Protein AF-0000000065992363 (afdb_homodimer)

Foldseek 3Di:
DDPPPPPPPPPPPPPPPPPPPPPPDPPPCPVVLPQLVFPDKDKDAAAPPDALVVVCVVQVAALVSQCNVQVPPDSGDDAHGDITITRGDRNHHHHPPRDPDDDQQDALAAFADDQKAFDAPPDALCVLCVQRSHDSVSQCVQAVVDPDRRDDDGGDMGGGHYDPQKHFPDKAKDFDAPPDALCVLCVVFVGGSNRQCRQCVVDDRNDDDGRDIGIGTGDIDHDDPPPD/DDCPPPPPPPPPPPPPPPPPPPPPPPPPCPVVLPQLVFPDKDKDAAAPPDALVVVCVVQVAALVSQCSVQVPPDSGDDAHGDITITRGDRNHHHHPPRDPPDDQQDALAAFADDQKAFDAPPDALCVLCVQRRHHSVSQCVQAVVDPDRRDDDGGDMGGGHYDPQKHFPDKAKDFDAPPDALCVLCVVFVGGSNRQCRQCVVDDRNDDDGRDIGIGTGDIDHDDPPPD

Organism: Passalora fulva (NCBI:txid5499)

Radius of gyration: 32.66 Å; Cα contacts (8 Å, |Δi|>4): 823; chains: 2; bounding box: 96×96×94 Å

pLDDT: mean 85.4, std 22.98, range [27.66, 98.88]

GO terms:
  GO:0005576 extracellular region (C, EXP)

Structure (mmCIF, N/CA/C/O backbone):
data_AF-0000000065992363-model_v1
#
loop_
_entity.id
_entity.type
_entity.pdbx_description
1 polymer 'Secreted LysM effector ECP6'
#
loop_
_atom_site.group_PDB
_atom_site.id
_atom_site.type_symbol
_atom_site.label_atom_id
_atom_site.label_alt_id
_atom_site.label_comp_id
_atom_site.label_asym_id
_atom_site.label_entity_id
_atom_site.label_seq_id
_atom_site.pdbx_PDB_ins_code
_atom_site.Cartn_x
_atom_site.Cartn_y
_atom_site.Cartn_z
_atom_site.occupancy
_atom_site.B_iso_or_equiv
_atom_site.auth_seq_id
_atom_site.auth_comp_id
_atom_site.auth_asym_id
_atom_site.auth_atom_id
_atom_site.pdbx_PDB_model_num
ATOM 1 N N . MET A 1 1 ? 55.719 -36.781 52.656 1 32.12 1 MET A N 1
ATOM 2 C CA . MET A 1 1 ? 54.719 -36.094 51.844 1 32.12 1 MET A CA 1
ATOM 3 C C . MET A 1 1 ? 54.281 -36.969 50.688 1 32.12 1 MET A C 1
ATOM 5 O O . MET A 1 1 ? 55.125 -37.5 49.938 1 32.12 1 MET A O 1
ATOM 9 N N . GLN A 1 2 ? 53.094 -37.594 50.844 1 35.78 2 GLN A N 1
ATOM 10 C CA . GLN A 1 2 ? 52.375 -38.688 50.188 1 35.78 2 GLN A CA 1
ATOM 11 C C . GLN A 1 2 ? 52 -38.312 48.75 1 35.78 2 GLN A C 1
ATOM 13 O O . GLN A 1 2 ? 51.5 -37.219 48.5 1 35.78 2 GLN A O 1
ATOM 18 N N . SER A 1 3 ? 52.688 -38.906 47.781 1 35.91 3 SER A N 1
ATOM 19 C CA . SER A 1 3 ? 52.656 -38.844 46.312 1 35.91 3 SER A CA 1
ATOM 20 C C . SER A 1 3 ? 51.281 -39.188 45.75 1 35.91 3 SER A C 1
ATOM 22 O O . SER A 1 3 ? 50.812 -40.312 45.938 1 35.91 3 SER A O 1
ATOM 24 N N . MET A 1 4 ? 50.312 -38.25 45.812 1 34.41 4 MET A N 1
ATOM 25 C CA . MET A 1 4 ? 48.938 -38.438 45.406 1 34.41 4 MET A CA 1
ATOM 26 C C . MET A 1 4 ? 48.844 -38.812 43.938 1 34.41 4 MET A C 1
ATOM 28 O O . MET A 1 4 ? 49.281 -38.062 43.062 1 34.41 4 MET A O 1
ATOM 32 N N . ILE A 1 5 ? 48.938 -40.094 43.656 1 33.12 5 ILE A N 1
ATOM 33 C CA . ILE A 1 5 ? 48.938 -40.719 42.344 1 33.12 5 ILE A CA 1
ATOM 34 C C . ILE A 1 5 ? 47.625 -40.406 41.594 1 33.12 5 ILE A C 1
ATOM 36 O O . ILE A 1 5 ? 46.562 -40.719 42.125 1 33.12 5 ILE A O 1
ATOM 40 N N . LEU A 1 6 ? 47.594 -39.344 40.875 1 32.66 6 LEU A N 1
ATOM 41 C CA . LEU A 1 6 ? 46.438 -38.844 40.125 1 32.66 6 LEU A CA 1
ATOM 42 C C . LEU A 1 6 ? 46.031 -39.844 39.031 1 32.66 6 LEU A C 1
ATOM 44 O O . LEU A 1 6 ? 46.844 -40.188 38.188 1 32.66 6 LEU A O 1
ATOM 48 N N . PHE A 1 7 ? 45.281 -40.875 39.438 1 30.78 7 PHE A N 1
ATOM 49 C CA . PHE A 1 7 ? 44.812 -41.938 38.531 1 30.78 7 PHE A CA 1
ATOM 50 C C . PHE A 1 7 ? 44 -41.344 37.375 1 30.78 7 PHE A C 1
ATOM 52 O O . PHE A 1 7 ? 43.031 -40.625 37.594 1 30.78 7 PHE A O 1
ATOM 59 N N . ALA A 1 8 ? 44.625 -41 36.281 1 31.67 8 ALA A N 1
ATOM 60 C CA . ALA A 1 8 ? 44.031 -40.5 35.031 1 31.67 8 ALA A CA 1
ATOM 61 C C . ALA A 1 8 ? 43.031 -41.531 34.438 1 31.67 8 ALA A C 1
ATOM 63 O O . ALA A 1 8 ? 43.438 -42.656 34.094 1 31.67 8 ALA A O 1
ATOM 64 N N . ALA A 1 9 ? 41.844 -41.625 35.031 1 30.16 9 ALA A N 1
ATOM 65 C CA . ALA A 1 9 ? 40.844 -42.562 34.5 1 30.16 9 ALA A CA 1
ATOM 66 C C . ALA A 1 9 ? 40.594 -42.344 33.031 1 30.16 9 ALA A C 1
ATOM 68 O O . ALA A 1 9 ? 40.312 -41.25 32.594 1 30.16 9 ALA A O 1
ATOM 69 N N . ALA A 1 10 ? 41.25 -43.125 32.188 1 31.39 10 ALA A N 1
ATOM 70 C CA . ALA A 1 10 ? 41.094 -43.219 30.75 1 31.39 10 ALA A CA 1
ATOM 71 C C . ALA A 1 10 ? 39.625 -43.5 30.375 1 31.39 10 ALA A C 1
ATOM 73 O O . ALA A 1 10 ? 39.062 -44.5 30.75 1 31.39 10 ALA A O 1
ATOM 74 N N . LEU A 1 11 ? 38.781 -42.438 30.375 1 29.11 11 LEU A N 1
ATOM 75 C CA . LEU A 1 11 ? 37.406 -42.594 29.953 1 29.11 11 LEU A CA 1
ATOM 76 C C . LEU A 1 11 ? 37.312 -43.219 28.562 1 29.11 11 LEU A C 1
ATOM 78 O O . LEU A 1 11 ? 37.844 -42.656 27.594 1 29.11 11 LEU A O 1
ATOM 82 N N . MET A 1 12 ? 37.438 -44.562 28.484 1 28.94 12 MET A N 1
ATOM 83 C CA . MET A 1 12 ? 37.219 -45.312 27.25 1 28.94 12 MET A CA 1
ATOM 84 C C . MET A 1 12 ? 35.906 -44.875 26.594 1 28.94 12 MET A C 1
ATOM 86 O O . MET A 1 12 ? 34.844 -44.938 27.203 1 28.94 12 MET A O 1
ATOM 90 N N . GLY A 1 13 ? 35.938 -43.844 25.766 1 28.27 13 GLY A N 1
ATOM 91 C CA . GLY A 1 13 ? 34.812 -43.375 24.938 1 28.27 13 GLY A CA 1
ATOM 92 C C . GLY A 1 13 ? 34.219 -44.469 24.062 1 28.27 13 GLY A C 1
ATOM 93 O O . GLY A 1 13 ? 34.906 -44.969 23.172 1 28.27 13 GLY A O 1
ATOM 94 N N . ALA A 1 14 ? 33.469 -45.406 24.625 1 29.38 14 ALA A N 1
ATOM 95 C CA . ALA A 1 14 ? 32.781 -46.406 23.781 1 29.38 14 ALA A CA 1
ATOM 96 C C . ALA A 1 14 ? 32.094 -45.719 22.609 1 29.38 14 ALA A C 1
ATOM 98 O O . ALA A 1 14 ? 31.312 -44.781 22.797 1 29.38 14 ALA A O 1
ATOM 99 N N . ALA A 1 15 ? 32.688 -45.781 21.484 1 31.52 15 ALA A N 1
ATOM 100 C CA . ALA A 1 15 ? 32.125 -45.469 20.172 1 31.52 15 ALA A CA 1
ATOM 101 C C . ALA A 1 15 ? 30.781 -46.156 19.953 1 31.52 15 ALA A C 1
ATOM 103 O O . ALA A 1 15 ? 30.703 -47.375 19.953 1 31.52 15 ALA A O 1
ATOM 104 N N . VAL A 1 16 ? 29.719 -45.594 20.625 1 32 16 VAL A N 1
ATOM 105 C CA . VAL A 1 16 ? 28.406 -46.125 20.297 1 32 16 VAL A CA 1
ATOM 106 C C . VAL A 1 16 ? 28.266 -46.25 18.766 1 32 16 VAL A C 1
ATOM 108 O O . VAL A 1 16 ? 28.453 -45.25 18.062 1 32 16 VAL A O 1
ATOM 111 N N . ASN A 1 17 ? 28.766 -47.344 18.219 1 33.5 17 ASN A N 1
ATOM 112 C CA . ASN A 1 17 ? 28.406 -47.656 16.828 1 33.5 17 ASN A CA 1
ATOM 113 C C . ASN A 1 17 ? 26.906 -47.469 16.594 1 33.5 17 ASN A C 1
ATOM 115 O O . ASN A 1 17 ? 26.094 -48.188 17.156 1 33.5 17 ASN A O 1
ATOM 119 N N . GLY A 1 18 ? 26.531 -46.188 16.547 1 31.98 18 GLY A N 1
ATOM 120 C CA . GLY A 1 18 ? 25.156 -45.938 16.141 1 31.98 18 GLY A CA 1
ATOM 121 C C . GLY A 1 18 ? 24.734 -46.781 14.953 1 31.98 18 GLY A C 1
ATOM 122 O O . GLY A 1 18 ? 25.344 -46.719 13.883 1 31.98 18 GLY A O 1
ATOM 123 N N . PHE A 1 19 ? 24.312 -48 15.211 1 33.97 19 PHE A N 1
ATOM 124 C CA . PHE A 1 19 ? 23.625 -48.75 14.156 1 33.97 19 PHE A CA 1
ATOM 125 C C . PHE A 1 19 ? 22.688 -47.812 13.383 1 33.97 19 PHE A C 1
ATOM 127 O O . PHE A 1 19 ? 21.75 -47.25 13.953 1 33.97 19 PHE A O 1
ATOM 134 N N . VAL A 1 20 ? 23.281 -47.125 12.398 1 34.84 20 VAL A N 1
ATOM 135 C CA . VAL A 1 20 ? 22.391 -46.5 11.422 1 34.84 20 VAL A CA 1
ATOM 136 C C . VAL A 1 20 ? 21.375 -47.5 10.906 1 34.84 20 VAL A C 1
ATOM 138 O O . VAL A 1 20 ? 21.75 -48.531 10.312 1 34.84 20 VAL A O 1
ATOM 141 N N . LEU A 1 21 ? 20.297 -47.719 11.578 1 34.56 21 LEU A N 1
ATOM 142 C CA . LEU A 1 21 ? 19.234 -48.5 10.938 1 34.56 21 LEU A CA 1
ATOM 143 C C . LEU A 1 21 ? 19.062 -48.062 9.484 1 34.56 21 LEU A C 1
ATOM 145 O O . LEU A 1 21 ? 19.078 -46.875 9.18 1 34.56 21 LEU A O 1
ATOM 149 N N . PRO A 1 22 ? 19.484 -48.906 8.547 1 31.23 22 PRO A N 1
ATOM 150 C CA . PRO A 1 22 ? 19.219 -48.5 7.164 1 31.23 22 PRO A CA 1
ATOM 151 C C . PRO A 1 22 ? 17.812 -47.906 6.988 1 31.23 22 PRO A C 1
ATOM 153 O O . PRO A 1 22 ? 16.875 -48.375 7.633 1 31.23 22 PRO A O 1
ATOM 156 N N . ARG A 1 23 ? 17.828 -46.656 6.723 1 31.5 23 ARG A N 1
ATOM 157 C CA . ARG A 1 23 ? 16.578 -46.094 6.219 1 31.5 23 ARG A CA 1
ATOM 158 C C . ARG A 1 23 ? 15.867 -47.062 5.293 1 31.5 23 ARG A C 1
ATOM 160 O O . ARG A 1 23 ? 16.422 -47.5 4.273 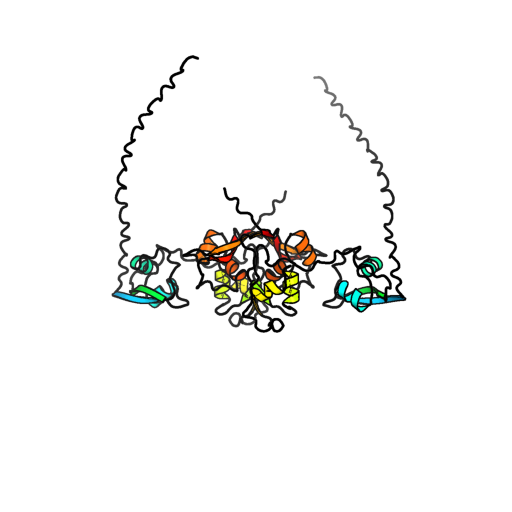1 31.5 23 ARG A O 1
ATOM 167 N N . THR A 1 24 ? 15.094 -48 5.859 1 32.47 24 THR A N 1
ATOM 168 C CA . THR A 1 24 ? 14.25 -48.781 4.98 1 32.47 24 THR A CA 1
ATOM 169 C C . THR A 1 24 ? 13.859 -48 3.734 1 32.47 24 THR A C 1
ATOM 171 O O . THR A 1 24 ? 13.812 -46.75 3.768 1 32.47 24 THR A O 1
ATOM 174 N N . ASP A 1 25 ? 14.055 -48.594 2.549 1 31.86 25 ASP A N 1
ATOM 175 C CA . ASP A 1 25 ? 13.617 -48.156 1.23 1 31.86 25 ASP A CA 1
ATOM 176 C C . ASP A 1 25 ? 12.258 -47.438 1.312 1 31.86 25 ASP A C 1
ATOM 178 O O . ASP A 1 25 ? 11.281 -48.031 1.782 1 31.86 25 ASP A O 1
ATOM 182 N N . ASP A 1 26 ? 12.25 -46.219 1.647 1 34.66 26 ASP A N 1
ATOM 183 C CA . ASP A 1 26 ? 10.984 -45.531 1.41 1 34.66 26 ASP A CA 1
ATOM 184 C C . ASP A 1 26 ? 10.281 -46.062 0.173 1 34.66 26 ASP A C 1
ATOM 186 O O . ASP A 1 26 ? 10.922 -46.344 -0.845 1 34.66 26 ASP A O 1
ATOM 190 N N . PRO A 1 27 ? 9.266 -46.844 0.268 1 35.22 27 PRO A N 1
ATOM 191 C CA . PRO A 1 27 ? 8.648 -47.156 -1.022 1 35.22 27 PRO A CA 1
ATOM 192 C C . PRO A 1 27 ? 8.781 -46.031 -2.041 1 35.22 27 PRO A C 1
ATOM 194 O O . PRO A 1 27 ? 8.664 -44.844 -1.687 1 35.22 27 PRO A O 1
ATOM 197 N N . ASP A 1 28 ? 9.727 -46.094 -2.953 1 34.59 28 ASP A N 1
ATOM 198 C CA . ASP A 1 28 ? 9.656 -45.312 -4.18 1 34.59 28 ASP A CA 1
ATOM 199 C C . ASP A 1 28 ? 8.211 -44.938 -4.512 1 34.59 28 ASP A C 1
ATOM 201 O O . ASP A 1 28 ? 7.391 -45.812 -4.781 1 34.59 28 ASP A O 1
ATOM 205 N N . CYS A 1 29 ? 7.57 -44.125 -3.785 1 34.59 29 CYS A N 1
ATOM 206 C CA . CYS A 1 29 ? 6.367 -43.562 -4.402 1 34.59 29 CYS A CA 1
ATOM 207 C C . CYS A 1 29 ? 6.535 -43.438 -5.914 1 34.59 29 CYS A C 1
ATOM 209 O O . CYS A 1 29 ? 7.105 -42.469 -6.406 1 34.59 29 CYS A O 1
ATOM 211 N N . GLU A 1 30 ? 7.148 -44.469 -6.59 1 36.59 30 GLU A N 1
ATOM 212 C CA . GLU A 1 30 ? 6.816 -44.469 -8.008 1 36.59 30 GLU A CA 1
ATOM 213 C C . GLU A 1 30 ? 5.387 -44 -8.25 1 36.59 30 GLU A C 1
ATOM 215 O O . GLU A 1 30 ? 4.43 -44.75 -8.008 1 36.59 30 GLU A O 1
ATOM 220 N N . THR A 1 31 ? 4.945 -42.844 -7.766 1 40.56 31 THR A N 1
ATOM 221 C CA . THR A 1 31 ? 3.703 -42.375 -8.359 1 40.56 31 THR A CA 1
ATOM 222 C C . THR A 1 31 ? 3.545 -42.875 -9.789 1 40.56 31 THR A C 1
ATOM 224 O O . THR A 1 31 ? 4.379 -42.594 -10.648 1 40.56 31 THR A O 1
ATOM 227 N N . LYS A 1 32 ? 3.303 -44.094 -9.969 1 44.19 32 LYS A N 1
ATOM 228 C CA . LYS A 1 32 ? 2.797 -44.562 -11.258 1 44.19 32 LYS A CA 1
ATOM 229 C C . LYS A 1 32 ? 2.115 -43.438 -12.023 1 44.19 32 LYS A C 1
ATOM 231 O O . LYS A 1 32 ? 1.146 -42.844 -11.539 1 44.19 32 LYS A O 1
ATOM 236 N N . ALA A 1 33 ? 2.838 -42.562 -12.742 1 50.78 33 ALA A N 1
ATOM 237 C CA . ALA A 1 33 ? 2.184 -41.719 -13.75 1 50.78 33 ALA A CA 1
ATOM 238 C C . ALA A 1 33 ? 0.886 -42.375 -14.234 1 50.78 33 ALA A C 1
ATOM 240 O O . ALA A 1 33 ? 0.899 -43.469 -14.789 1 50.78 33 ALA A O 1
ATOM 241 N N . THR A 1 34 ? -0.19 -42.25 -13.461 1 56.94 34 THR A N 1
ATOM 242 C CA . THR A 1 34 ? -1.427 -42.812 -13.984 1 56.94 34 THR A CA 1
ATOM 243 C C . THR A 1 34 ? -1.557 -42.531 -15.484 1 56.94 34 THR A C 1
ATOM 245 O O . THR A 1 34 ? -1.396 -41.406 -15.922 1 56.94 34 THR A O 1
ATOM 248 N N . ASP A 1 35 ? -1.403 -43.469 -16.266 1 72.94 35 ASP A N 1
ATOM 249 C CA . ASP A 1 35 ? -1.723 -43.438 -17.688 1 72.94 35 ASP A CA 1
ATOM 250 C C . ASP A 1 35 ? -3.012 -42.656 -17.953 1 72.94 35 ASP A C 1
ATOM 252 O O . ASP A 1 35 ? -4.086 -43.062 -17.5 1 72.94 35 ASP A O 1
ATOM 256 N N . CYS A 1 36 ? -2.848 -41.406 -18.297 1 86.44 36 CYS A N 1
ATOM 257 C CA . CYS A 1 36 ? -4.035 -40.594 -18.547 1 86.44 36 CYS A CA 1
ATOM 258 C C . CYS A 1 36 ? -4.645 -40.938 -19.906 1 86.44 36 CYS A C 1
ATOM 260 O O . CYS A 1 36 ? -5.578 -40.281 -20.344 1 86.44 36 CYS A O 1
ATOM 262 N N . GLY A 1 37 ? -4.086 -42.031 -20.469 1 88.94 37 GLY A N 1
ATOM 263 C CA . GLY A 1 37 ? -4.547 -42.406 -21.797 1 88.94 37 GLY A CA 1
ATOM 264 C C . GLY A 1 37 ? -4.055 -41.469 -22.891 1 88.94 37 GLY A C 1
ATOM 265 O O . GLY A 1 37 ? -4.73 -41.25 -23.891 1 88.94 37 GLY A O 1
ATOM 266 N N . SER A 1 38 ? -2.867 -40.875 -22.625 1 88.69 38 SER A N 1
ATOM 267 C CA . SER A 1 38 ? -2.332 -39.906 -23.594 1 88.69 38 SER A CA 1
ATOM 268 C C . SER A 1 38 ? -1.939 -40.625 -24.891 1 88.69 38 SER A C 1
ATOM 270 O O . SER A 1 38 ? -1.614 -41.812 -24.891 1 88.69 38 SER A O 1
ATOM 272 N N . THR A 1 39 ? -2.031 -39.844 -25.906 1 86.81 39 THR A N 1
ATOM 273 C CA . THR A 1 39 ? -1.683 -40.406 -27.219 1 86.81 39 THR A CA 1
ATOM 274 C C . THR A 1 39 ? -0.208 -40.156 -27.531 1 86.81 39 THR A C 1
ATOM 276 O O . THR A 1 39 ? 0.386 -40.875 -28.344 1 86.81 39 THR A O 1
ATOM 279 N N . SER A 1 40 ? 0.295 -39.125 -26.969 1 90.06 40 SER A N 1
ATOM 280 C CA . SER A 1 40 ? 1.692 -38.75 -27.203 1 90.06 40 SER A CA 1
ATOM 281 C C . SER A 1 40 ? 2.197 -37.781 -26.141 1 90.06 40 SER A C 1
ATOM 283 O O . SER A 1 40 ? 1.415 -37.281 -25.328 1 90.06 40 SER A O 1
ATOM 285 N N . ASN A 1 41 ? 3.518 -37.688 -26.125 1 94 41 ASN A N 1
ATOM 286 C CA . ASN A 1 41 ? 4.18 -36.625 -25.359 1 94 41 ASN A CA 1
ATOM 287 C C . ASN A 1 41 ? 4.809 -35.594 -26.266 1 94 41 ASN A C 1
ATOM 289 O O . ASN A 1 41 ? 5.41 -35.906 -27.281 1 94 41 ASN A O 1
ATOM 293 N N . ILE A 1 42 ? 4.562 -34.312 -25.906 1 96.12 42 ILE A N 1
ATOM 294 C CA . ILE A 1 42 ? 5.223 -33.25 -26.672 1 96.12 42 ILE A CA 1
ATOM 295 C C . ILE A 1 42 ? 6.074 -32.406 -25.734 1 96.12 42 ILE A C 1
ATOM 297 O O . ILE A 1 42 ? 5.828 -32.344 -24.531 1 96.12 42 ILE A O 1
ATOM 301 N N . LYS A 1 43 ? 7.082 -31.781 -26.297 1 97.75 43 LYS A N 1
ATOM 302 C CA . LYS A 1 43 ? 7.879 -30.781 -25.578 1 97.75 43 LYS A CA 1
ATOM 303 C C . LYS A 1 43 ? 7.301 -29.375 -25.766 1 97.75 43 LYS A C 1
ATOM 305 O O . LYS A 1 43 ? 6.922 -29 -26.875 1 97.75 43 LYS A O 1
ATOM 310 N N . TYR A 1 44 ? 7.09 -28.703 -24.688 1 98.06 44 TYR A N 1
ATOM 311 C CA . TYR A 1 44 ? 6.535 -27.359 -24.688 1 98.06 44 TYR A CA 1
ATOM 312 C C . TYR A 1 44 ? 7.434 -26.406 -23.906 1 98.06 44 TYR A C 1
ATOM 314 O O . TYR A 1 44 ? 7.871 -26.703 -22.797 1 98.06 44 TYR A O 1
ATOM 322 N N . THR A 1 45 ? 7.742 -25.234 -24.5 1 98.25 45 THR A N 1
ATOM 323 C CA . THR A 1 45 ? 8.531 -24.203 -23.844 1 98.25 45 THR A CA 1
ATOM 324 C C . THR A 1 45 ? 7.629 -23.188 -23.141 1 98.25 45 THR A C 1
ATOM 326 O O . THR A 1 45 ? 6.77 -22.578 -23.781 1 98.25 45 THR A O 1
ATOM 329 N N . VAL A 1 46 ? 7.844 -23.078 -21.906 1 97.12 46 VAL A N 1
ATOM 330 C CA . VAL A 1 46 ? 7.016 -22.203 -21.094 1 97.12 46 VAL A CA 1
ATOM 331 C C . VAL A 1 46 ? 7.215 -20.75 -21.531 1 97.12 46 VAL A C 1
ATOM 333 O O . VAL A 1 46 ? 8.344 -20.312 -21.734 1 97.12 46 VAL A O 1
ATOM 336 N N . VAL A 1 47 ? 6.105 -20.016 -21.719 1 94.56 47 VAL A N 1
ATOM 337 C CA . VAL A 1 47 ? 6.16 -18.609 -22.109 1 94.56 47 VAL A CA 1
ATOM 338 C C . VAL A 1 47 ? 5.43 -17.766 -21.078 1 94.56 47 VAL A C 1
ATOM 340 O O . VAL A 1 47 ? 4.773 -18.297 -20.172 1 94.56 47 VAL A O 1
ATOM 343 N N . LYS A 1 48 ? 5.605 -16.516 -21.172 1 89 48 LYS A N 1
ATOM 344 C CA . LYS A 1 48 ? 5 -15.586 -20.219 1 89 48 LYS A CA 1
ATOM 345 C C . LYS A 1 48 ? 3.484 -15.766 -20.172 1 89 48 LYS A C 1
ATOM 347 O O . LYS A 1 48 ? 2.826 -15.852 -21.203 1 89 48 LYS A O 1
ATOM 352 N N . GLY A 1 49 ? 2.965 -15.836 -18.938 1 87.75 49 GLY A N 1
ATOM 353 C CA . GLY A 1 49 ? 1.524 -15.945 -18.781 1 87.75 49 GLY A CA 1
ATOM 354 C C . GLY A 1 49 ? 1.054 -17.375 -18.609 1 87.75 49 GLY A C 1
ATOM 355 O O . GLY A 1 49 ? -0.083 -17.625 -18.188 1 87.75 49 GLY A O 1
ATOM 356 N N . ASP A 1 50 ? 1.92 -18.375 -18.859 1 93.75 50 ASP A N 1
ATOM 357 C CA . ASP A 1 50 ? 1.561 -19.781 -18.766 1 93.75 50 ASP A CA 1
ATOM 358 C C . ASP A 1 50 ? 1.338 -20.203 -17.312 1 93.75 50 ASP A C 1
ATOM 360 O O . ASP A 1 50 ? 2.068 -19.766 -16.422 1 93.75 50 ASP A O 1
ATOM 364 N N . THR A 1 51 ? 0.341 -20.984 -17.109 1 93.81 51 THR A N 1
ATOM 365 C CA . THR A 1 51 ? 0.144 -21.797 -15.922 1 93.81 51 THR A CA 1
ATOM 366 C C . THR A 1 51 ? -0.057 -23.266 -16.312 1 93.81 51 THR A C 1
ATOM 368 O O . THR A 1 51 ? -0.352 -23.578 -17.469 1 93.81 51 THR A O 1
ATOM 371 N N . LEU A 1 52 ? 0.144 -24.156 -15.336 1 95.62 52 LEU A N 1
ATOM 372 C CA . LEU A 1 52 ? -0.134 -25.547 -15.672 1 95.62 52 LEU A CA 1
ATOM 373 C C . LEU A 1 52 ? -1.604 -25.734 -16.031 1 95.62 52 LEU A C 1
ATOM 375 O O . LEU A 1 52 ? -1.938 -26.578 -16.891 1 95.62 52 LEU A O 1
ATOM 379 N N . THR A 1 53 ? -2.42 -24.891 -15.445 1 94.31 53 THR A N 1
ATOM 380 C CA . THR A 1 53 ? -3.84 -24.938 -15.781 1 94.31 53 THR A CA 1
ATOM 381 C C . THR A 1 53 ? -4.059 -24.594 -17.25 1 94.31 53 THR A C 1
ATOM 383 O O . THR A 1 53 ? -4.738 -25.328 -17.969 1 94.31 53 THR A O 1
ATOM 386 N N . SER A 1 54 ? -3.504 -23.531 -17.672 1 94.81 54 SER A N 1
ATOM 387 C CA . SER A 1 54 ? -3.693 -23.109 -19.062 1 94.81 54 SER A CA 1
ATOM 388 C C . SER A 1 54 ? -3.006 -24.078 -20.016 1 94.81 54 SER A C 1
ATOM 390 O O . SER A 1 54 ? -3.523 -24.344 -21.109 1 94.81 54 SER A O 1
ATOM 392 N N . ILE A 1 55 ? -1.893 -24.594 -19.688 1 97.06 55 ILE A N 1
ATOM 393 C CA . ILE A 1 55 ? -1.148 -25.531 -20.531 1 97.06 55 ILE A CA 1
ATOM 394 C C . ILE A 1 55 ? -1.916 -26.844 -20.656 1 97.06 55 ILE A C 1
ATOM 396 O O . ILE A 1 55 ? -2.072 -27.375 -21.75 1 97.06 55 ILE A O 1
ATOM 400 N N . ALA A 1 56 ? -2.365 -27.297 -19.5 1 97.06 56 ALA A N 1
ATOM 401 C CA . ALA A 1 56 ? -3.148 -28.531 -19.516 1 97.06 56 ALA A CA 1
ATOM 402 C C . ALA A 1 56 ? -4.383 -28.391 -20.406 1 97.06 56 ALA A C 1
ATOM 404 O O . ALA A 1 56 ? -4.719 -29.297 -21.156 1 97.06 56 ALA A O 1
ATOM 405 N N . LYS A 1 57 ? -5.016 -27.281 -20.266 1 96.19 57 LYS A N 1
ATOM 406 C CA . LYS A 1 57 ? -6.191 -27.016 -21.094 1 96.19 57 LYS A CA 1
ATOM 407 C C . LYS A 1 57 ? -5.82 -26.969 -22.578 1 96.19 57 LYS A C 1
ATOM 409 O O . LYS A 1 57 ? -6.496 -27.578 -23.406 1 96.19 57 LYS A O 1
ATOM 414 N N . LYS A 1 58 ? -4.785 -26.281 -22.891 1 97.06 58 LYS A N 1
ATOM 415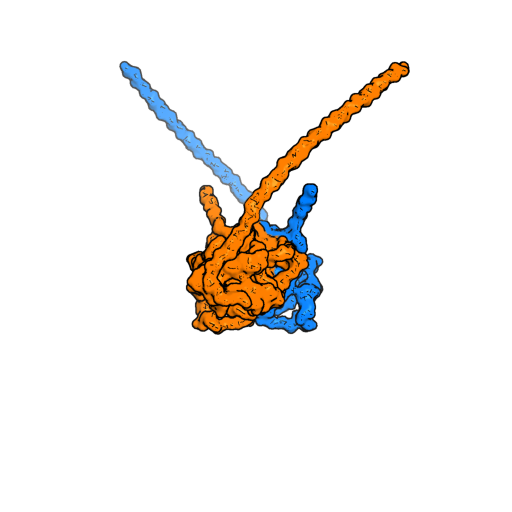 C CA . LYS A 1 58 ? -4.324 -26.094 -24.266 1 97.06 58 LYS A CA 1
ATOM 416 C C . LYS A 1 58 ? -4.055 -27.438 -24.938 1 97.06 58 LYS A C 1
ATOM 418 O O . LYS A 1 58 ? -4.355 -27.609 -26.125 1 97.06 58 LYS A O 1
ATOM 423 N N . PHE A 1 59 ? -3.541 -28.406 -24.219 1 97.44 59 PHE A N 1
ATOM 424 C CA . PHE A 1 59 ? -3.072 -29.641 -24.844 1 97.44 59 PHE A CA 1
ATOM 425 C C . PHE A 1 59 ? -3.945 -30.828 -24.422 1 97.44 59 PHE A C 1
ATOM 427 O O . PHE A 1 59 ? -3.58 -31.984 -24.641 1 97.44 59 PHE A O 1
ATOM 434 N N . LYS A 1 60 ? -5.066 -30.469 -23.734 1 97 60 LYS A N 1
ATOM 435 C CA . LYS A 1 60 ? -5.973 -31.516 -23.25 1 97 60 LYS A CA 1
ATOM 436 C C . LYS A 1 60 ? -5.234 -32.531 -22.391 1 97 60 LYS A C 1
ATOM 438 O O . LYS A 1 60 ? -5.348 -33.75 -22.625 1 97 60 LYS A O 1
ATOM 443 N N . SER A 1 61 ? -4.488 -32.031 -21.516 1 97.31 61 SER A N 1
ATOM 444 C CA . SER A 1 61 ? -3.705 -32.812 -20.547 1 97.31 61 SER A CA 1
ATOM 445 C C . SER A 1 61 ? -4.246 -32.656 -19.141 1 97.31 61 SER A C 1
ATOM 447 O O . SER A 1 61 ? -5.395 -32.25 -18.953 1 97.31 61 SER A O 1
ATOM 449 N N . GLY A 1 62 ? -3.604 -33.219 -18.156 1 96.38 62 GLY A N 1
ATOM 450 C CA . GLY A 1 62 ? -3.885 -33.031 -16.734 1 96.38 62 GLY A CA 1
ATOM 451 C C . GLY A 1 62 ? -2.768 -32.312 -15.992 1 96.38 62 GLY A C 1
ATOM 452 O O . GLY A 1 62 ? -1.588 -32.562 -16.25 1 96.38 62 GLY A O 1
ATOM 453 N N . ILE A 1 63 ? -3.234 -31.422 -15.164 1 96.31 63 ILE A N 1
ATOM 454 C CA . ILE A 1 63 ? -2.252 -30.656 -14.398 1 96.31 63 ILE A CA 1
ATOM 455 C C . ILE A 1 63 ? -1.309 -31.609 -13.672 1 96.31 63 ILE A C 1
ATOM 457 O O . ILE A 1 63 ? -0.086 -31.484 -13.781 1 96.31 63 ILE A O 1
ATOM 461 N N . CYS A 1 64 ? -1.882 -32.562 -13.039 1 96.56 64 CYS A N 1
ATOM 462 C CA . CYS A 1 64 ? -1.083 -33.469 -12.211 1 96.56 64 CYS A CA 1
ATOM 463 C C . CYS A 1 64 ? -0.354 -34.5 -13.062 1 96.56 64 CYS A C 1
ATOM 465 O O . CYS A 1 64 ? 0.671 -35.031 -12.648 1 96.56 64 CYS A O 1
ATOM 467 N N . ASN A 1 65 ? -0.864 -34.781 -14.227 1 96.62 65 ASN A N 1
ATOM 468 C CA . ASN A 1 65 ? -0.121 -35.594 -15.172 1 96.62 65 ASN A CA 1
ATOM 469 C C . ASN A 1 65 ? 1.164 -34.906 -15.625 1 96.62 65 ASN A C 1
ATOM 471 O O . ASN A 1 65 ? 2.221 -35.531 -15.688 1 96.62 65 ASN A O 1
ATOM 475 N N . ILE A 1 66 ? 0.977 -33.656 -15.906 1 97.38 66 ILE A N 1
ATOM 476 C CA . ILE A 1 66 ? 2.145 -32.875 -16.312 1 97.38 66 ILE A CA 1
ATOM 477 C C . ILE A 1 66 ? 3.148 -32.812 -15.164 1 97.38 66 ILE A C 1
ATOM 479 O O . ILE A 1 66 ? 4.352 -33 -15.367 1 97.38 66 ILE A O 1
ATOM 483 N N . VAL A 1 67 ? 2.674 -32.594 -14 1 97 67 VAL A N 1
ATOM 484 C CA . VAL A 1 67 ? 3.518 -32.531 -12.812 1 97 67 VAL A CA 1
ATOM 485 C C . VAL A 1 67 ? 4.297 -33.812 -12.656 1 97 67 VAL A C 1
ATOM 487 O O . VAL A 1 67 ? 5.512 -33.812 -12.453 1 97 67 VAL A O 1
ATOM 490 N N . SER A 1 68 ? 3.641 -34.875 -12.766 1 95.12 68 SER A N 1
ATOM 491 C CA . SER A 1 68 ? 4.227 -36.188 -12.555 1 95.12 68 SER A CA 1
ATOM 492 C C . SER A 1 68 ? 5.297 -36.5 -13.594 1 95.12 68 SER A C 1
ATOM 494 O O . SER A 1 68 ? 6.402 -36.906 -13.25 1 95.12 68 SER A O 1
ATOM 496 N N . VAL A 1 69 ? 4.953 -36.25 -14.797 1 95.44 69 VAL A N 1
ATOM 497 C CA . VAL A 1 69 ? 5.859 -36.594 -15.891 1 95.44 69 VAL A CA 1
ATOM 498 C C . VAL A 1 69 ? 7.141 -35.781 -15.773 1 95.44 69 VAL A C 1
ATOM 500 O O . VAL A 1 69 ? 8.227 -36.25 -16.094 1 95.44 69 VAL A O 1
ATOM 503 N N . ASN A 1 70 ? 7.023 -34.562 -15.328 1 96.88 70 ASN A N 1
ATOM 504 C CA . ASN A 1 70 ? 8.172 -33.656 -15.266 1 96.88 70 ASN A CA 1
ATOM 505 C C . ASN A 1 70 ? 8.797 -33.625 -13.875 1 96.88 70 ASN A C 1
ATOM 507 O O . ASN A 1 70 ? 9.766 -32.906 -13.633 1 96.88 70 ASN A O 1
ATOM 511 N N . LYS A 1 71 ? 8.133 -34.344 -12.922 1 95.62 71 LYS A N 1
ATOM 512 C CA . LYS A 1 71 ? 8.617 -34.469 -11.555 1 95.62 71 LYS A CA 1
ATOM 513 C C . LYS A 1 71 ? 8.773 -33.094 -10.922 1 95.62 71 LYS A C 1
ATOM 515 O O . LYS A 1 71 ? 9.805 -32.781 -10.312 1 95.62 71 LYS A O 1
ATOM 520 N N . LEU A 1 72 ? 7.773 -32.344 -11.156 1 95.5 72 LEU A N 1
ATOM 521 C CA . LEU A 1 72 ? 7.777 -31 -10.594 1 95.5 72 LEU A CA 1
ATOM 522 C C . LEU A 1 72 ? 7.512 -31.031 -9.094 1 95.5 72 LEU A C 1
ATOM 524 O O . LEU A 1 72 ? 6.535 -31.641 -8.641 1 95.5 72 LEU A O 1
ATOM 528 N N . ALA A 1 73 ? 8.375 -30.344 -8.32 1 93.44 73 ALA A N 1
ATOM 529 C CA . ALA A 1 73 ? 8.227 -30.297 -6.871 1 93.44 73 ALA A CA 1
ATOM 530 C C . ALA A 1 73 ? 7.055 -29.406 -6.469 1 93.44 73 ALA A C 1
ATOM 532 O O . ALA A 1 73 ? 6.375 -29.672 -5.48 1 93.44 73 ALA A O 1
ATOM 533 N N . ASN A 1 74 ? 6.844 -28.375 -7.121 1 93.94 74 ASN A N 1
ATOM 534 C CA . ASN A 1 74 ? 5.793 -27.391 -6.883 1 93.94 74 ASN A CA 1
ATOM 535 C C . ASN A 1 74 ? 4.992 -27.109 -8.148 1 93.94 74 ASN A C 1
ATOM 537 O O . ASN A 1 74 ? 5.5 -26.484 -9.086 1 93.94 74 ASN A O 1
ATOM 541 N N . PRO A 1 75 ? 3.74 -27.531 -8.172 1 94.25 75 PRO A N 1
ATOM 542 C CA . PRO A 1 75 ? 2.92 -27.359 -9.375 1 94.25 75 PRO A CA 1
ATOM 543 C C . PRO A 1 75 ? 2.732 -25.891 -9.75 1 94.25 75 PRO A C 1
ATOM 545 O O . PRO A 1 75 ? 2.352 -25.578 -10.875 1 94.25 75 PRO A O 1
ATOM 548 N N . ASN A 1 76 ? 2.984 -24.969 -8.781 1 93 76 ASN A N 1
ATOM 549 C CA . ASN A 1 76 ? 2.797 -23.547 -9.047 1 93 76 ASN A CA 1
ATOM 550 C C . ASN A 1 76 ? 4.02 -22.938 -9.727 1 93 76 ASN A C 1
ATOM 552 O O . ASN A 1 76 ? 3.963 -21.812 -10.227 1 93 76 ASN A O 1
ATOM 556 N N . LEU A 1 77 ? 5.051 -23.672 -9.742 1 93.19 77 LEU A N 1
ATOM 557 C CA . LEU A 1 77 ? 6.312 -23.109 -10.195 1 93.19 77 LEU A CA 1
ATOM 558 C C . LEU A 1 77 ? 6.715 -23.703 -11.547 1 93.19 77 LEU A C 1
ATOM 560 O O . LEU A 1 77 ? 7.27 -24.797 -11.617 1 93.19 77 LEU A O 1
ATOM 564 N N . ILE A 1 78 ? 6.449 -22.969 -12.57 1 93.25 78 ILE A N 1
ATOM 565 C CA . ILE A 1 78 ? 7.027 -23.266 -13.875 1 93.25 78 ILE A CA 1
ATOM 566 C C . ILE A 1 78 ? 7.824 -22.078 -14.383 1 93.25 78 ILE A C 1
ATOM 568 O O . ILE A 1 78 ? 7.344 -20.938 -14.336 1 93.25 78 ILE A O 1
ATOM 572 N N . GLU A 1 79 ? 9.039 -22.25 -14.797 1 90.69 79 GLU A N 1
ATOM 573 C CA . GLU A 1 79 ? 9.953 -21.172 -15.141 1 90.69 79 GLU A CA 1
ATOM 574 C C . GLU A 1 79 ? 9.82 -20.781 -16.609 1 90.69 79 GLU A C 1
ATOM 576 O O . GLU A 1 79 ? 9.68 -21.656 -17.484 1 90.69 79 GLU A O 1
ATOM 581 N N . LEU A 1 80 ? 9.828 -19.484 -16.812 1 89.38 80 LEU A N 1
ATOM 582 C CA . LEU A 1 80 ? 9.836 -18.969 -18.172 1 89.38 80 LEU A CA 1
ATOM 583 C C . LEU A 1 80 ? 11.016 -19.547 -18.969 1 89.38 80 LEU A C 1
ATOM 585 O O . LEU A 1 80 ? 12.141 -19.578 -18.469 1 89.38 80 LEU A O 1
ATOM 589 N N . GLY A 1 81 ? 10.75 -20.094 -20.109 1 94.19 81 GLY A N 1
ATOM 590 C CA . GLY A 1 81 ? 11.789 -20.609 -20.984 1 94.19 81 GLY A CA 1
ATOM 591 C C . GLY A 1 81 ? 12.094 -22.078 -20.734 1 94.19 81 GLY A C 1
ATOM 592 O O . GLY A 1 81 ? 12.773 -22.719 -21.531 1 94.19 81 GLY A O 1
ATOM 593 N N . ALA A 1 82 ? 11.609 -22.609 -19.703 1 95.19 82 ALA A N 1
ATOM 594 C CA . ALA A 1 82 ? 11.812 -24.016 -19.406 1 95.19 82 ALA A CA 1
ATOM 595 C C . ALA A 1 82 ? 11 -24.906 -20.359 1 95.19 82 ALA A C 1
ATOM 597 O O . ALA A 1 82 ? 9.938 -24.5 -20.828 1 95.19 82 ALA A O 1
ATOM 598 N N . THR A 1 83 ? 11.492 -26.062 -20.578 1 97.88 83 THR A N 1
ATOM 599 C CA . THR A 1 83 ? 10.789 -27.031 -21.406 1 97.88 83 THR A CA 1
ATOM 600 C C . THR A 1 83 ? 10.062 -28.062 -20.547 1 97.88 83 THR A C 1
ATOM 602 O O . THR A 1 83 ? 10.656 -28.641 -19.625 1 97.88 83 THR A O 1
ATOM 605 N N . LEU A 1 84 ? 8.852 -28.281 -20.875 1 97.94 84 LEU A N 1
ATOM 606 C CA . LEU A 1 84 ? 8.031 -29.281 -20.203 1 97.94 84 LEU A CA 1
ATOM 607 C C . LEU A 1 84 ? 7.641 -30.406 -21.172 1 97.94 84 LEU A C 1
ATOM 609 O O . LEU A 1 84 ? 7.434 -30.156 -22.359 1 97.94 84 LEU A O 1
ATOM 613 N N . ILE A 1 85 ? 7.574 -31.578 -20.625 1 97.81 85 ILE A N 1
ATOM 614 C CA . ILE A 1 85 ? 6.965 -32.719 -21.328 1 97.81 85 ILE A CA 1
ATOM 615 C C . ILE A 1 85 ? 5.465 -32.75 -21.047 1 97.81 85 ILE A C 1
ATOM 617 O O . ILE A 1 85 ? 5.051 -32.812 -19.891 1 97.81 85 ILE A O 1
ATOM 621 N N . ILE A 1 86 ? 4.637 -32.688 -22.078 1 97.94 86 ILE A N 1
ATOM 622 C CA . ILE A 1 86 ? 3.189 -32.625 -21.922 1 97.94 86 ILE A CA 1
ATOM 623 C C . ILE A 1 86 ? 2.543 -33.875 -22.484 1 97.94 86 ILE A C 1
ATOM 625 O O . ILE A 1 86 ? 2.627 -34.156 -23.688 1 97.94 86 ILE A O 1
ATOM 629 N N . PRO A 1 87 ? 1.975 -34.719 -21.672 1 97.12 87 PRO A N 1
ATOM 630 C CA . PRO A 1 87 ? 1.113 -35.75 -22.25 1 97.12 87 PRO A CA 1
ATOM 631 C C . PRO A 1 87 ? -0.116 -35.188 -22.953 1 97.12 87 PRO A C 1
ATOM 633 O O . PRO A 1 87 ? -0.917 -34.469 -22.328 1 97.12 87 PRO A O 1
ATOM 636 N N . GLU A 1 88 ? -0.28 -35.438 -24.156 1 95.5 88 GLU A N 1
ATOM 637 C CA . GLU A 1 88 ? -1.354 -34.812 -24.938 1 95.5 88 GLU A CA 1
ATOM 638 C C . GLU A 1 88 ? -2.566 -35.75 -25.016 1 95.5 88 GLU A C 1
ATOM 640 O O . GLU A 1 88 ? -2.42 -36.969 -25.031 1 95.5 88 GLU A O 1
ATOM 645 N N . ASN A 1 89 ? -3.715 -35.094 -25.078 1 95.25 89 ASN A N 1
ATOM 646 C CA . ASN A 1 89 ? -4.98 -35.781 -25.344 1 95.25 89 ASN A CA 1
ATOM 647 C C . ASN A 1 89 ? -5.246 -36.875 -24.312 1 95.25 89 ASN A C 1
ATOM 649 O O . ASN A 1 89 ? -5.539 -38.031 -24.672 1 95.25 89 ASN A O 1
ATOM 653 N N . CYS A 1 90 ? -5.129 -36.469 -23.141 1 94.75 90 CYS A N 1
ATOM 654 C CA . CYS A 1 90 ? -5.449 -37.375 -22.062 1 94.75 90 CYS A CA 1
ATOM 655 C C . CYS A 1 90 ? -6.945 -37.688 -22.031 1 94.75 90 CYS A C 1
ATOM 657 O O . CYS A 1 90 ? -7.766 -36.75 -22.031 1 94.75 90 CYS A O 1
ATOM 659 N N . SER A 1 91 ? -7.289 -38.906 -22.062 1 94.25 91 SER A N 1
ATOM 660 C CA . SER A 1 91 ? -8.688 -39.281 -21.969 1 94.25 91 SER A CA 1
ATOM 661 C C . SER A 1 91 ? -9.203 -39.156 -20.531 1 94.25 91 SER A C 1
ATOM 663 O O . SER A 1 91 ? -10.398 -38.969 -20.312 1 94.25 91 SER A O 1
ATOM 665 N N . ASN A 1 92 ? -8.398 -39.312 -19.516 1 94.12 92 ASN A N 1
ATOM 666 C CA . ASN A 1 92 ? -8.727 -39.156 -18.109 1 94.12 92 ASN A CA 1
ATOM 667 C C . ASN A 1 92 ? -7.742 -38.25 -17.391 1 94.12 92 ASN A C 1
ATOM 669 O O . ASN A 1 92 ? -6.953 -38.688 -16.562 1 94.12 92 ASN A O 1
ATOM 673 N N . PRO A 1 93 ? -7.824 -37 -17.656 1 95.25 93 PRO A N 1
ATOM 674 C CA . PRO A 1 93 ? -6.879 -36.062 -17.047 1 95.25 93 PRO A CA 1
ATOM 675 C C . PRO A 1 93 ? -7.023 -35.969 -15.531 1 95.25 93 PRO A C 1
ATOM 677 O O . PRO A 1 93 ? -8.141 -36 -15.008 1 95.25 93 PRO A O 1
ATOM 680 N N . ASP A 1 94 ? -5.898 -35.906 -14.797 1 94.69 94 ASP A N 1
ATOM 681 C CA . ASP A 1 94 ? -5.855 -35.688 -13.359 1 94.69 94 ASP A CA 1
ATOM 682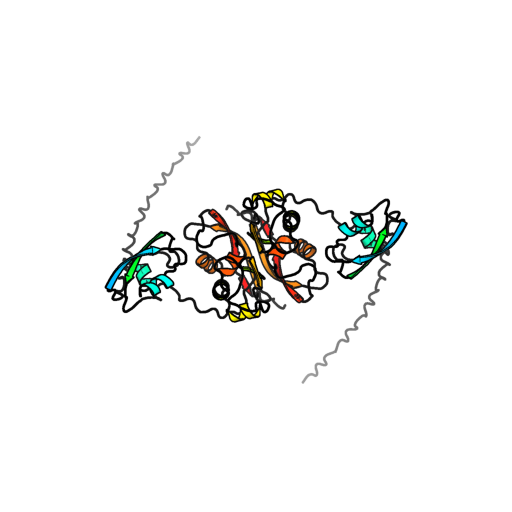 C C . ASP A 1 94 ? -5.559 -34.219 -13.039 1 94.69 94 ASP A C 1
ATOM 684 O O . ASP A 1 94 ? -4.414 -33.781 -13.156 1 94.69 94 ASP A O 1
ATOM 688 N N . ASN A 1 95 ? -6.586 -33.562 -12.594 1 93.38 95 ASN A N 1
ATOM 689 C CA . ASN A 1 95 ? -6.445 -32.156 -12.289 1 93.38 95 ASN A CA 1
ATOM 690 C C . ASN A 1 95 ? -6.629 -31.875 -10.797 1 93.38 95 ASN A C 1
ATOM 692 O O . ASN A 1 95 ? -6.754 -30.734 -10.375 1 93.38 95 ASN A O 1
ATOM 696 N N . LYS A 1 96 ? -6.594 -32.844 -9.969 1 91.06 96 LYS A N 1
ATOM 697 C CA . LYS A 1 96 ? -7.023 -32.594 -8.594 1 91.06 96 LYS A CA 1
ATOM 698 C C . LYS A 1 96 ? -6.074 -33.281 -7.602 1 91.06 96 LYS A C 1
ATOM 700 O O . LYS A 1 96 ? -5.949 -32.812 -6.461 1 91.06 96 LYS A O 1
ATOM 705 N N . SER A 1 97 ? -5.418 -34.281 -8.008 1 91.06 97 SER A N 1
ATOM 706 C CA . SER A 1 97 ? -4.707 -35.125 -7.039 1 91.06 97 SER A CA 1
ATOM 707 C C . SER A 1 97 ? -3.527 -34.375 -6.43 1 91.06 97 SER A C 1
ATOM 709 O O . SER A 1 97 ? -3.1 -34.688 -5.316 1 91.06 97 SER A O 1
ATOM 711 N N . CYS A 1 98 ? -2.996 -33.375 -7.211 1 90.69 98 CYS A N 1
ATOM 712 C CA . CYS A 1 98 ? -1.785 -32.719 -6.723 1 90.69 98 CYS A CA 1
ATOM 713 C C . CYS A 1 98 ? -2.016 -31.234 -6.504 1 90.69 98 CYS A C 1
ATOM 715 O O . CYS A 1 98 ? -1.111 -30.516 -6.066 1 90.69 98 CYS A O 1
ATOM 717 N N . VAL A 1 99 ? -3.145 -30.781 -6.902 1 88.44 99 VAL A N 1
ATOM 718 C CA . VAL A 1 99 ? -3.451 -29.375 -6.719 1 88.44 99 VAL A CA 1
ATOM 719 C C . VAL A 1 99 ? -4.844 -29.219 -6.113 1 88.44 99 VAL A C 1
ATOM 721 O O . VAL A 1 99 ? -5.715 -30.062 -6.324 1 88.44 99 VAL A O 1
ATOM 724 N N . SER A 1 100 ? -4.887 -28.219 -5.27 1 81.25 100 SER A N 1
ATOM 725 C CA . SER A 1 100 ? -6.219 -27.844 -4.797 1 81.25 100 SER A CA 1
ATOM 726 C C . SER A 1 100 ? -6.887 -26.859 -5.746 1 81.25 100 SER A C 1
ATOM 728 O O . SER A 1 100 ? -6.238 -25.938 -6.254 1 81.25 100 SER A O 1
ATOM 730 N N . THR A 1 101 ? -7.984 -27.297 -6.359 1 72.5 101 THR A N 1
ATOM 731 C CA . THR A 1 101 ? -8.719 -26.359 -7.188 1 72.5 101 THR A CA 1
ATOM 732 C C . THR A 1 101 ? -9.109 -25.125 -6.375 1 72.5 101 THR A C 1
ATOM 734 O O . THR A 1 101 ? -9.781 -25.234 -5.348 1 72.5 101 THR A O 1
ATOM 737 N N . PRO A 1 102 ? -8.539 -24.016 -6.859 1 69.88 102 PRO A N 1
ATOM 738 C CA . PRO A 1 102 ? -8.945 -22.844 -6.086 1 69.88 102 PRO A CA 1
ATOM 739 C C . PRO A 1 102 ? -10.445 -22.578 -6.172 1 69.88 102 PRO A C 1
ATOM 741 O O . PRO A 1 102 ? -11.031 -22.641 -7.254 1 69.88 102 PRO A O 1
ATOM 744 N N . ALA A 1 103 ? -11.031 -22.562 -5.105 1 78.88 103 ALA A N 1
ATOM 745 C CA . ALA A 1 103 ? -12.445 -22.188 -5.062 1 78.88 103 ALA A CA 1
ATOM 746 C C . ALA A 1 103 ? -12.625 -20.734 -5.48 1 78.88 103 ALA A C 1
ATOM 748 O O . ALA A 1 103 ? -11.727 -19.906 -5.305 1 78.88 103 ALA A O 1
ATOM 749 N N . GLU A 1 104 ? -13.711 -20.547 -6.219 1 90.5 104 GLU A N 1
ATOM 750 C CA . GLU A 1 104 ? -14.062 -19.141 -6.469 1 90.5 104 GLU A CA 1
ATOM 751 C C . GLU A 1 104 ? -14.195 -18.375 -5.164 1 90.5 104 GLU A C 1
ATOM 753 O O . GLU A 1 104 ? -14.789 -18.859 -4.203 1 90.5 104 GLU A O 1
ATOM 758 N N . PRO A 1 105 ? -13.578 -17.156 -5.219 1 95.62 105 PRO A N 1
ATOM 759 C CA . PRO A 1 105 ? -13.68 -16.391 -3.973 1 95.62 105 PRO A CA 1
ATOM 760 C C . PRO A 1 105 ? -15.125 -16.094 -3.59 1 95.62 105 PRO A C 1
ATOM 762 O O . PRO A 1 105 ? -15.953 -15.82 -4.465 1 95.62 105 PRO A O 1
ATOM 765 N N . THR A 1 106 ? -15.391 -16.141 -2.34 1 96.94 106 THR A N 1
ATOM 766 C CA . THR A 1 106 ? -16.734 -15.828 -1.85 1 96.94 106 THR A CA 1
ATOM 767 C C . THR A 1 106 ? -16.703 -14.586 -0.956 1 96.94 106 THR A C 1
ATOM 769 O O . THR A 1 106 ? -17.734 -13.969 -0.703 1 96.94 106 THR A O 1
ATOM 772 N N . GLU A 1 107 ? -15.555 -14.234 -0.451 1 97.5 107 GLU A N 1
ATOM 773 C CA . GLU A 1 107 ? -15.43 -13.055 0.41 1 97.5 107 GLU A CA 1
ATOM 774 C C . GLU A 1 107 ? -15.719 -11.773 -0.364 1 97.5 107 GLU A C 1
ATOM 776 O O . GLU A 1 107 ? -15.523 -11.719 -1.579 1 97.5 107 GLU A O 1
ATOM 781 N N . THR A 1 108 ? -16.203 -10.758 0.354 1 98.5 108 THR A N 1
ATOM 782 C CA . THR A 1 108 ? -16.562 -9.516 -0.32 1 98.5 108 THR A CA 1
ATOM 783 C C . THR A 1 108 ? -15.641 -8.375 0.111 1 98.5 108 THR A C 1
ATOM 785 O O . THR A 1 108 ? -15.758 -7.258 -0.392 1 98.5 108 THR A O 1
ATOM 788 N N . CYS A 1 109 ? -14.758 -8.594 1.033 1 98.62 109 CYS A N 1
ATOM 789 C CA . CYS A 1 109 ? -13.789 -7.602 1.496 1 98.62 109 CYS A CA 1
ATOM 790 C C . CYS A 1 109 ? -12.469 -8.266 1.878 1 98.62 109 CYS A C 1
ATOM 792 O O . CYS A 1 109 ? -12.43 -9.461 2.154 1 98.62 109 CYS A O 1
ATOM 794 N N . VAL A 1 110 ? -11.383 -7.488 1.817 1 98.62 110 VAL A N 1
ATOM 795 C CA . VAL A 1 110 ? -10.031 -7.953 2.129 1 98.62 110 VAL A CA 1
ATOM 796 C C . VAL A 1 110 ? -9.672 -7.57 3.562 1 98.62 110 VAL A C 1
ATOM 798 O O . VAL A 1 110 ? -9.867 -6.426 3.973 1 98.62 110 VAL A O 1
ATOM 801 N N . PRO A 1 111 ? -9.18 -8.469 4.371 1 98.56 111 PRO A N 1
ATOM 802 C CA . PRO A 1 111 ? -8.781 -8.078 5.723 1 98.56 111 PRO A CA 1
ATOM 803 C C . PRO A 1 111 ? -7.477 -7.281 5.742 1 98.56 111 PRO A C 1
ATOM 805 O O . PRO A 1 111 ? -6.484 -7.703 5.141 1 98.56 111 PRO A O 1
ATOM 808 N N . GLY A 1 112 ? -7.539 -6.164 6.477 1 98.19 112 GLY A N 1
ATOM 809 C CA . GLY A 1 112 ? -6.301 -5.477 6.801 1 98.19 112 GLY A CA 1
ATOM 810 C C . GLY A 1 112 ? -5.984 -4.336 5.848 1 98.19 112 GLY A C 1
ATOM 811 O O . GLY A 1 112 ? -6.281 -3.176 6.145 1 98.19 112 GLY A O 1
ATOM 812 N N . LEU A 1 113 ? -5.418 -4.637 4.582 1 98.19 113 LEU A N 1
ATOM 813 C CA . LEU A 1 113 ? -4.883 -3.615 3.691 1 98.19 113 LEU A CA 1
ATOM 814 C C . LEU A 1 113 ? -4.852 -4.109 2.25 1 98.19 113 LEU A C 1
ATOM 816 O O . LEU A 1 113 ? -5.055 -5.297 1.993 1 98.19 113 LEU A O 1
ATOM 820 N N . PRO A 1 114 ? -4.559 -3.307 1.357 1 97.19 114 PRO A N 1
ATOM 821 C CA . PRO A 1 114 ? -4.641 -1.847 1.458 1 97.19 114 PRO A CA 1
ATOM 822 C C . PRO A 1 114 ? -6.023 -1.307 1.096 1 97.19 114 PRO A C 1
ATOM 824 O O . PRO A 1 114 ? -6.906 -2.074 0.706 1 97.19 114 PRO A O 1
ATOM 827 N N . GLY A 1 115 ? -6.211 -0.044 1.229 1 97.19 115 GLY A N 1
ATOM 828 C CA . GLY A 1 115 ? -7.477 0.575 0.868 1 97.19 115 GLY A CA 1
ATOM 829 C C . GLY A 1 115 ? -7.578 0.908 -0.609 1 97.19 115 GLY A C 1
ATOM 830 O O . GLY A 1 115 ? -8.656 1.267 -1.097 1 97.19 115 GLY A O 1
ATOM 831 N N . SER A 1 116 ? -6.48 0.763 -1.3 1 97.69 116 SER A N 1
ATOM 832 C CA . SER A 1 116 ? -6.461 1.078 -2.725 1 97.69 116 SER A CA 1
ATOM 833 C C . SER A 1 116 ? -5.441 0.218 -3.467 1 97.69 116 SER A C 1
ATOM 835 O O . SER A 1 116 ? -4.586 -0.414 -2.846 1 97.69 116 SER A O 1
ATOM 837 N N . TYR A 1 117 ? -5.621 0.126 -4.742 1 98.19 117 TYR A N 1
ATOM 838 C CA . TYR A 1 117 ? -4.766 -0.605 -5.672 1 98.19 117 TYR A CA 1
ATOM 839 C C . TYR A 1 117 ? -4.562 0.182 -6.961 1 98.19 117 TYR A C 1
ATOM 841 O O . TYR A 1 117 ? -5.5 0.79 -7.48 1 98.19 117 TYR A O 1
ATOM 849 N N . THR A 1 118 ? -3.324 0.164 -7.523 1 97.69 118 THR A N 1
ATOM 850 C CA . THR A 1 118 ? -3.021 0.809 -8.797 1 97.69 118 THR A CA 1
ATOM 851 C C . THR A 1 118 ? -2.963 -0.219 -9.922 1 97.69 118 THR A C 1
ATOM 853 O O . THR A 1 118 ? -2.229 -1.205 -9.828 1 97.69 118 THR A O 1
ATOM 856 N N . ILE A 1 119 ? -3.688 0.072 -10.961 1 97.31 119 ILE A N 1
ATOM 857 C CA . ILE A 1 119 ? -3.736 -0.822 -12.109 1 97.31 119 ILE A CA 1
ATOM 858 C C . ILE A 1 119 ? -2.379 -0.84 -12.805 1 97.31 119 ILE A C 1
ATOM 860 O O . ILE A 1 119 ? -1.778 0.212 -13.039 1 97.31 119 ILE A O 1
ATOM 864 N N . VAL A 1 120 ? -1.871 -2.01 -13.047 1 94.94 120 VAL A N 1
ATOM 865 C CA . VAL A 1 120 ? -0.647 -2.184 -13.82 1 94.94 120 VAL A CA 1
ATOM 866 C C . VAL A 1 120 ? -0.952 -2.955 -15.102 1 94.94 120 VAL A C 1
ATOM 868 O O . VAL A 1 120 ? -2.062 -3.457 -15.281 1 94.94 120 VAL A O 1
ATOM 871 N N . SER A 1 121 ? 0.038 -3.004 -15.961 1 93 121 SER A N 1
ATOM 872 C CA . SER A 1 121 ? -0.149 -3.66 -17.25 1 93 121 SER A CA 1
ATOM 873 C C . SER A 1 121 ? -0.563 -5.117 -17.078 1 93 121 SER A C 1
ATOM 875 O O . SER A 1 121 ? 0.015 -5.836 -16.266 1 93 121 SER A O 1
ATOM 877 N N . GLY A 1 122 ? -1.665 -5.52 -17.797 1 91.56 122 GLY A N 1
ATOM 878 C CA . GLY A 1 122 ? -2.125 -6.898 -17.766 1 91.56 122 GLY A CA 1
ATOM 879 C C . GLY A 1 122 ? -3.256 -7.133 -16.781 1 91.56 122 GLY A C 1
ATOM 880 O O . GLY A 1 122 ? -3.889 -8.188 -16.781 1 91.56 122 GLY A O 1
ATOM 881 N N . ASP A 1 123 ? -3.551 -6.152 -15.969 1 95.25 123 ASP A N 1
ATOM 882 C CA . ASP A 1 123 ? -4.598 -6.277 -14.961 1 95.25 123 ASP A CA 1
ATOM 883 C C . ASP A 1 123 ? -5.98 -6.301 -15.609 1 95.25 123 ASP A C 1
ATOM 885 O O . ASP A 1 123 ? -6.215 -5.629 -16.609 1 95.25 123 ASP A O 1
ATOM 889 N N . THR A 1 124 ? -6.789 -7.105 -15.094 1 97.12 124 THR A N 1
ATOM 890 C CA . THR A 1 124 ? -8.242 -7.031 -15.242 1 97.12 124 THR A CA 1
ATOM 891 C C . THR A 1 124 ? -8.922 -7.023 -13.875 1 97.12 124 THR A C 1
ATOM 893 O O . THR A 1 124 ? -8.359 -7.504 -12.891 1 97.12 124 THR A O 1
ATOM 896 N N . LEU A 1 125 ? -10.172 -6.418 -13.875 1 98.12 125 LEU A N 1
ATOM 897 C CA . LEU A 1 125 ? -10.859 -6.441 -12.586 1 98.12 125 LEU A CA 1
ATOM 898 C C . LEU A 1 125 ? -11.094 -7.879 -12.125 1 98.12 125 LEU A C 1
ATOM 900 O O . LEU A 1 125 ? -11.062 -8.164 -10.922 1 98.12 125 LEU A O 1
ATOM 904 N N . THR A 1 126 ? -11.25 -8.789 -13.062 1 96.88 126 THR A N 1
ATOM 905 C CA . THR A 1 126 ? -11.438 -10.203 -12.742 1 96.88 126 THR A CA 1
ATOM 906 C C . THR A 1 126 ? -10.195 -10.766 -12.062 1 96.88 126 THR A C 1
ATOM 908 O O . THR A 1 126 ? -10.289 -11.367 -10.984 1 96.88 126 THR A O 1
ATOM 911 N N . ASN A 1 127 ? -9.039 -10.586 -12.602 1 95.25 127 ASN A N 1
ATOM 912 C CA . ASN A 1 127 ? -7.82 -11.141 -12.008 1 95.25 127 ASN A CA 1
ATOM 913 C C . ASN A 1 127 ? -7.477 -10.445 -10.695 1 95.25 127 ASN A C 1
ATOM 915 O O . ASN A 1 127 ? -6.949 -11.078 -9.773 1 95.25 127 ASN A O 1
ATOM 919 N N . ILE A 1 128 ? -7.762 -9.133 -10.641 1 97.81 128 ILE A N 1
ATOM 920 C CA . ILE A 1 128 ? -7.492 -8.391 -9.414 1 97.81 128 ILE A CA 1
ATOM 921 C C . ILE A 1 128 ? -8.352 -8.938 -8.281 1 97.81 128 ILE A C 1
ATOM 923 O O . ILE A 1 128 ? -7.859 -9.188 -7.176 1 97.81 128 ILE A O 1
ATOM 927 N N . SER A 1 129 ? -9.656 -9.148 -8.57 1 98.5 129 SER A N 1
ATOM 928 C CA . SER A 1 129 ? -10.523 -9.695 -7.539 1 98.5 129 SER A CA 1
ATOM 929 C C . SER A 1 129 ? -10.055 -11.078 -7.086 1 98.5 129 SER A C 1
ATOM 931 O O . SER A 1 129 ? -10.102 -11.398 -5.898 1 98.5 129 SER A O 1
ATOM 933 N N . GLN A 1 130 ? -9.57 -11.891 -7.965 1 96.44 130 GLN A N 1
ATOM 934 C CA . GLN A 1 130 ? -9.031 -13.211 -7.633 1 96.44 130 GLN A CA 1
ATOM 935 C C . GLN A 1 130 ? -7.766 -13.094 -6.789 1 96.44 130 GLN A C 1
ATOM 937 O O . GLN A 1 130 ? -7.598 -13.82 -5.809 1 96.44 130 GLN A O 1
ATOM 942 N N . ASP A 1 131 ? -6.918 -12.148 -7.152 1 97.06 131 ASP A N 1
ATOM 943 C CA . ASP A 1 131 ? -5.672 -11.938 -6.422 1 97.06 131 ASP A CA 1
ATOM 944 C C . ASP A 1 131 ? -5.941 -11.508 -4.984 1 97.06 131 ASP A C 1
ATOM 946 O O . ASP A 1 131 ? -5.191 -11.859 -4.07 1 97.06 131 ASP A O 1
ATOM 950 N N . PHE A 1 132 ? -6.992 -10.75 -4.82 1 98.62 132 PHE A N 1
ATOM 951 C CA . PHE A 1 132 ? -7.328 -10.281 -3.484 1 98.62 132 PHE A CA 1
ATOM 952 C C . PHE A 1 132 ? -8.234 -11.273 -2.771 1 98.62 132 PHE A C 1
ATOM 954 O O . PHE A 1 132 ? -8.586 -11.078 -1.604 1 98.62 132 PHE A O 1
ATOM 961 N N . ASN A 1 133 ? -8.688 -12.289 -3.475 1 97.88 133 ASN A N 1
ATOM 962 C CA . ASN A 1 133 ? -9.57 -13.328 -2.957 1 97.88 133 ASN A CA 1
ATOM 963 C C . ASN A 1 133 ? -10.914 -12.766 -2.516 1 97.88 133 ASN A C 1
ATOM 965 O O . ASN A 1 133 ? -11.398 -13.078 -1.428 1 97.88 133 ASN A O 1
ATOM 969 N N . ILE A 1 134 ? -11.469 -11.898 -3.367 1 98.56 134 ILE A N 1
ATOM 970 C CA . ILE A 1 134 ? -12.812 -11.367 -3.162 1 98.56 134 ILE A CA 1
ATOM 971 C C . ILE A 1 134 ? -13.633 -11.531 -4.441 1 98.56 134 ILE A C 1
ATOM 973 O O . ILE A 1 134 ? -13.086 -11.844 -5.5 1 98.56 134 ILE A O 1
ATOM 977 N N . THR A 1 135 ? -14.922 -11.398 -4.336 1 98.62 135 THR A N 1
ATOM 978 C CA . THR A 1 135 ? -15.773 -11.531 -5.508 1 98.62 135 THR A CA 1
ATOM 979 C C . THR A 1 135 ? -15.586 -10.359 -6.461 1 98.62 135 THR A C 1
ATOM 981 O O . THR A 1 135 ? -15.336 -9.234 -6.02 1 98.62 135 THR A O 1
ATOM 984 N N . LEU A 1 136 ? -15.711 -10.633 -7.75 1 98 136 LEU A N 1
ATOM 985 C CA . LEU A 1 136 ? -15.664 -9.57 -8.742 1 98 136 LEU A CA 1
ATOM 986 C C . LEU A 1 136 ? -16.734 -8.516 -8.461 1 98 136 LEU A C 1
ATOM 988 O O . LEU A 1 136 ? -16.469 -7.312 -8.562 1 98 136 LEU A O 1
ATOM 992 N N . ASP A 1 137 ? -17.891 -8.938 -8.078 1 98.12 137 ASP A N 1
ATOM 993 C CA . ASP A 1 137 ? -19 -8.031 -7.824 1 98.12 137 ASP A CA 1
ATOM 994 C C . ASP A 1 137 ? -18.672 -7.047 -6.711 1 98.12 137 ASP A C 1
ATOM 996 O O . ASP A 1 137 ? -19 -5.863 -6.805 1 98.12 137 ASP A O 1
ATOM 1000 N N . SER A 1 138 ? -18.047 -7.496 -5.684 1 98.56 138 SER A N 1
ATOM 1001 C CA . SER A 1 138 ? -17.703 -6.613 -4.574 1 98.56 138 SER A CA 1
ATOM 1002 C C . SER A 1 138 ? -16.688 -5.559 -5.004 1 98.56 138 SER A C 1
ATOM 1004 O O . SER A 1 138 ? -16.75 -4.406 -4.57 1 98.56 138 SER A O 1
ATOM 1006 N N . LEU A 1 139 ? -15.719 -5.973 -5.801 1 98.69 139 LEU A N 1
ATOM 1007 C CA . LEU A 1 139 ? -14.727 -5.023 -6.293 1 98.69 139 LEU A CA 1
ATOM 1008 C C . LEU A 1 139 ? -15.375 -3.967 -7.18 1 98.69 139 LEU A C 1
ATOM 1010 O O . LEU A 1 139 ? -15.078 -2.775 -7.051 1 98.69 139 LEU A O 1
ATOM 1014 N N . ILE A 1 140 ? -16.281 -4.395 -8.062 1 98.31 140 ILE A N 1
ATOM 1015 C CA . ILE A 1 140 ? -16.984 -3.475 -8.953 1 98.31 140 ILE A CA 1
ATOM 1016 C C . ILE A 1 140 ? -17.844 -2.51 -8.133 1 98.31 140 ILE A C 1
ATOM 1018 O O . ILE A 1 140 ? -17.844 -1.304 -8.391 1 98.31 140 ILE A O 1
ATOM 1022 N N . ALA A 1 141 ? -18.5 -2.998 -7.129 1 98.12 141 ALA A N 1
ATOM 1023 C CA . ALA A 1 141 ? -19.375 -2.188 -6.281 1 98.12 141 ALA A CA 1
ATOM 1024 C C . ALA A 1 141 ? -18.578 -1.117 -5.539 1 98.12 141 ALA A C 1
ATOM 1026 O O . ALA A 1 141 ? -19.109 -0.039 -5.246 1 98.12 141 ALA A O 1
ATOM 1027 N N . ALA A 1 142 ? -17.344 -1.408 -5.207 1 98 142 ALA A N 1
ATOM 1028 C CA . ALA A 1 142 ? -16.484 -0.459 -4.504 1 98 142 ALA A CA 1
ATOM 1029 C C . ALA A 1 142 ? -15.961 0.612 -5.453 1 98 142 ALA A C 1
ATOM 1031 O O . ALA A 1 142 ? -15.312 1.57 -5.02 1 98 142 ALA A O 1
ATOM 1032 N N . ASN A 1 143 ? -16.141 0.421 -6.738 1 98.25 143 ASN A N 1
ATOM 1033 C CA . ASN A 1 143 ? -15.586 1.314 -7.75 1 98.25 143 ASN A CA 1
ATOM 1034 C C . ASN A 1 143 ? -16.656 1.761 -8.75 1 98.25 143 ASN A C 1
ATOM 1036 O O . ASN A 1 143 ? -16.484 1.603 -9.953 1 98.25 143 ASN A O 1
ATOM 1040 N N . THR A 1 144 ? -17.625 2.445 -8.32 1 96.19 144 THR A N 1
ATOM 1041 C CA . THR A 1 144 ? -18.781 2.822 -9.117 1 96.19 144 THR A CA 1
ATOM 1042 C C . THR A 1 144 ? -18.406 3.871 -10.156 1 96.19 144 THR A C 1
ATOM 1044 O O . THR A 1 144 ? -19.141 4.086 -11.125 1 96.19 144 THR A O 1
ATOM 1047 N N . GLN A 1 145 ? -17.297 4.504 -9.953 1 93.56 145 GLN A N 1
ATOM 1048 C CA . GLN A 1 145 ? -16.828 5.512 -10.906 1 93.56 145 GLN A CA 1
ATOM 1049 C C . GLN A 1 145 ? -16.359 4.871 -12.203 1 93.56 145 GLN A C 1
ATOM 1051 O O . GLN A 1 145 ? -16.172 5.559 -13.211 1 93.56 145 GLN A O 1
ATOM 1056 N N . ILE A 1 146 ? -16.141 3.598 -12.188 1 95.5 146 ILE A N 1
ATOM 1057 C CA . ILE A 1 146 ? -15.75 2.877 -13.391 1 95.5 146 ILE A CA 1
ATOM 1058 C C . ILE A 1 146 ? -17 2.48 -14.18 1 95.5 146 ILE A C 1
ATOM 1060 O O . ILE A 1 146 ? -17.703 1.554 -13.797 1 95.5 146 ILE A O 1
ATOM 1064 N N . GLU A 1 147 ? -17.156 3.105 -15.242 1 94.19 147 GLU A N 1
ATOM 1065 C CA . GLU A 1 147 ? -18.375 2.9 -16.031 1 94.19 147 GLU A CA 1
ATOM 1066 C C . GLU A 1 147 ? -18.344 1.551 -16.75 1 94.19 147 GLU A C 1
ATOM 1068 O O . GLU A 1 147 ? -19.359 0.835 -16.766 1 94.19 147 GLU A O 1
ATOM 1073 N N . ASN A 1 148 ? -17.219 1.245 -17.344 1 95.25 148 ASN A N 1
ATOM 1074 C CA . ASN A 1 148 ? -17.031 -0.024 -18.031 1 95.25 148 ASN A CA 1
ATOM 1075 C C . ASN A 1 148 ? -15.945 -0.868 -17.359 1 95.25 148 ASN A C 1
ATOM 1077 O O . ASN A 1 148 ? -14.758 -0.586 -17.5 1 95.25 148 ASN A O 1
ATOM 1081 N N . PRO A 1 149 ? -16.328 -1.924 -16.688 1 92.62 149 PRO A N 1
ATOM 1082 C CA . PRO A 1 149 ? -15.383 -2.748 -15.938 1 92.62 149 PRO A CA 1
ATOM 1083 C C . PRO A 1 149 ? -14.305 -3.359 -16.828 1 92.62 149 PRO A C 1
ATOM 1085 O O . PRO A 1 149 ? -13.258 -3.789 -16.328 1 92.62 149 PRO A O 1
ATOM 1088 N N . ASP A 1 150 ? -14.523 -3.4 -18.078 1 93.88 150 ASP A N 1
ATOM 1089 C CA . ASP A 1 150 ? -13.547 -3.984 -18.984 1 93.88 150 ASP A CA 1
ATOM 1090 C C . ASP A 1 150 ? -12.609 -2.916 -19.547 1 93.88 15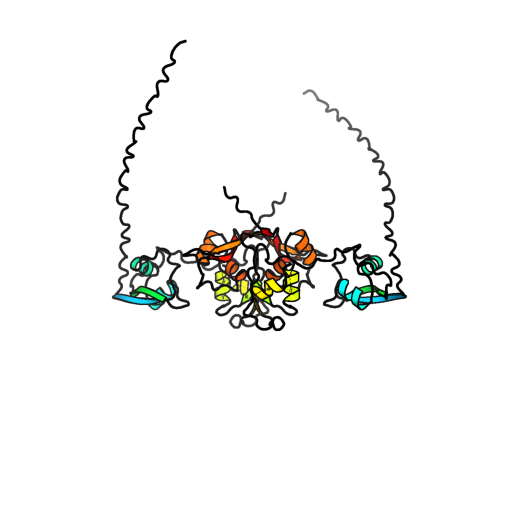0 ASP A C 1
ATOM 1092 O O . ASP A 1 150 ? -11.727 -3.217 -20.344 1 93.88 150 ASP A O 1
ATOM 1096 N N . ALA A 1 151 ? -12.82 -1.703 -19.156 1 94.44 151 ALA A N 1
ATOM 1097 C CA . ALA A 1 151 ? -12.031 -0.579 -19.656 1 94.44 151 ALA A CA 1
ATOM 1098 C C . ALA A 1 151 ? -11.328 0.153 -18.516 1 94.44 151 ALA A C 1
ATOM 1100 O O . ALA A 1 151 ? -11.758 1.235 -18.109 1 94.44 151 ALA A O 1
ATOM 1101 N N . ILE A 1 152 ? -10.258 -0.416 -18.016 1 95.94 152 ILE A N 1
ATOM 1102 C CA . ILE A 1 152 ? -9.43 0.211 -16.984 1 95.94 152 ILE A CA 1
ATOM 1103 C C . ILE A 1 152 ? -8.062 0.558 -17.562 1 95.94 152 ILE A C 1
ATOM 1105 O O . ILE A 1 152 ? -7.621 -0.059 -18.547 1 95.94 152 ILE A O 1
ATOM 1109 N N . ASP A 1 153 ? -7.379 1.566 -17 1 95.56 153 ASP A N 1
ATOM 1110 C CA . ASP A 1 153 ? -6.113 2.062 -17.531 1 95.56 153 ASP A CA 1
ATOM 1111 C C . ASP A 1 153 ? -4.977 1.856 -16.547 1 95.56 153 ASP A C 1
ATOM 1113 O O . ASP A 1 153 ? -5.172 1.994 -15.328 1 95.56 153 ASP A O 1
ATOM 1117 N N . VAL A 1 154 ? -3.846 1.534 -17.094 1 94.75 154 VAL A N 1
ATOM 1118 C CA . VAL A 1 154 ? -2.645 1.476 -16.281 1 94.75 154 VAL A CA 1
ATOM 1119 C C . VAL A 1 154 ? -2.463 2.797 -15.531 1 94.75 154 VAL A C 1
ATOM 1121 O O . VAL A 1 154 ? -2.629 3.871 -16.109 1 94.75 154 VAL A O 1
ATOM 1124 N N . GLY A 1 155 ? -2.189 2.729 -14.203 1 95.25 155 GLY A N 1
ATOM 1125 C CA . GLY A 1 155 ? -2.014 3.914 -13.383 1 95.25 155 GLY A CA 1
ATOM 1126 C C . GLY A 1 155 ? -3.285 4.344 -12.68 1 95.25 155 GLY A C 1
ATOM 1127 O O . GLY A 1 155 ? -3.242 5.148 -11.742 1 95.25 155 GLY A O 1
ATOM 1128 N N . GLN A 1 156 ? -4.398 3.855 -13.156 1 96.19 156 GLN A N 1
ATOM 1129 C CA . GLN A 1 156 ? -5.672 4.145 -12.508 1 96.19 156 GLN A CA 1
ATOM 1130 C C . GLN A 1 156 ? -5.711 3.572 -11.094 1 96.19 156 GLN A C 1
ATOM 1132 O O . GLN A 1 156 ? -5.246 2.455 -10.852 1 96.19 156 GLN A O 1
ATOM 1137 N N . ILE A 1 157 ? -6.219 4.383 -10.172 1 96.81 157 ILE A N 1
ATOM 1138 C CA . ILE A 1 157 ? -6.344 3.949 -8.789 1 96.81 157 ILE A CA 1
ATOM 1139 C C . ILE A 1 157 ? -7.762 3.439 -8.531 1 96.81 157 ILE A C 1
ATOM 1141 O O . ILE A 1 157 ? -8.742 4.113 -8.859 1 96.81 157 ILE A O 1
ATOM 1145 N N . ILE A 1 158 ? -7.824 2.26 -7.969 1 97.81 158 ILE A N 1
ATOM 1146 C CA . ILE A 1 158 ? -9.141 1.735 -7.625 1 97.81 158 ILE A CA 1
ATOM 1147 C C . ILE A 1 158 ? -9.219 1.479 -6.121 1 97.81 158 ILE A C 1
ATOM 1149 O O . ILE A 1 158 ? -8.188 1.355 -5.453 1 97.81 158 ILE A O 1
ATOM 1153 N N . THR A 1 159 ? -10.453 1.444 -5.656 1 98.25 159 THR A N 1
ATOM 1154 C CA . THR A 1 159 ? -10.711 1.185 -4.242 1 98.25 159 THR A CA 1
ATOM 1155 C C . THR A 1 159 ? -10.75 -0.316 -3.971 1 98.25 159 THR A C 1
ATOM 1157 O O . THR A 1 159 ? -11.406 -1.066 -4.699 1 98.25 159 THR A O 1
ATOM 1160 N N . VAL A 1 160 ? -10.023 -0.781 -3.016 1 98.75 160 VAL A N 1
ATOM 1161 C CA . VAL A 1 160 ? -10.117 -2.143 -2.5 1 98.75 160 VAL A CA 1
ATOM 1162 C C . VAL A 1 160 ? -11.039 -2.172 -1.283 1 98.75 160 VAL A C 1
ATOM 1164 O O . VAL A 1 160 ? -10.805 -1.463 -0.302 1 98.75 160 VAL A O 1
ATOM 1167 N N . PRO A 1 161 ? -12.133 -2.893 -1.353 1 98.62 161 PRO A N 1
ATOM 1168 C CA . PRO A 1 161 ? -12.977 -2.986 -0.161 1 98.62 161 PRO A CA 1
ATOM 1169 C C . PRO A 1 161 ? -12.305 -3.736 0.985 1 98.62 161 PRO A C 1
ATOM 1171 O O . PRO A 1 161 ? -11.977 -4.918 0.846 1 98.62 161 PRO A O 1
ATOM 1174 N N . VAL A 1 162 ? -12.109 -3.092 2.111 1 98.75 162 VAL A N 1
ATOM 1175 C CA . VAL A 1 162 ? -11.414 -3.674 3.254 1 98.75 162 VAL A CA 1
ATOM 1176 C C . VAL A 1 162 ? -12.406 -3.967 4.375 1 98.75 162 VAL A C 1
ATOM 1178 O O . VAL A 1 162 ? -13.273 -3.141 4.68 1 98.75 162 VAL A O 1
ATOM 1181 N N . CYS A 1 163 ? -12.266 -5.145 4.965 1 98.56 163 CYS A N 1
ATOM 1182 C CA . CYS A 1 163 ? -13.156 -5.547 6.047 1 98.56 163 CYS A CA 1
ATOM 1183 C C . CYS A 1 163 ? -13.008 -4.617 7.246 1 98.56 163 CYS A C 1
ATOM 1185 O O . CYS A 1 163 ? -11.891 -4.332 7.684 1 98.56 163 CYS A O 1
ATOM 1187 N N . PRO A 1 164 ? -14.172 -4.137 7.719 1 97.31 164 PRO A N 1
ATOM 1188 C CA . PRO A 1 164 ? -14.055 -3.355 8.953 1 97.31 164 PRO A CA 1
ATOM 1189 C C . PRO A 1 164 ? -13.414 -4.145 10.094 1 97.31 164 PRO A C 1
ATOM 1191 O O . PRO A 1 164 ? -13.555 -5.371 10.156 1 97.31 164 PRO A O 1
ATOM 1194 N N . SER A 1 165 ? -12.703 -3.434 11.008 1 97.06 165 SER A N 1
ATOM 1195 C CA . SER A 1 165 ? -12.086 -4.023 12.195 1 97.06 165 SER A CA 1
ATOM 1196 C C . SER A 1 165 ? -11.195 -5.203 11.82 1 97.06 165 SER A C 1
ATOM 1198 O O . SER A 1 165 ? -11.328 -6.289 12.391 1 97.06 165 SER A O 1
ATOM 1200 N N . SER A 1 166 ? -10.375 -5.035 10.914 1 98.38 166 SER A N 1
ATOM 1201 C CA . SER A 1 166 ? -9.406 -6.035 10.477 1 98.38 166 SER A CA 1
ATOM 1202 C C . SER A 1 166 ? -8 -5.457 10.43 1 98.38 166 SER A C 1
ATOM 1204 O O . SER A 1 166 ? -7.824 -4.238 10.383 1 98.38 166 SER A O 1
ATOM 1206 N N . GLN A 1 167 ? -7.004 -6.332 10.477 1 98.5 167 GLN A N 1
ATOM 1207 C CA . GLN A 1 167 ? -5.605 -5.914 10.461 1 98.5 167 GLN A CA 1
ATOM 1208 C C . GLN A 1 167 ? -4.695 -7.055 10.016 1 98.5 167 GLN A C 1
ATOM 1210 O O . GLN A 1 167 ? -5.09 -8.219 10.039 1 98.5 167 GLN A O 1
ATOM 1215 N N . CYS A 1 168 ? -3.592 -6.672 9.484 1 98.69 168 CYS A N 1
ATOM 1216 C CA . CYS A 1 168 ? -2.455 -7.582 9.414 1 98.69 168 CYS A CA 1
ATOM 1217 C C . CYS A 1 168 ? -1.574 -7.453 10.648 1 98.69 168 CYS A C 1
ATOM 1219 O O . CYS A 1 168 ? -1.265 -6.34 11.078 1 98.69 168 CYS A O 1
ATOM 1221 N N . GLU A 1 169 ? -1.149 -8.539 11.156 1 98.06 169 GLU A N 1
ATOM 1222 C CA . GLU A 1 169 ? -0.402 -8.555 12.406 1 98.06 169 GLU A CA 1
ATOM 1223 C C . GLU A 1 169 ? 0.98 -7.934 12.234 1 98.06 169 GLU A C 1
ATOM 1225 O O . GLU A 1 169 ? 1.538 -7.375 13.18 1 98.06 169 GLU A O 1
ATOM 1230 N N . ALA A 1 170 ? 1.492 -8.102 11.102 1 97.94 170 ALA A N 1
ATOM 1231 C CA . ALA A 1 170 ? 2.766 -7.473 10.766 1 97.94 170 ALA A CA 1
ATOM 1232 C C . ALA A 1 170 ? 2.873 -7.238 9.258 1 97.94 170 ALA A C 1
ATOM 1234 O O . ALA A 1 170 ? 2.365 -8.031 8.461 1 97.94 170 ALA A O 1
ATOM 1235 N N . VAL A 1 171 ? 3.494 -6.172 8.883 1 98.75 171 VAL A N 1
ATOM 1236 C CA . VAL A 1 171 ? 3.891 -5.906 7.504 1 98.75 171 VAL A CA 1
ATOM 1237 C C . VAL A 1 171 ? 5.344 -5.438 7.465 1 98.75 171 VAL A C 1
ATOM 1239 O O . VAL A 1 171 ? 5.688 -4.41 8.055 1 98.75 171 VAL A O 1
ATOM 1242 N N . GLY A 1 172 ? 6.188 -6.191 6.785 1 98.38 172 GLY A N 1
ATOM 1243 C CA . GLY A 1 172 ? 7.602 -5.859 6.801 1 98.38 172 GLY A CA 1
ATOM 1244 C C . GLY A 1 172 ? 8.359 -6.406 5.602 1 98.38 172 GLY A C 1
ATOM 1245 O O . GLY A 1 172 ? 7.746 -6.844 4.625 1 98.38 172 GLY A O 1
ATOM 1246 N N . THR A 1 173 ? 9.703 -6.32 5.68 1 98.56 173 THR A N 1
ATOM 1247 C CA . THR A 1 173 ? 10.547 -6.699 4.547 1 98.56 173 THR A CA 1
ATOM 1248 C C . THR A 1 173 ? 10.781 -8.203 4.527 1 98.56 173 THR A C 1
ATOM 1250 O O . THR A 1 173 ? 10.805 -8.852 5.578 1 98.56 173 THR A O 1
ATOM 1253 N N . TYR A 1 174 ? 10.836 -8.758 3.402 1 98.56 174 TYR A N 1
ATOM 1254 C CA . TYR A 1 174 ? 11.141 -10.148 3.104 1 98.56 174 TYR A CA 1
ATOM 1255 C C . TYR A 1 174 ? 12.117 -10.25 1.939 1 98.56 174 TYR A C 1
ATOM 1257 O O . TYR A 1 174 ? 11.953 -9.586 0.915 1 98.56 174 TYR A O 1
ATOM 1265 N N . ASN A 1 175 ? 13.125 -11.062 2.121 1 98.38 175 ASN A N 1
ATOM 1266 C CA . ASN A 1 175 ? 14.055 -11.328 1.025 1 98.38 175 ASN A CA 1
ATOM 1267 C C . ASN A 1 175 ? 13.68 -12.602 0.273 1 98.38 175 ASN A C 1
ATOM 1269 O O . ASN A 1 175 ? 13.617 -13.68 0.867 1 98.38 175 ASN A O 1
ATOM 1273 N N . ILE A 1 176 ? 13.477 -12.492 -0.98 1 98.5 176 ILE A N 1
ATOM 1274 C CA . ILE A 1 176 ? 13.086 -13.602 -1.835 1 98.5 176 ILE A CA 1
ATOM 1275 C C . ILE A 1 176 ? 14.172 -14.68 -1.809 1 98.5 176 ILE A C 1
ATOM 1277 O O . ILE A 1 176 ? 15.367 -14.367 -1.876 1 98.5 176 ILE A O 1
ATOM 1281 N N . VAL A 1 177 ? 13.734 -15.891 -1.715 1 97.69 177 VAL A N 1
ATOM 1282 C CA . VAL A 1 177 ? 14.633 -17.031 -1.858 1 97.69 177 VAL A CA 1
ATOM 1283 C C . VAL A 1 177 ? 14.219 -17.875 -3.062 1 97.69 177 VAL A C 1
ATOM 1285 O O . VAL A 1 177 ? 13.148 -17.656 -3.635 1 97.69 177 VAL A O 1
ATOM 1288 N N . ALA A 1 178 ? 15.086 -18.766 -3.438 1 95.38 178 ALA A N 1
ATOM 1289 C CA . ALA A 1 178 ? 14.836 -19.594 -4.617 1 95.38 178 ALA A CA 1
ATOM 1290 C C . ALA A 1 178 ? 13.516 -20.344 -4.492 1 95.38 178 ALA A C 1
ATOM 1292 O O . ALA A 1 178 ? 13.242 -20.953 -3.455 1 95.38 178 ALA A O 1
ATOM 1293 N N . GLY A 1 179 ? 12.688 -20.25 -5.508 1 94.69 179 GLY A N 1
ATOM 1294 C CA . GLY A 1 179 ? 11.438 -21 -5.531 1 94.69 179 GLY A CA 1
ATOM 1295 C C . GLY A 1 179 ? 10.258 -20.219 -5.012 1 94.69 179 GLY A C 1
ATOM 1296 O O . GLY A 1 179 ? 9.109 -20.656 -5.125 1 94.69 179 GLY A O 1
ATOM 1297 N N . ASP A 1 180 ? 10.5 -19.047 -4.43 1 96.81 180 ASP A N 1
ATOM 1298 C CA . ASP A 1 180 ? 9.414 -18.234 -3.885 1 96.81 180 ASP A CA 1
ATOM 1299 C C . ASP A 1 180 ? 8.445 -17.797 -4.984 1 96.81 180 ASP A C 1
ATOM 1301 O O . ASP A 1 180 ? 8.867 -17.438 -6.082 1 96.81 180 ASP A O 1
ATOM 1305 N N . LEU A 1 181 ? 7.195 -17.938 -4.715 1 96.62 181 LEU A N 1
ATOM 1306 C CA . LEU A 1 181 ? 6.09 -17.422 -5.516 1 96.62 181 LEU A CA 1
ATOM 1307 C C . LEU A 1 181 ? 5.129 -16.609 -4.652 1 96.62 181 LEU A C 1
ATOM 1309 O O . LEU A 1 181 ? 4.879 -16.953 -3.498 1 96.62 181 LEU A O 1
ATOM 1313 N N . PHE A 1 182 ? 4.551 -15.578 -5.215 1 97.25 182 PHE A N 1
ATOM 1314 C CA . PHE A 1 182 ? 3.611 -14.781 -4.43 1 97.25 182 PHE A CA 1
ATOM 1315 C C . PHE A 1 182 ? 2.443 -15.641 -3.953 1 97.25 182 PHE A C 1
ATOM 1317 O O . PHE A 1 182 ? 1.941 -15.445 -2.844 1 97.25 182 PHE A O 1
ATOM 1324 N N . VAL A 1 183 ? 2.039 -16.578 -4.82 1 95.38 183 VAL A N 1
ATOM 1325 C CA . VAL A 1 183 ? 0.913 -17.438 -4.445 1 95.38 183 VAL A CA 1
ATOM 1326 C C . VAL A 1 183 ? 1.274 -18.25 -3.207 1 95.38 183 VAL A C 1
ATOM 1328 O O . VAL A 1 183 ? 0.462 -18.391 -2.291 1 95.38 183 VAL A O 1
ATOM 1331 N N . ASP A 1 184 ? 2.453 -18.812 -3.117 1 96.38 184 ASP A N 1
ATOM 1332 C CA . ASP A 1 184 ? 2.879 -19.625 -1.982 1 96.38 184 ASP A CA 1
ATOM 1333 C C . ASP A 1 184 ? 3.139 -18.766 -0.753 1 96.38 184 ASP A C 1
ATOM 1335 O O . ASP A 1 184 ? 2.781 -19.141 0.365 1 96.38 184 ASP A O 1
ATOM 1339 N N . LEU A 1 185 ? 3.734 -17.594 -0.98 1 98.31 185 LEU A N 1
ATOM 1340 C CA . LEU A 1 185 ? 3.984 -16.672 0.126 1 98.31 185 LEU A CA 1
ATOM 1341 C C . LEU A 1 185 ? 2.674 -16.203 0.752 1 98.31 185 LEU A C 1
ATOM 1343 O O . LEU A 1 185 ? 2.561 -16.125 1.977 1 98.31 185 LEU A O 1
ATOM 1347 N N . ALA A 1 186 ? 1.735 -15.922 -0.102 1 98.25 186 ALA A N 1
ATOM 1348 C CA . ALA A 1 186 ? 0.428 -15.5 0.395 1 98.25 186 ALA A CA 1
ATOM 1349 C C . ALA A 1 186 ? -0.191 -16.562 1.291 1 98.25 186 ALA A C 1
ATOM 1351 O O . ALA A 1 186 ? -0.708 -16.266 2.367 1 98.25 186 ALA A O 1
ATOM 1352 N N . ALA A 1 187 ? -0.134 -17.781 0.803 1 95.88 187 ALA A N 1
ATOM 1353 C CA . ALA A 1 187 ? -0.689 -18.891 1.575 1 95.88 187 ALA A CA 1
ATOM 1354 C C . ALA A 1 187 ? 0.067 -19.078 2.889 1 95.88 187 ALA A C 1
ATOM 1356 O O . ALA A 1 187 ? -0.544 -19.219 3.949 1 95.88 187 ALA A O 1
ATOM 1357 N N . THR A 1 188 ? 1.341 -19.031 2.83 1 97.88 188 THR A N 1
ATOM 1358 C CA . THR A 1 188 ? 2.201 -19.281 3.98 1 97.88 188 THR A CA 1
ATOM 1359 C C . THR A 1 188 ? 2 -18.203 5.047 1 97.88 188 THR A C 1
ATOM 1361 O O . THR A 1 188 ? 1.932 -18.516 6.238 1 97.88 188 THR A O 1
ATOM 1364 N N . TYR A 1 189 ? 1.829 -16.984 4.625 1 98.62 189 TYR A N 1
ATOM 1365 C CA . TYR A 1 189 ? 1.838 -15.867 5.57 1 98.62 189 TYR A CA 1
ATOM 1366 C C . TYR A 1 189 ? 0.431 -15.32 5.781 1 98.62 189 TYR A C 1
ATOM 1368 O O . TYR A 1 189 ? 0.257 -14.25 6.371 1 98.62 189 TYR A O 1
ATOM 1376 N N . HIS A 1 190 ? -0.538 -16 5.301 1 98.25 190 HIS A N 1
ATOM 1377 C CA . HIS A 1 190 ? -1.947 -15.719 5.555 1 98.25 190 HIS A CA 1
ATOM 1378 C C . HIS A 1 190 ? -2.326 -14.32 5.098 1 98.25 190 HIS A C 1
ATOM 1380 O O . HIS A 1 190 ? -2.881 -13.539 5.871 1 98.25 190 HIS A O 1
ATOM 1386 N N . THR A 1 191 ? -2.01 -14.086 3.936 1 98.56 191 THR A N 1
ATOM 1387 C CA . THR A 1 191 ? -2.393 -12.883 3.195 1 98.56 191 THR A CA 1
ATOM 1388 C C . THR A 1 191 ? -2.883 -13.25 1.797 1 98.56 191 THR A C 1
ATOM 1390 O O . THR A 1 191 ? -3.346 -14.367 1.565 1 98.56 191 THR A O 1
ATOM 1393 N N . THR A 1 192 ? -2.967 -12.32 0.859 1 98.31 192 THR A N 1
ATOM 1394 C CA . THR A 1 192 ? -3.375 -12.633 -0.506 1 98.31 192 THR A CA 1
ATOM 1395 C C . THR A 1 192 ? -2.314 -12.18 -1.505 1 98.31 192 THR A C 1
ATOM 1397 O O . THR A 1 192 ? -1.452 -11.359 -1.175 1 98.31 192 THR A O 1
ATOM 1400 N N . ILE A 1 193 ? -2.344 -12.742 -2.662 1 97.81 193 ILE A N 1
ATOM 1401 C CA . ILE A 1 193 ? -1.465 -12.32 -3.746 1 97.81 193 ILE A CA 1
ATOM 1402 C C . ILE A 1 193 ? -1.637 -10.82 -3.992 1 97.81 193 ILE A C 1
ATOM 1404 O O . ILE A 1 193 ? -0.653 -10.102 -4.164 1 97.81 193 ILE A O 1
ATOM 1408 N N . GLY A 1 194 ? -2.928 -10.375 -4 1 98.62 194 GLY A N 1
ATOM 1409 C CA . GLY A 1 194 ? -3.24 -8.977 -4.246 1 98.62 194 GLY A CA 1
ATOM 1410 C C . GLY A 1 194 ? -2.621 -8.039 -3.225 1 98.62 194 GLY A C 1
ATOM 1411 O O . GLY A 1 194 ? -2.125 -6.965 -3.58 1 98.62 194 GLY A O 1
ATOM 1412 N N . GLN A 1 195 ? -2.662 -8.406 -1.998 1 98.75 195 GLN A N 1
ATOM 1413 C CA . GLN A 1 195 ? -2.062 -7.594 -0.946 1 98.75 195 GLN A CA 1
ATOM 1414 C C . GLN A 1 195 ? -0.553 -7.473 -1.138 1 98.75 195 GLN A C 1
ATOM 1416 O O . GLN A 1 195 ? 0.014 -6.391 -0.974 1 98.75 195 GLN A O 1
ATOM 1421 N N . ILE A 1 196 ? 0.1 -8.539 -1.479 1 98.81 196 ILE A N 1
ATOM 1422 C CA . ILE A 1 196 ? 1.535 -8.508 -1.739 1 98.81 196 ILE A CA 1
ATOM 1423 C C . ILE A 1 196 ? 1.824 -7.617 -2.945 1 98.81 196 ILE A C 1
ATOM 1425 O O . ILE A 1 196 ? 2.691 -6.742 -2.887 1 98.81 196 ILE A O 1
ATOM 1429 N N . LYS A 1 197 ? 1.083 -7.809 -4.016 1 98.38 197 LYS A N 1
ATOM 1430 C CA . LYS A 1 197 ? 1.276 -7.02 -5.23 1 98.38 197 LYS A CA 1
ATOM 1431 C C . LYS A 1 197 ? 1.086 -5.531 -4.953 1 98.38 197 LYS A C 1
ATOM 1433 O O . LYS A 1 197 ? 1.854 -4.699 -5.441 1 98.38 197 LYS A O 1
ATOM 1438 N N . ALA A 1 198 ? 0.093 -5.211 -4.184 1 98.25 198 ALA A N 1
ATOM 1439 C CA . ALA A 1 198 ? -0.258 -3.816 -3.928 1 98.25 198 ALA A CA 1
ATOM 1440 C C . ALA A 1 198 ? 0.862 -3.096 -3.182 1 98.25 198 ALA A C 1
ATOM 1442 O O . ALA A 1 198 ? 1.061 -1.893 -3.359 1 98.25 198 ALA A O 1
ATOM 1443 N N . LEU A 1 199 ? 1.599 -3.781 -2.369 1 98.44 199 LEU A N 1
ATOM 1444 C CA . LEU A 1 199 ? 2.68 -3.186 -1.589 1 98.44 199 LEU A CA 1
ATOM 1445 C C . LEU A 1 199 ? 3.98 -3.178 -2.383 1 98.44 199 LEU A C 1
ATOM 1447 O O . LEU A 1 199 ? 4.969 -2.578 -1.955 1 98.44 199 LEU A O 1
ATOM 1451 N N . ASN A 1 200 ? 3.996 -3.883 -3.512 1 98.19 200 ASN A N 1
ATOM 1452 C CA . ASN A 1 200 ? 5.191 -4.07 -4.328 1 98.19 200 ASN A CA 1
ATOM 1453 C C . ASN A 1 200 ? 4.891 -3.869 -5.812 1 98.19 200 ASN A C 1
ATOM 1455 O O . ASN A 1 200 ? 5.25 -4.707 -6.641 1 98.19 200 ASN A O 1
ATOM 1459 N N . ASN A 1 201 ? 4.273 -2.82 -6.141 1 94.94 201 ASN A N 1
ATOM 1460 C CA . ASN A 1 201 ? 3.826 -2.588 -7.508 1 94.94 201 ASN A CA 1
ATOM 1461 C C . ASN A 1 201 ? 5.008 -2.408 -8.461 1 94.94 201 ASN A C 1
ATOM 1463 O O . ASN A 1 201 ? 4.84 -2.473 -9.68 1 94.94 201 ASN A O 1
ATOM 1467 N N . ASN A 1 202 ? 6.148 -2.213 -7.91 1 91.44 202 ASN A N 1
ATOM 1468 C CA . ASN A 1 202 ? 7.367 -2.031 -8.688 1 91.44 202 ASN A CA 1
ATOM 1469 C C . ASN A 1 202 ? 8.07 -3.361 -8.953 1 91.44 202 ASN A C 1
ATOM 1471 O O . ASN A 1 202 ? 9.164 -3.391 -9.508 1 91.44 202 ASN A O 1
ATOM 1475 N N . VAL A 1 203 ? 7.453 -4.453 -8.523 1 94.88 203 VAL A N 1
ATOM 1476 C CA . VAL A 1 203 ? 8.047 -5.781 -8.633 1 94.88 203 VAL A CA 1
ATOM 1477 C C . VAL A 1 203 ? 7.254 -6.625 -9.625 1 94.88 203 VAL A C 1
ATOM 1479 O O . VAL A 1 203 ? 6.02 -6.633 -9.594 1 94.88 203 VAL A O 1
ATOM 1482 N N . ASN A 1 204 ? 7.926 -7.305 -10.5 1 92.31 204 ASN A N 1
ATOM 1483 C CA . ASN A 1 204 ? 7.305 -8.281 -11.391 1 92.31 204 ASN A CA 1
ATOM 1484 C C . ASN A 1 204 ? 7.188 -9.648 -10.719 1 92.31 204 ASN A C 1
ATOM 1486 O O . ASN A 1 204 ? 8.195 -10.32 -10.492 1 92.31 204 ASN A O 1
ATOM 1490 N N . PRO A 1 205 ? 5.992 -10.047 -10.477 1 92.88 205 PRO A N 1
ATOM 1491 C CA . PRO A 1 205 ? 5.828 -11.289 -9.711 1 92.88 205 PRO A CA 1
ATOM 1492 C C . PRO A 1 205 ? 6.363 -12.508 -10.453 1 92.88 205 PRO A C 1
ATOM 1494 O O . PRO A 1 205 ? 6.629 -13.539 -9.836 1 92.88 205 PRO A O 1
ATOM 1497 N N . SER A 1 206 ? 6.492 -12.508 -11.727 1 89.25 206 SER A N 1
ATOM 1498 C CA . SER A 1 206 ? 6.926 -13.648 -12.523 1 89.25 206 SER A CA 1
ATOM 1499 C C . SER A 1 206 ? 8.438 -13.664 -12.695 1 89.25 206 SER A C 1
ATOM 1501 O O . SER A 1 206 ? 8.992 -14.586 -13.297 1 89.25 206 SER A O 1
ATOM 1503 N N . LYS A 1 207 ? 9.133 -12.664 -12.25 1 91.31 207 LYS A N 1
ATOM 1504 C CA . LYS A 1 207 ? 10.586 -12.555 -12.422 1 91.31 207 LYS A CA 1
ATOM 1505 C C . LYS A 1 207 ? 11.266 -12.18 -11.109 1 91.31 207 LYS A C 1
ATOM 1507 O O . LYS A 1 207 ? 12.102 -11.273 -11.078 1 91.31 207 LYS A O 1
ATOM 1512 N N . LEU A 1 208 ? 10.852 -12.836 -10.117 1 94.62 208 LEU A N 1
ATOM 1513 C CA . LEU A 1 208 ? 11.453 -12.578 -8.812 1 94.62 208 LEU A CA 1
ATOM 1514 C C . LEU A 1 208 ? 12.914 -13.016 -8.789 1 94.62 208 LEU A C 1
ATOM 1516 O O . LEU A 1 208 ? 13.266 -14.055 -9.359 1 94.62 208 LEU A O 1
ATOM 1520 N N . LYS A 1 209 ? 13.734 -12.25 -8.18 1 95.69 209 LYS A N 1
ATOM 1521 C CA . LYS A 1 209 ? 15.156 -12.562 -8.055 1 95.69 209 LYS A CA 1
ATOM 1522 C C . LYS A 1 209 ? 15.516 -12.906 -6.613 1 95.69 209 LYS A C 1
ATOM 1524 O O . LYS A 1 209 ? 15.062 -12.242 -5.68 1 95.69 209 LYS A O 1
ATOM 1529 N N . VAL A 1 210 ? 16.312 -13.992 -6.477 1 96.88 210 VAL A N 1
ATOM 1530 C CA . VAL A 1 210 ? 16.812 -14.344 -5.148 1 96.88 210 VAL A CA 1
ATOM 1531 C C . VAL A 1 210 ? 17.516 -13.141 -4.527 1 96.88 210 VAL A C 1
ATOM 1533 O O . VAL A 1 210 ? 18.312 -12.469 -5.188 1 96.88 210 VAL A O 1
ATOM 1536 N N . GLY A 1 211 ? 17.141 -12.805 -3.283 1 98.06 211 GLY A N 1
ATOM 1537 C CA . GLY A 1 211 ? 17.734 -11.68 -2.578 1 98.06 211 GLY A CA 1
ATOM 1538 C C . GLY A 1 211 ? 16.938 -10.398 -2.725 1 98.06 211 GLY A C 1
ATOM 1539 O O . GLY A 1 211 ? 17.156 -9.438 -1.976 1 98.06 211 GLY A O 1
ATOM 1540 N N . GLN A 1 212 ? 16.078 -10.406 -3.664 1 97.81 212 GLN A N 1
ATOM 1541 C CA . GLN A 1 212 ? 15.234 -9.227 -3.871 1 97.81 212 GLN A CA 1
ATOM 1542 C C . GLN A 1 212 ? 14.367 -8.945 -2.648 1 97.81 212 GLN A C 1
ATOM 1544 O O . GLN A 1 212 ? 13.719 -9.852 -2.123 1 97.81 212 GLN A O 1
ATOM 1549 N N . GLN A 1 213 ? 14.398 -7.711 -2.229 1 98 213 GLN A N 1
ATOM 1550 C CA . GLN A 1 213 ? 13.578 -7.332 -1.081 1 98 213 GLN A CA 1
ATOM 1551 C C . GLN A 1 213 ? 12.164 -6.961 -1.512 1 98 213 GLN A C 1
ATOM 1553 O O . GLN A 1 213 ? 11.977 -6.168 -2.439 1 98 213 GLN A O 1
ATOM 1558 N N . ILE A 1 214 ? 11.148 -7.543 -0.833 1 98.69 214 ILE A N 1
ATOM 1559 C CA . ILE A 1 214 ? 9.758 -7.156 -1.021 1 98.69 214 ILE A CA 1
ATOM 1560 C C . ILE A 1 214 ? 9.117 -6.852 0.333 1 98.69 214 ILE A C 1
ATOM 1562 O O . ILE A 1 214 ? 9.75 -7.035 1.377 1 98.69 214 ILE A O 1
ATOM 1566 N N . ILE A 1 215 ? 7.961 -6.266 0.254 1 98.88 215 ILE A N 1
ATOM 1567 C CA . ILE A 1 215 ? 7.164 -6 1.448 1 98.88 215 ILE A CA 1
ATOM 1568 C C . ILE A 1 215 ? 6.098 -7.086 1.606 1 98.88 215 ILE A C 1
ATOM 1570 O O . ILE A 1 215 ? 5.34 -7.355 0.675 1 98.88 215 ILE A O 1
ATOM 1574 N N . LEU A 1 216 ? 6.066 -7.746 2.756 1 98.81 216 LEU A N 1
ATOM 1575 C CA . LEU A 1 216 ? 5.219 -8.914 2.961 1 98.81 216 LEU A CA 1
ATOM 1576 C C . LEU A 1 216 ? 4.293 -8.711 4.152 1 98.81 216 LEU A C 1
ATOM 1578 O O . LEU A 1 216 ? 4.75 -8.609 5.293 1 98.81 216 LEU A O 1
ATOM 1582 N N . PRO A 1 217 ? 2.988 -8.578 3.93 1 98.81 217 PRO A N 1
ATOM 1583 C CA . PRO A 1 217 ? 2.029 -8.586 5.039 1 98.81 217 PRO A CA 1
ATOM 1584 C C . PRO A 1 217 ? 1.809 -9.984 5.613 1 98.81 217 PRO A C 1
ATOM 1586 O O . PRO A 1 217 ? 1.812 -10.969 4.871 1 98.81 217 PRO A O 1
ATOM 1589 N N . GLN A 1 218 ? 1.586 -10.055 6.91 1 98.62 218 GLN A N 1
ATOM 1590 C CA . GLN A 1 218 ? 1.437 -11.352 7.574 1 98.62 218 GLN A CA 1
ATOM 1591 C C . GLN A 1 218 ? 0.195 -11.367 8.461 1 98.62 218 GLN A C 1
ATOM 1593 O O . GLN A 1 218 ? -0.104 -10.391 9.141 1 98.62 218 GLN A O 1
ATOM 1598 N N . ASP A 1 219 ? -0.534 -12.492 8.344 1 98.62 219 ASP A N 1
ATOM 1599 C CA . ASP A 1 219 ? -1.642 -12.82 9.234 1 98.62 219 ASP A CA 1
ATOM 1600 C C . ASP A 1 219 ? -2.697 -11.719 9.227 1 98.62 219 ASP A C 1
ATOM 1602 O O . ASP A 1 219 ? -3.055 -11.188 10.281 1 98.62 219 ASP A O 1
ATOM 1606 N N . CYS A 1 220 ? -3.25 -11.438 8.094 1 98.69 220 CYS A N 1
ATOM 1607 C CA . CYS A 1 220 ? -4.34 -10.484 7.922 1 98.69 220 CYS A CA 1
ATOM 1608 C C . CYS A 1 220 ? -5.684 -11.125 8.242 1 98.69 220 CYS A C 1
ATOM 1610 O O . CYS A 1 220 ? -6.07 -12.109 7.609 1 98.69 220 CYS A O 1
ATOM 1612 N N . LYS A 1 221 ? -6.336 -10.555 9.172 1 98.12 221 LYS A N 1
ATOM 1613 C CA . LYS A 1 221 ? -7.566 -11.172 9.656 1 98.12 221 LYS A CA 1
ATOM 1614 C C . LYS A 1 221 ? -8.461 -10.148 10.352 1 98.12 221 LYS A C 1
ATOM 1616 O O . LYS A 1 221 ? -8.023 -9.039 10.656 1 98.12 221 LYS A O 1
ATOM 1621 N N . ASN A 1 222 ? -9.664 -10.555 10.531 1 96.44 222 ASN A N 1
ATOM 1622 C CA . ASN A 1 222 ? -10.57 -9.758 11.352 1 96.44 222 ASN A CA 1
ATOM 1623 C C . ASN A 1 222 ? -10.156 -9.773 12.82 1 96.44 222 ASN A C 1
ATOM 1625 O O . ASN A 1 222 ? -9.672 -10.789 13.32 1 96.44 222 ASN A O 1
ATOM 1629 N N . VAL A 1 223 ? -10.234 -8.586 13.391 1 91.56 223 VAL A N 1
ATOM 1630 C CA . VAL A 1 223 ? -9.867 -8.547 14.797 1 91.56 223 VAL A CA 1
ATOM 1631 C C . VAL A 1 223 ? -11.102 -8.297 15.656 1 91.56 223 VAL A C 1
ATOM 1633 O O . VAL A 1 223 ? -12 -7.555 15.258 1 91.56 223 VAL A O 1
ATOM 1636 N N . THR A 1 224 ? -11.539 -9.242 16.469 1 75.38 224 THR A N 1
ATOM 1637 C CA . THR A 1 224 ? -12.688 -9.156 17.375 1 75.38 224 THR A CA 1
ATOM 1638 C C . THR A 1 224 ? -12.414 -8.148 18.5 1 75.38 224 THR A C 1
ATOM 1640 O O . THR A 1 224 ? -11.289 -8.039 18.984 1 75.38 224 THR A O 1
ATOM 1643 N N . THR A 1 225 ? -12.883 -7.008 18.5 1 60.28 225 THR A N 1
ATOM 1644 C CA . THR A 1 225 ? -12.805 -6.145 19.672 1 60.28 225 THR A CA 1
ATOM 1645 C C . THR A 1 225 ? -13.367 -6.852 20.906 1 60.28 225 THR A C 1
ATOM 1647 O O . THR A 1 225 ? -14.461 -7.422 20.844 1 60.28 225 THR A O 1
ATOM 1650 N N . ALA A 1 226 ? -12.539 -7.227 21.891 1 44.19 226 ALA A N 1
ATOM 1651 C CA . ALA A 1 226 ? -13.086 -7.684 23.172 1 44.19 226 ALA A CA 1
ATOM 1652 C C . ALA A 1 226 ? -13.977 -6.617 23.797 1 44.19 226 ALA A C 1
ATOM 1654 O O . ALA A 1 226 ? -13.555 -5.473 23.969 1 44.19 226 ALA A O 1
ATOM 1655 N N . VAL A 1 227 ? -15.195 -6.582 23.516 1 36.75 227 VAL A N 1
ATOM 1656 C CA . VAL A 1 227 ? -15.992 -5.816 24.469 1 36.75 227 VAL A CA 1
ATOM 1657 C C . VAL A 1 227 ? -15.719 -6.312 25.891 1 36.75 227 VAL A C 1
ATOM 1659 O O . VAL A 1 227 ? -15.922 -7.492 26.188 1 36.75 227 VAL A O 1
ATOM 1662 N N . ALA A 1 228 ? -14.891 -5.664 26.547 1 28.97 228 ALA A N 1
ATOM 1663 C CA . ALA A 1 228 ? -15.055 -5.785 28 1 28.97 228 ALA A CA 1
ATOM 1664 C C . ALA A 1 228 ? -16.312 -5.051 28.469 1 28.97 228 ALA A C 1
ATOM 1666 O O . ALA A 1 228 ? -16.641 -3.986 27.938 1 28.97 228 ALA A O 1
ATOM 1667 N N . MET B 1 1 ? -40.594 -21.969 65.938 1 30.83 1 MET B N 1
ATOM 1668 C CA . MET B 1 1 ? -40.844 -21.078 64.812 1 30.83 1 MET B CA 1
ATOM 1669 C C . MET B 1 1 ? -40.375 -19.656 65.125 1 30.83 1 MET B C 1
ATOM 1671 O O . MET B 1 1 ? -41.219 -18.812 65.5 1 30.83 1 MET B O 1
ATOM 1675 N N . GLN B 1 2 ? -39.125 -19.578 65.812 1 35.16 2 GLN B N 1
ATOM 1676 C CA . GLN B 1 2 ? -38.5 -18.422 66.438 1 35.16 2 GLN B CA 1
ATOM 1677 C C . GLN B 1 2 ? -38.219 -17.312 65.438 1 35.16 2 GLN B C 1
ATOM 1679 O O . GLN B 1 2 ? -37.719 -17.578 64.312 1 35.16 2 GLN B O 1
ATOM 1684 N N . SER B 1 3 ? -39.031 -16.219 65.5 1 35.16 3 SER B N 1
ATOM 1685 C CA . SER B 1 3 ? -39.188 -14.984 64.75 1 35.16 3 SER B CA 1
ATOM 1686 C C . SER B 1 3 ? -37.906 -14.172 64.75 1 35.16 3 SER B C 1
ATOM 1688 O O . SER B 1 3 ? -37.469 -13.664 65.75 1 35.16 3 SER B O 1
ATOM 1690 N N . MET B 1 4 ? -36.844 -14.641 64.062 1 34.28 4 MET B N 1
ATOM 1691 C CA . MET B 1 4 ? -35.531 -14 64.062 1 34.28 4 MET B CA 1
ATOM 1692 C C . MET B 1 4 ? -35.625 -12.594 63.438 1 34.28 4 MET B C 1
ATOM 1694 O O . MET B 1 4 ? -35.938 -12.43 62.281 1 34.28 4 MET B O 1
ATOM 1698 N N . ILE B 1 5 ? -36.156 -11.688 64.25 1 34.31 5 ILE B N 1
ATOM 1699 C CA . ILE B 1 5 ? -36.375 -10.305 63.812 1 34.31 5 ILE B CA 1
ATOM 1700 C C . ILE B 1 5 ? -35.031 -9.711 63.344 1 34.31 5 ILE B C 1
ATOM 1702 O O . ILE B 1 5 ? -34.062 -9.75 64.062 1 34.31 5 ILE B O 1
ATOM 1706 N N . LEU B 1 6 ? -34.844 -9.633 62.031 1 32.59 6 LEU B N 1
ATOM 1707 C CA . LEU B 1 6 ? -33.719 -9.141 61.25 1 32.59 6 LEU B CA 1
ATOM 1708 C C . LEU B 1 6 ? -33.531 -7.645 61.469 1 32.59 6 LEU B C 1
ATOM 1710 O O . LEU B 1 6 ? -34.469 -6.859 61.25 1 32.59 6 LEU B O 1
ATOM 1714 N N . PHE B 1 7 ? -32.844 -7.273 62.531 1 30.08 7 PHE B N 1
ATOM 1715 C CA . PHE B 1 7 ? -32.562 -5.875 62.844 1 30.08 7 PHE B CA 1
ATOM 1716 C C . PHE B 1 7 ? -31.891 -5.184 61.688 1 30.08 7 PHE B C 1
ATOM 1718 O O . PHE B 1 7 ? -30.875 -5.664 61.156 1 30.08 7 PHE B O 1
ATOM 1725 N N . ALA B 1 8 ? -32.625 -4.484 60.844 1 29.94 8 ALA B N 1
ATOM 1726 C CA . ALA B 1 8 ? 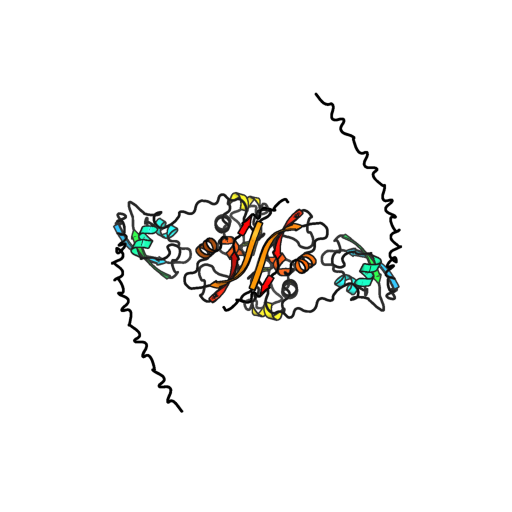-32.25 -3.662 59.688 1 29.94 8 ALA B CA 1
ATOM 1727 C C . ALA B 1 8 ? -31.359 -2.498 60.094 1 29.94 8 ALA B C 1
ATOM 1729 O O . ALA B 1 8 ? -31.781 -1.636 60.875 1 29.94 8 ALA B O 1
ATOM 1730 N N . ALA B 1 9 ? -30.078 -2.795 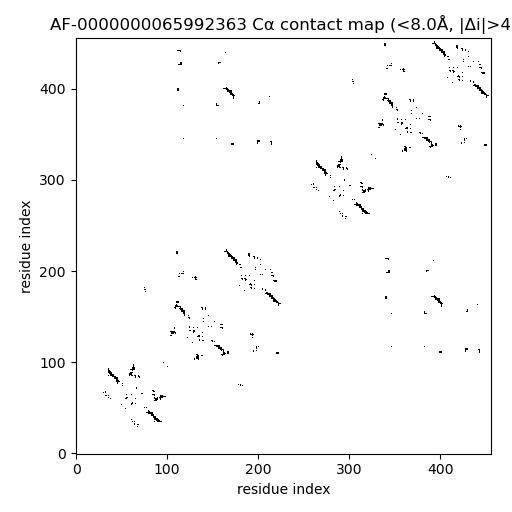60.406 1 29.52 9 ALA B N 1
ATOM 1731 C CA . ALA B 1 9 ? -29.156 -1.73 60.781 1 29.52 9 ALA B CA 1
ATOM 1732 C C . ALA B 1 9 ? -29.156 -0.595 59.781 1 29.52 9 ALA B C 1
ATOM 1734 O O . ALA B 1 9 ? -29 -0.831 58.562 1 29.52 9 ALA B O 1
ATOM 1735 N N . ALA B 1 10 ? -29.844 0.475 60.031 1 31.44 10 ALA B N 1
ATOM 1736 C CA . ALA B 1 10 ? -29.922 1.747 59.312 1 31.44 10 ALA B CA 1
ATOM 1737 C C . ALA B 1 10 ? -28.547 2.344 59.125 1 31.44 10 ALA B C 1
ATOM 1739 O O . ALA B 1 10 ? -27.844 2.668 60.062 1 31.44 10 ALA B O 1
ATOM 1740 N N . LEU B 1 11 ? -27.766 1.795 58.125 1 29.08 11 LEU B N 1
ATOM 1741 C CA . LEU B 1 11 ? -26.469 2.375 57.844 1 29.08 11 LEU B CA 1
ATOM 1742 C C . LEU B 1 11 ? -26.578 3.869 57.562 1 29.08 11 LEU B C 1
ATOM 1744 O O . LEU B 1 11 ? -27.328 4.277 56.656 1 29.08 11 LEU B O 1
ATOM 1748 N N . MET B 1 12 ? -26.562 4.699 58.594 1 27.94 12 MET B N 1
ATOM 1749 C CA . MET B 1 12 ? -26.5 6.152 58.469 1 27.94 12 MET B CA 1
ATOM 1750 C C . MET B 1 12 ? -25.406 6.57 57.5 1 27.94 12 MET B C 1
ATOM 1752 O O . MET B 1 12 ? -24.25 6.168 57.625 1 27.94 12 MET B O 1
ATOM 1756 N N . GLY B 1 13 ? -25.734 6.727 56.25 1 27.66 13 GLY B N 1
ATOM 1757 C CA . GLY B 1 13 ? -24.922 7.254 55.156 1 27.66 13 GLY B CA 1
ATOM 1758 C C . GLY B 1 13 ? -24.328 8.617 55.438 1 27.66 13 GLY B C 1
ATOM 1759 O O . GLY B 1 13 ? -25.078 9.594 55.656 1 27.66 13 GLY B O 1
ATOM 1760 N N . ALA B 1 14 ? -23.297 8.688 56.312 1 31.17 14 ALA B N 1
ATOM 1761 C CA . ALA B 1 14 ? -22.625 9.961 56.531 1 31.17 14 ALA B CA 1
ATOM 1762 C C . ALA B 1 14 ? -22.328 10.633 55.188 1 31.17 14 ALA B C 1
ATOM 1764 O O . ALA B 1 14 ? -21.75 10.016 54.281 1 31.17 14 ALA B O 1
ATOM 1765 N N . ALA B 1 15 ? -23.125 11.609 54.875 1 33.06 15 ALA B N 1
ATOM 1766 C CA . ALA B 1 15 ? -22.922 12.562 53.781 1 33.06 15 ALA B CA 1
ATOM 1767 C C . ALA B 1 15 ? -21.531 13.188 53.844 1 33.06 15 ALA B C 1
ATOM 1769 O O . ALA B 1 15 ? -21.203 13.883 54.812 1 33.06 15 ALA B O 1
ATOM 1770 N N . VAL B 1 16 ? -20.453 12.383 53.5 1 33.16 16 VAL B N 1
ATOM 1771 C CA . VAL B 1 16 ? -19.172 13.078 53.344 1 33.16 16 VAL B CA 1
ATOM 1772 C C . VAL B 1 16 ? -19.359 14.336 52.5 1 33.16 16 VAL B C 1
ATOM 1774 O O . VAL B 1 16 ? -19.859 14.258 51.375 1 33.16 16 VAL B O 1
ATOM 1777 N N . ASN B 1 17 ? -19.812 15.406 53.188 1 32.34 17 ASN B N 1
ATOM 1778 C CA . ASN B 1 17 ? -19.734 16.688 52.5 1 32.34 17 ASN B CA 1
ATOM 1779 C C . ASN B 1 17 ? -18.391 16.875 51.781 1 32.34 17 ASN B C 1
ATOM 1781 O O . ASN B 1 17 ? -17.344 16.953 52.438 1 32.34 17 ASN B O 1
ATOM 1785 N N . GLY B 1 18 ? -18.234 16.156 50.656 1 32.66 18 GLY B N 1
ATOM 1786 C CA . GLY B 1 18 ? -17.078 16.453 49.844 1 32.66 18 GLY B CA 1
ATOM 1787 C C . GLY B 1 18 ? -16.844 17.938 49.656 1 32.66 18 GLY B C 1
ATOM 1788 O O . GLY B 1 18 ? -17.688 18.641 49.094 1 32.66 18 GLY B O 1
ATOM 1789 N N . PHE B 1 19 ? -16.25 18.578 50.656 1 34.59 19 PHE B N 1
ATOM 1790 C CA . PHE B 1 19 ? -15.734 19.906 50.344 1 34.59 19 PHE B CA 1
ATOM 1791 C C . PHE B 1 19 ? -15.102 19.953 48.969 1 34.59 19 PHE B C 1
ATOM 1793 O O . PHE B 1 19 ? -14.141 19.219 48.688 1 34.59 19 PHE B O 1
ATOM 1800 N N . VAL B 1 20 ? -15.953 20.156 47.969 1 34.84 20 VAL B N 1
ATOM 1801 C CA . VAL B 1 20 ? -15.391 20.547 46.688 1 34.84 20 VAL B CA 1
ATOM 1802 C C . VAL B 1 20 ? -14.398 21.688 46.875 1 34.84 20 VAL B C 1
ATOM 1804 O O . VAL B 1 20 ? -14.773 22.781 47.344 1 34.84 20 VAL B O 1
ATOM 1807 N N . LEU B 1 21 ? -13.164 21.438 47.219 1 34.81 21 LEU B N 1
ATOM 1808 C CA . LEU B 1 21 ? -12.195 22.516 47.125 1 34.81 21 LEU B CA 1
ATOM 1809 C C . LEU B 1 21 ? -12.383 23.312 45.844 1 34.81 21 LEU B C 1
ATOM 1811 O O . LEU B 1 21 ? -12.633 22.719 44.781 1 34.81 21 LEU B O 1
ATOM 1815 N N . PRO B 1 22 ? -12.914 24.531 45.938 1 31.22 22 PRO B N 1
ATOM 1816 C CA . PRO B 1 22 ? -12.984 25.297 44.688 1 31.22 22 PRO B CA 1
ATOM 1817 C C . PRO B 1 22 ? -11.734 25.125 43.844 1 31.22 22 PRO B C 1
ATOM 1819 O O . PRO B 1 22 ? -10.625 25.047 44.344 1 31.22 22 PRO B O 1
ATOM 1822 N N . ARG B 1 23 ? -11.953 24.469 42.75 1 32.06 23 ARG B N 1
ATOM 1823 C CA . ARG B 1 23 ? -10.914 24.547 41.719 1 32.06 23 ARG B CA 1
ATOM 1824 C C . ARG B 1 23 ? -10.289 25.938 41.656 1 32.06 23 ARG B C 1
ATOM 1826 O O . ARG B 1 23 ? -10.984 26.922 41.438 1 32.06 23 ARG B O 1
ATOM 1833 N N . THR B 1 24 ? -9.328 26.188 42.531 1 32.56 24 THR B N 1
ATOM 1834 C CA . THR B 1 24 ? -8.586 27.422 42.344 1 32.56 24 THR B CA 1
ATOM 1835 C C . THR B 1 24 ? -8.531 27.797 40.875 1 32.56 24 THR B C 1
ATOM 1837 O O . THR B 1 24 ? -8.578 26.938 40 1 32.56 24 THR B O 1
ATOM 1840 N N . ASP B 1 25 ? -8.961 29.031 40.531 1 31.95 25 ASP B N 1
ATOM 1841 C CA . ASP B 1 25 ? -8.828 29.688 39.25 1 31.95 25 ASP B CA 1
ATOM 1842 C C . ASP B 1 25 ? -7.516 29.312 38.562 1 31.95 25 ASP B C 1
ATOM 1844 O O . ASP B 1 25 ? -6.438 29.484 39.125 1 31.95 25 ASP B O 1
ATOM 1848 N N . ASP B 1 26 ? -7.52 28.188 37.906 1 35.03 26 ASP B N 1
ATOM 1849 C CA . ASP B 1 26 ? -6.367 28.016 37.031 1 35.03 26 ASP B CA 1
ATOM 1850 C C . ASP B 1 26 ? -5.898 29.359 36.469 1 35.03 26 ASP B C 1
ATOM 1852 O O . ASP B 1 26 ? -6.715 30.203 36.094 1 35.03 26 ASP B O 1
ATOM 1856 N N . PRO B 1 27 ? -4.844 29.906 36.906 1 35.09 27 PRO B N 1
ATOM 1857 C CA . PRO B 1 27 ? -4.469 31.125 36.188 1 35.09 27 PRO B CA 1
ATOM 1858 C C . PRO B 1 27 ? -4.852 31.078 34.688 1 35.09 27 PRO B C 1
ATOM 1860 O O . PRO B 1 27 ? -4.719 30.031 34.062 1 35.09 27 PRO B O 1
ATOM 1863 N N . ASP B 1 28 ? -5.941 31.688 34.312 1 34.66 28 ASP B N 1
ATOM 1864 C CA . ASP B 1 28 ? -6.152 32.031 32.906 1 34.66 28 ASP B CA 1
ATOM 1865 C C . ASP B 1 28 ? -4.824 32.156 32.156 1 34.66 28 ASP B C 1
ATOM 1867 O O . ASP B 1 28 ? -3.998 33 32.5 1 34.66 28 ASP B O 1
ATOM 1871 N N . CYS B 1 29 ? -4.117 31.109 31.906 1 34.75 29 CYS B N 1
ATOM 1872 C CA . CYS B 1 29 ? -3.09 31.281 30.891 1 34.75 29 CYS B CA 1
ATOM 1873 C C . CYS B 1 29 ? -3.523 32.312 29.844 1 34.75 29 CYS B C 1
ATOM 1875 O O . CYS B 1 29 ? -4.254 32 28.906 1 34.75 29 CYS B O 1
ATOM 1877 N N . GLU B 1 30 ? -4.152 33.438 30.25 1 36.41 30 GLU B N 1
ATOM 1878 C CA . GLU B 1 30 ? -4.082 34.531 29.281 1 36.41 30 GLU B CA 1
ATOM 1879 C C . GLU B 1 30 ? -2.77 34.5 28.516 1 36.41 30 GLU B C 1
ATOM 1881 O O . GLU B 1 30 ? -1.717 34.875 29.031 1 36.41 30 GLU B O 1
ATOM 1886 N N . THR B 1 31 ? -2.359 33.406 27.875 1 40.56 31 THR B N 1
ATOM 1887 C CA . THR B 1 31 ? -1.295 33.594 26.906 1 40.56 31 THR B CA 1
ATOM 1888 C C . THR B 1 31 ? -1.314 35 26.328 1 40.56 31 THR B C 1
ATOM 1890 O O . THR B 1 31 ? -2.305 35.406 25.719 1 40.56 31 THR B O 1
ATOM 1893 N N . LYS B 1 32 ? -0.936 35.938 27.047 1 43.66 32 LYS B N 1
ATOM 1894 C CA . LYS B 1 32 ? -0.589 37.25 26.484 1 43.66 32 LYS B CA 1
ATOM 1895 C C . LYS B 1 32 ? -0.207 37.125 25.016 1 43.66 32 LYS B C 1
ATOM 1897 O O . LYS B 1 32 ? 0.752 36.438 24.672 1 43.66 32 LYS B O 1
ATOM 1902 N N . ALA B 1 33 ? -1.12 37.062 24.016 1 50.56 33 ALA B N 1
ATOM 1903 C CA . ALA B 1 33 ? -0.741 37.344 22.641 1 50.56 33 ALA B CA 1
ATOM 1904 C C . ALA B 1 33 ? 0.501 38.25 22.578 1 50.56 33 ALA B C 1
ATOM 1906 O O . ALA B 1 33 ? 0.48 39.375 23.047 1 50.56 33 ALA B O 1
ATOM 1907 N N . THR B 1 34 ? 1.661 37.625 22.812 1 56.56 34 THR B N 1
ATOM 1908 C CA . THR B 1 34 ? 2.838 38.5 22.688 1 56.56 34 THR B CA 1
ATOM 1909 C C . THR B 1 34 ? 2.678 39.438 21.516 1 56.56 34 THR B C 1
ATOM 1911 O O . THR B 1 34 ? 2.359 39.031 20.391 1 56.56 34 THR B O 1
ATOM 1914 N N . ASP B 1 35 ? 2.414 40.625 21.703 1 73.12 35 ASP B N 1
ATOM 1915 C CA . ASP B 1 35 ? 2.465 41.688 20.719 1 73.12 35 ASP B CA 1
ATOM 1916 C C . ASP B 1 35 ? 3.613 41.5 19.734 1 73.12 35 ASP B C 1
ATOM 1918 O O . ASP B 1 35 ? 4.781 41.5 20.125 1 73.12 35 ASP B O 1
ATOM 1922 N N . CYS B 1 36 ? 3.264 40.906 18.594 1 86.19 36 CYS B N 1
ATOM 1923 C CA . CYS B 1 36 ? 4.309 40.656 17.609 1 86.19 36 CYS B CA 1
ATOM 1924 C C . CYS B 1 36 ? 4.68 41.938 16.875 1 86.19 36 CYS B C 1
ATOM 1926 O O . CYS B 1 36 ? 5.453 41.906 15.914 1 86.19 36 CYS B O 1
ATOM 1928 N N . GLY B 1 37 ? 4.133 43.031 17.438 1 88.5 37 GLY B N 1
ATOM 1929 C CA . GLY B 1 37 ? 4.375 44.312 16.781 1 88.5 37 GLY B CA 1
ATOM 1930 C C . GLY B 1 37 ? 3.609 44.469 15.477 1 88.5 37 GLY B C 1
ATOM 1931 O O . GLY B 1 37 ? 4.059 45.156 14.562 1 88.5 37 GLY B O 1
ATOM 1932 N N . SER B 1 38 ? 2.445 43.781 15.422 1 88.25 38 SER B N 1
ATOM 1933 C CA . SER B 1 38 ? 1.664 43.844 14.188 1 88.25 38 SER B CA 1
ATOM 1934 C C . SER B 1 38 ? 1.095 45.219 13.961 1 88.25 38 SER B C 1
ATOM 1936 O O . SER B 1 38 ? 0.872 45.969 14.914 1 88.25 38 SER B O 1
ATOM 1938 N N . THR B 1 39 ? 0.94 45.5 12.719 1 86.25 39 THR B N 1
ATOM 1939 C CA . THR B 1 39 ? 0.404 46.812 12.359 1 86.25 39 THR B CA 1
ATOM 1940 C C . THR B 1 39 ? -1.117 46.75 12.25 1 86.25 39 THR B C 1
ATOM 1942 O O . THR B 1 39 ? -1.788 47.781 12.367 1 86.25 39 THR B O 1
ATOM 1945 N N . SER B 1 40 ? -1.59 45.625 11.906 1 89.88 40 SER B N 1
ATOM 1946 C CA . SER B 1 40 ? -3.029 45.438 11.75 1 89.88 40 SER B CA 1
ATOM 1947 C C . SER B 1 40 ? -3.408 43.938 11.797 1 89.88 40 SER B C 1
ATOM 1949 O O . SER B 1 40 ? -2.535 43.094 11.789 1 89.88 40 SER B O 1
ATOM 1951 N N . ASN B 1 41 ? -4.719 43.75 11.953 1 93.94 41 ASN B N 1
ATOM 1952 C CA . ASN B 1 41 ? -5.309 42.438 11.781 1 93.94 41 ASN B CA 1
ATOM 1953 C C . ASN B 1 41 ? -6.184 42.375 10.531 1 93.94 41 ASN B C 1
ATOM 1955 O O . ASN B 1 41 ? -6.934 43.281 10.25 1 93.94 41 ASN B O 1
ATOM 1959 N N . ILE B 1 42 ? -5.969 41.281 9.781 1 96.12 42 ILE B N 1
ATOM 1960 C CA . ILE B 1 42 ? -6.84 41.094 8.625 1 96.12 42 ILE B CA 1
ATOM 1961 C C . ILE B 1 42 ? -7.578 39.75 8.742 1 96.12 42 ILE B C 1
ATOM 1963 O O . ILE B 1 42 ? -7.117 38.844 9.43 1 96.12 42 ILE B O 1
ATOM 1967 N N . LYS B 1 43 ? -8.719 39.688 8.086 1 97.75 43 LYS B N 1
ATOM 1968 C CA . LYS B 1 43 ? -9.453 38.438 7.949 1 97.75 43 LYS B CA 1
ATOM 1969 C C . LYS B 1 43 ? -9.031 37.688 6.68 1 97.75 43 LYS B C 1
ATOM 1971 O O . LYS B 1 43 ? -8.883 38.312 5.617 1 97.75 43 LYS B O 1
ATOM 1976 N N . TYR B 1 44 ? -8.695 36.469 6.836 1 98.12 44 TYR B N 1
ATOM 1977 C CA . TYR B 1 44 ? -8.258 35.625 5.73 1 98.12 44 TYR B CA 1
ATOM 1978 C C . TYR B 1 44 ? -9.078 34.344 5.672 1 98.12 44 TYR B C 1
ATOM 1980 O O . TYR B 1 44 ? -9.281 33.688 6.695 1 98.12 44 TYR B O 1
ATOM 1988 N N . THR B 1 45 ? -9.594 33.969 4.473 1 98.31 45 THR B N 1
ATOM 1989 C CA . THR B 1 45 ? -10.336 32.75 4.27 1 98.31 45 THR B CA 1
ATOM 1990 C C . THR B 1 45 ? -9.406 31.625 3.789 1 98.31 45 THR B C 1
ATOM 1992 O O . THR B 1 45 ? -8.734 31.766 2.766 1 98.31 45 THR B O 1
ATOM 1995 N N . VAL B 1 46 ? -9.391 30.625 4.543 1 97.19 46 VAL B N 1
ATOM 1996 C CA . VAL B 1 46 ? -8.508 29.5 4.254 1 97.19 46 VAL B CA 1
ATOM 1997 C C . VAL B 1 46 ? -8.898 28.859 2.926 1 97.19 46 VAL B C 1
ATOM 1999 O O . VAL B 1 46 ? -10.086 28.609 2.678 1 97.19 46 VAL B O 1
ATOM 2002 N N . VAL B 1 47 ? -7.91 28.609 2.041 1 94.69 47 VAL B N 1
ATOM 2003 C CA . VAL B 1 47 ? -8.148 27.969 0.755 1 94.69 47 VAL B CA 1
ATOM 2004 C C . VAL B 1 47 ? -7.316 26.688 0.65 1 94.69 47 VAL B C 1
ATOM 2006 O O . VAL B 1 47 ? -6.465 26.438 1.502 1 94.69 47 VAL B O 1
ATOM 2009 N N . LYS B 1 48 ? -7.621 25.922 -0.328 1 89.25 48 LYS B N 1
ATOM 2010 C CA . LYS B 1 48 ? -6.93 24.656 -0.524 1 89.25 48 LYS B CA 1
ATOM 2011 C C . LYS B 1 48 ? -5.422 24.859 -0.633 1 89.25 48 LYS B C 1
ATOM 2013 O O . LYS B 1 48 ? -4.961 25.75 -1.349 1 89.25 48 LYS B O 1
ATOM 2018 N N . GLY B 1 49 ? -4.676 24.031 0.093 1 87.94 49 GLY B N 1
ATOM 2019 C CA . GLY B 1 49 ? -3.227 24.109 0.016 1 87.94 49 GLY B CA 1
ATOM 2020 C C . GLY B 1 49 ? -2.615 24.953 1.114 1 87.94 49 GLY B C 1
ATOM 2021 O O . GLY B 1 49 ? -1.405 24.891 1.348 1 87.94 49 GLY B O 1
ATOM 2022 N N . ASP B 1 50 ? -3.426 25.734 1.866 1 93.94 50 ASP B N 1
ATOM 2023 C CA . ASP B 1 50 ? -2.939 26.625 2.918 1 93.94 50 ASP B CA 1
ATOM 2024 C C . ASP B 1 50 ? -2.422 25.828 4.113 1 93.94 50 ASP B C 1
ATOM 2026 O O . ASP B 1 50 ? -3.01 24.812 4.492 1 93.94 50 ASP B O 1
ATOM 2030 N N . THR B 1 51 ? -1.343 26.25 4.652 1 93.88 51 THR B N 1
ATOM 2031 C CA . THR B 1 51 ? -0.863 25.922 5.992 1 93.88 51 THR B CA 1
ATOM 2032 C C . THR B 1 51 ? -0.61 27.188 6.801 1 93.88 51 THR B C 1
ATOM 2034 O O . THR B 1 51 ? -0.509 28.281 6.238 1 93.88 51 THR B O 1
ATOM 2037 N N . LEU B 1 52 ? -0.556 27.047 8.133 1 95.69 52 LEU B N 1
ATOM 2038 C CA . LEU B 1 52 ? -0.228 28.25 8.906 1 95.69 52 LEU B CA 1
ATOM 2039 C C . LEU B 1 52 ? 1.159 28.766 8.539 1 95.69 52 LEU B C 1
ATOM 2041 O O . LEU B 1 52 ? 1.401 29.969 8.562 1 95.69 52 LEU B O 1
ATOM 2045 N N . THR B 1 53 ? 1.998 27.828 8.141 1 94.5 53 THR B N 1
ATOM 2046 C CA . THR B 1 53 ? 3.33 28.234 7.699 1 94.5 53 THR B CA 1
ATOM 2047 C C . THR B 1 53 ? 3.25 29.125 6.461 1 94.5 53 THR B C 1
ATOM 2049 O O . THR B 1 53 ? 3.846 30.203 6.426 1 94.5 53 THR B O 1
ATOM 2052 N N . SER B 1 54 ? 2.547 28.688 5.492 1 94.94 54 SER B N 1
ATOM 2053 C CA . SER B 1 54 ? 2.439 29.453 4.262 1 94.94 54 SER B CA 1
ATOM 2054 C C . SER B 1 54 ? 1.673 30.766 4.492 1 94.94 54 SER B C 1
ATOM 2056 O O . SER B 1 54 ? 2.004 31.797 3.906 1 94.94 54 SER B O 1
ATOM 2058 N N . ILE B 1 55 ? 0.688 30.766 5.297 1 97.12 55 ILE B N 1
ATOM 2059 C CA . ILE B 1 55 ? -0.118 31.953 5.59 1 97.12 55 ILE B CA 1
ATOM 2060 C C . ILE B 1 55 ? 0.721 32.969 6.355 1 97.12 55 ILE B C 1
ATOM 2062 O O . ILE B 1 55 ? 0.717 34.156 6.023 1 97.12 55 ILE B O 1
ATOM 2066 N N . ALA B 1 56 ? 1.405 32.438 7.352 1 97.06 56 ALA B N 1
ATOM 2067 C CA . ALA B 1 56 ? 2.277 33.344 8.117 1 97.06 56 ALA B CA 1
ATOM 2068 C C . ALA B 1 56 ? 3.311 34 7.219 1 97.06 56 ALA B C 1
ATOM 2070 O O . ALA B 1 56 ? 3.58 35.188 7.359 1 97.06 56 ALA B O 1
ATOM 2071 N N . LYS B 1 57 ? 3.855 33.219 6.363 1 96.25 57 LYS B N 1
ATOM 2072 C CA . LYS B 1 57 ? 4.832 33.781 5.426 1 96.25 57 LYS B CA 1
ATOM 2073 C C . LYS B 1 57 ? 4.195 34.812 4.512 1 96.25 57 LYS B C 1
ATOM 2075 O O . LYS B 1 57 ? 4.758 35.906 4.309 1 96.25 57 LYS B O 1
ATOM 2080 N N . LYS B 1 58 ? 3.072 34.5 3.99 1 97.12 58 LYS B N 1
ATOM 2081 C CA . LYS B 1 58 ? 2.355 35.375 3.057 1 97.12 58 LYS B CA 1
ATOM 2082 C C . LYS B 1 58 ? 2.078 36.75 3.672 1 97.12 58 LYS B C 1
ATOM 2084 O O . LYS B 1 58 ? 2.17 37.75 2.99 1 97.12 58 LYS B O 1
ATOM 2089 N N . PHE B 1 59 ? 1.794 36.812 4.941 1 97.44 59 PHE B N 1
ATOM 2090 C CA . PHE B 1 59 ? 1.325 38.031 5.559 1 97.44 59 PHE B CA 1
ATOM 2091 C C . PHE B 1 59 ? 2.355 38.594 6.543 1 97.44 59 PHE B C 1
ATOM 2093 O O . PHE B 1 59 ? 2.053 39.469 7.34 1 97.44 59 PHE B O 1
ATOM 2100 N N . LYS B 1 60 ? 3.539 37.938 6.523 1 97.06 60 LYS B N 1
ATOM 2101 C CA . LYS B 1 60 ? 4.602 38.344 7.441 1 97.06 60 LYS B CA 1
ATOM 2102 C C . LYS B 1 60 ? 4.117 38.312 8.891 1 97.06 60 LYS B C 1
ATOM 2104 O O . LYS B 1 60 ? 4.281 39.281 9.625 1 97.06 60 LYS B O 1
ATOM 2109 N N . SER B 1 61 ? 3.508 37.25 9.219 1 97.31 61 SER B N 1
ATOM 2110 C CA . SER B 1 61 ? 2.973 36.969 10.547 1 97.31 61 SER B CA 1
ATOM 2111 C C . SER B 1 61 ? 3.752 35.875 11.242 1 97.31 61 SER B C 1
ATOM 2113 O O . SER B 1 61 ? 4.883 35.562 10.859 1 97.31 61 SER B O 1
ATOM 2115 N N . GLY B 1 62 ? 3.348 35.438 12.406 1 96.38 62 GLY B N 1
ATOM 2116 C CA . GLY B 1 62 ? 3.865 34.281 13.125 1 96.38 62 GLY B CA 1
ATOM 2117 C C . GLY B 1 62 ? 2.85 33.188 13.273 1 96.38 62 GLY B C 1
ATOM 2118 O O . GLY B 1 62 ? 1.667 33.438 13.5 1 96.38 62 GLY B O 1
ATOM 2119 N N . ILE B 1 63 ? 3.387 32 13.055 1 96.38 63 ILE B N 1
ATOM 2120 C CA . ILE B 1 63 ? 2.504 30.844 13.148 1 96.38 63 ILE B CA 1
ATOM 2121 C C . ILE B 1 63 ? 1.791 30.859 14.5 1 96.38 63 ILE B C 1
ATOM 2123 O O . ILE B 1 63 ? 0.564 30.75 14.562 1 96.38 63 ILE B O 1
ATOM 2127 N N . CYS B 1 64 ? 2.555 31.062 15.516 1 96.69 64 CYS B N 1
ATOM 2128 C CA . CYS B 1 64 ? 1.997 30.953 16.859 1 96.69 64 CYS B CA 1
ATOM 2129 C C . CYS B 1 64 ? 1.213 32.219 17.219 1 96.69 64 CYS B C 1
ATOM 2131 O O . CYS B 1 64 ? 0.335 32.188 18.078 1 96.69 64 CYS B O 1
ATOM 2133 N N . ASN B 1 65 ? 1.519 33.312 16.594 1 96.62 65 ASN B N 1
ATOM 2134 C CA . ASN B 1 65 ? 0.685 34.5 16.75 1 96.62 65 ASN B CA 1
ATOM 2135 C C . ASN B 1 65 ? -0.714 34.281 16.172 1 96.62 65 ASN B C 1
ATOM 2137 O O . ASN B 1 65 ? -1.708 34.656 16.812 1 96.62 65 ASN B O 1
ATOM 2141 N N . ILE B 1 66 ? -0.694 33.656 15.016 1 97.44 66 ILE B N 1
ATOM 2142 C CA . ILE B 1 66 ? -1.977 33.375 14.391 1 97.44 66 ILE B CA 1
ATOM 2143 C C . ILE B 1 66 ? -2.756 32.375 15.266 1 97.44 66 ILE B C 1
ATOM 2145 O O . ILE B 1 66 ? -3.955 32.562 15.492 1 97.44 66 ILE B O 1
ATOM 2149 N N . VAL B 1 67 ? -2.094 31.406 15.75 1 97.06 67 VAL B N 1
ATOM 2150 C CA . VAL B 1 67 ? -2.707 30.406 16.609 1 97.06 67 VAL B CA 1
ATOM 2151 C C . VAL B 1 67 ? -3.332 31.078 17.828 1 97.06 67 VAL B C 1
ATOM 2153 O O . VAL B 1 67 ? -4.484 30.812 18.172 1 97.06 67 VAL B O 1
ATOM 2156 N N . SER B 1 68 ? -2.621 31.906 18.438 1 95.19 68 SER B N 1
ATOM 2157 C CA . SER B 1 68 ? -3.047 32.562 19.656 1 95.19 68 SER B CA 1
ATOM 2158 C C . SER B 1 68 ? -4.262 33.469 19.422 1 95.19 68 SER B C 1
ATOM 2160 O O . SER B 1 68 ? -5.25 33.375 20.156 1 95.19 68 SER B O 1
ATOM 2162 N N . VAL B 1 69 ? -4.176 34.219 18.406 1 95.56 69 VAL B N 1
ATOM 2163 C CA . VAL B 1 69 ? -5.234 35.188 18.125 1 95.56 69 VAL B CA 1
ATOM 2164 C C . VAL B 1 69 ? -6.535 34.469 17.812 1 95.56 69 VAL B C 1
ATOM 2166 O O . VAL B 1 69 ? -7.621 34.906 18.188 1 95.56 69 VAL B O 1
ATOM 2169 N N . ASN B 1 70 ? -6.441 33.344 17.172 1 97 70 ASN B N 1
ATOM 2170 C CA . ASN B 1 70 ? -7.625 32.594 16.75 1 97 70 ASN B CA 1
ATOM 2171 C C . ASN B 1 70 ? -7.984 31.484 17.734 1 97 70 ASN B C 1
ATOM 2173 O O . ASN B 1 70 ? -8.945 30.75 17.516 1 97 70 ASN B O 1
ATOM 2177 N N . LYS B 1 71 ? -7.113 31.297 18.75 1 95.81 71 LYS B N 1
ATOM 2178 C CA . LYS B 1 71 ? -7.336 30.312 19.797 1 95.81 71 LYS B CA 1
ATOM 2179 C C . LYS B 1 71 ? -7.48 28.906 19.203 1 95.81 71 LYS B C 1
ATOM 2181 O O . LYS B 1 71 ? -8.406 28.172 19.547 1 95.81 71 LYS B O 1
ATOM 2186 N N . LEU B 1 72 ? -6.594 28.688 18.312 1 95.62 72 LEU B N 1
ATOM 2187 C CA . LEU B 1 72 ? -6.605 27.375 17.672 1 95.62 72 LEU B CA 1
ATOM 2188 C C . LEU B 1 72 ? -6.07 26.312 18.625 1 95.62 72 LEU B C 1
ATOM 2190 O O . LEU B 1 72 ? -4.98 26.453 19.172 1 95.62 72 LEU B O 1
ATOM 2194 N N . ALA B 1 73 ? -6.84 25.219 18.734 1 93.62 73 ALA B N 1
ATOM 2195 C CA . ALA B 1 73 ? -6.434 24.109 19.609 1 93.62 73 ALA B CA 1
ATOM 2196 C C . ALA B 1 73 ? -5.293 23.312 18.984 1 93.62 73 ALA B C 1
ATOM 2198 O O . ALA B 1 73 ? -4.43 22.797 19.688 1 93.62 73 ALA B O 1
ATOM 2199 N N . ASN B 1 74 ? -5.277 23.141 17.75 1 94.12 74 ASN B N 1
ATOM 2200 C CA . ASN B 1 74 ?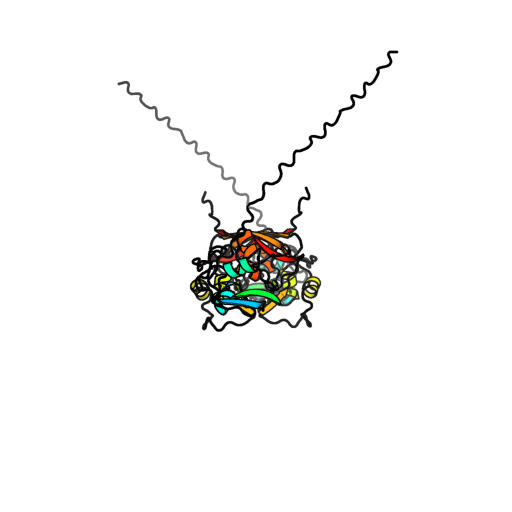 -4.289 22.406 16.984 1 94.12 74 ASN B CA 1
ATOM 2201 C C . ASN B 1 74 ? -3.758 23.219 15.812 1 94.12 74 ASN B C 1
ATOM 2203 O O . ASN B 1 74 ? -4.477 23.469 14.844 1 94.12 74 ASN B O 1
ATOM 2207 N N . PRO B 1 75 ? -2.486 23.625 15.898 1 94.44 75 PRO B N 1
ATOM 2208 C CA . PRO B 1 75 ? -1.918 24.469 14.844 1 94.44 75 PRO B CA 1
ATOM 2209 C C . PRO B 1 75 ? -1.929 23.797 13.477 1 94.44 75 PRO B C 1
ATOM 2211 O O . PRO B 1 75 ? -1.798 24.469 12.445 1 94.44 75 PRO B O 1
ATOM 2214 N N . ASN B 1 76 ? -2.072 22.438 13.445 1 93.19 76 ASN B N 1
ATOM 2215 C CA . ASN B 1 76 ? -2.059 21.719 12.18 1 93.19 76 ASN B CA 1
ATOM 2216 C C . ASN B 1 76 ? -3.432 21.734 11.516 1 93.19 76 ASN B C 1
ATOM 2218 O O . ASN B 1 76 ? -3.561 21.359 10.344 1 93.19 76 ASN B O 1
ATOM 2222 N N . LEU B 1 77 ? -4.395 22.141 12.25 1 93.38 77 LEU B N 1
ATOM 2223 C CA . LEU B 1 77 ? -5.762 22.016 11.766 1 93.38 77 LEU B CA 1
ATOM 2224 C C . LEU B 1 77 ? -6.348 23.375 11.414 1 93.38 77 LEU B C 1
ATOM 2226 O O . LEU B 1 77 ? -6.797 24.109 12.297 1 93.38 77 LEU B O 1
ATOM 2230 N N . ILE B 1 78 ? -6.336 23.672 10.172 1 93.38 78 ILE B N 1
ATOM 2231 C CA . ILE B 1 78 ? -7.113 24.812 9.672 1 93.38 78 ILE B CA 1
ATOM 2232 C C . ILE B 1 78 ? -8.086 24.328 8.594 1 93.38 78 ILE B C 1
ATOM 2234 O O . ILE B 1 78 ? -7.691 23.609 7.668 1 93.38 78 ILE B O 1
ATOM 2238 N N . GLU B 1 79 ? -9.336 24.641 8.688 1 90.88 79 GLU B N 1
ATOM 2239 C CA . GLU B 1 79 ? -10.383 24.125 7.824 1 90.88 79 GLU B CA 1
ATOM 2240 C C . GLU B 1 79 ? -10.547 24.969 6.57 1 90.88 79 GLU B C 1
ATOM 2242 O O . GLU B 1 79 ? -10.5 26.203 6.637 1 90.88 79 GLU B O 1
ATOM 2247 N N . LEU B 1 80 ? -10.703 24.266 5.469 1 89.62 80 LEU B N 1
ATOM 2248 C CA . LEU B 1 80 ? -11.008 24.953 4.215 1 89.62 80 LEU B CA 1
ATOM 2249 C C . LEU B 1 80 ? -12.25 25.812 4.355 1 89.62 80 LEU B C 1
ATOM 2251 O O . LEU B 1 80 ? -13.266 25.375 4.902 1 89.62 80 LEU B O 1
ATOM 2255 N N . GLY B 1 81 ? -12.156 27.047 3.973 1 94.31 81 GLY B N 1
ATOM 2256 C CA . GLY B 1 81 ? -13.289 27.953 3.998 1 94.31 81 GLY B CA 1
ATOM 2257 C C . GLY B 1 81 ? -13.414 28.703 5.309 1 94.31 81 GLY B C 1
ATOM 2258 O O . GLY B 1 81 ? -14.172 29.672 5.402 1 94.31 81 GLY B O 1
ATOM 2259 N N . ALA B 1 82 ? -12.711 28.328 6.273 1 95.25 82 ALA B N 1
ATOM 2260 C CA . ALA B 1 82 ? -12.742 29.016 7.555 1 95.25 82 ALA B CA 1
ATOM 2261 C C . ALA B 1 82 ? -12.055 30.375 7.457 1 95.25 82 ALA B C 1
ATOM 2263 O O . ALA B 1 82 ? -11.125 30.562 6.66 1 95.25 82 ALA B O 1
ATOM 2264 N N . THR B 1 83 ? -12.477 31.281 8.273 1 97.94 83 THR B N 1
ATOM 2265 C CA . THR B 1 83 ? -11.859 32.594 8.336 1 97.94 83 THR B CA 1
ATOM 2266 C C . THR B 1 83 ? -10.906 32.688 9.523 1 97.94 83 THR B C 1
ATOM 2268 O O . THR B 1 83 ? -11.273 32.344 10.648 1 97.94 83 THR B O 1
ATOM 2271 N N . LEU B 1 84 ? -9.758 33.188 9.25 1 98 84 LEU B N 1
ATOM 2272 C CA . LEU B 1 84 ? -8.75 33.406 10.281 1 98 84 LEU B CA 1
ATOM 2273 C C . LEU B 1 84 ? -8.453 34.906 10.438 1 98 84 LEU B C 1
ATOM 2275 O O . LEU B 1 84 ? -8.5 35.656 9.461 1 98 84 LEU B O 1
ATOM 2279 N N . ILE B 1 85 ? -8.188 35.281 11.656 1 97.81 85 ILE B N 1
ATOM 2280 C CA . ILE B 1 85 ? -7.629 36.594 11.93 1 97.81 85 ILE B CA 1
ATOM 2281 C C . ILE B 1 85 ? -6.105 36.531 11.867 1 97.81 85 ILE B C 1
ATOM 2283 O O . ILE B 1 85 ? -5.48 35.75 12.594 1 97.81 85 ILE B O 1
ATOM 2287 N N . ILE B 1 86 ? -5.488 37.344 11.031 1 98 86 ILE B N 1
ATOM 2288 C CA . ILE B 1 86 ? -4.047 37.312 10.805 1 98 86 ILE B CA 1
ATOM 2289 C C . ILE B 1 86 ? -3.412 38.625 11.266 1 98 86 ILE B C 1
ATOM 2291 O O . ILE B 1 86 ? -3.689 39.688 10.695 1 98 86 ILE B O 1
ATOM 2295 N N . PRO B 1 87 ? -2.643 38.594 12.297 1 97.12 87 PRO B N 1
ATOM 2296 C CA . PRO B 1 87 ? -1.819 39.781 12.555 1 97.12 87 PRO B CA 1
ATOM 2297 C C . PRO B 1 87 ? -0.788 40.031 11.453 1 97.12 87 PRO B C 1
ATOM 2299 O O . PRO B 1 87 ? 0.056 39.188 11.188 1 97.12 87 PRO B O 1
ATOM 2302 N N . GLU B 1 88 ? -0.819 41.125 10.844 1 95.38 88 GLU B N 1
ATOM 2303 C CA . GLU B 1 88 ? 0.039 41.406 9.695 1 95.38 88 GLU B CA 1
ATOM 2304 C C . GLU B 1 88 ? 1.287 42.156 10.102 1 95.38 88 GLU B C 1
ATOM 2306 O O . GLU B 1 88 ? 1.244 42.969 11.039 1 95.38 88 GLU B O 1
ATOM 2311 N N . ASN B 1 89 ? 2.352 41.906 9.375 1 95.19 89 ASN B N 1
ATOM 2312 C CA . ASN B 1 89 ? 3.602 42.625 9.492 1 95.19 89 ASN B CA 1
ATOM 2313 C C . ASN B 1 89 ? 4.141 42.625 10.914 1 95.19 89 ASN B C 1
ATOM 2315 O O . ASN B 1 89 ? 4.457 43.656 11.484 1 95.19 89 ASN B O 1
ATOM 2319 N N . CYS B 1 90 ? 4.203 41.469 11.367 1 94.69 90 CYS B N 1
ATOM 2320 C CA . CYS B 1 90 ? 4.793 41.281 12.688 1 94.69 90 CYS B CA 1
ATOM 2321 C C . CYS B 1 90 ? 6.289 41.594 12.656 1 94.69 90 CYS B C 1
ATOM 2323 O O . CYS B 1 90 ? 7.016 41.031 11.82 1 94.69 90 CYS B O 1
ATOM 2325 N N . SER B 1 91 ? 6.711 42.438 13.492 1 94.12 91 SER B N 1
ATOM 2326 C CA . SER B 1 91 ? 8.133 42.75 13.602 1 94.12 91 SER B CA 1
ATOM 2327 C C . SER B 1 91 ? 8.891 41.656 14.328 1 94.12 91 SER B C 1
ATOM 2329 O O . SER B 1 91 ? 10.086 41.469 14.109 1 94.12 91 SER B O 1
ATOM 2331 N N . ASN B 1 92 ? 8.289 40.906 15.227 1 94.06 92 ASN B N 1
ATOM 2332 C CA . ASN B 1 92 ? 8.859 39.781 15.969 1 94.06 92 ASN B CA 1
ATOM 2333 C C . ASN B 1 92 ? 7.953 38.562 15.914 1 94.06 92 ASN B C 1
ATOM 2335 O O . ASN B 1 92 ? 7.371 38.156 16.922 1 94.06 92 ASN B O 1
ATOM 2339 N N . PRO B 1 93 ? 7.883 37.906 14.805 1 95.25 93 PRO B N 1
ATOM 2340 C CA . PRO B 1 93 ? 6.992 36.75 14.656 1 95.25 93 PRO B CA 1
ATOM 2341 C C . PRO B 1 93 ? 7.402 35.594 15.539 1 95.25 93 PRO B C 1
ATOM 2343 O O . PRO B 1 93 ? 8.594 35.312 15.703 1 95.25 93 PRO B O 1
ATOM 2346 N N . ASP B 1 94 ? 6.43 34.906 16.172 1 94.75 94 ASP B N 1
ATOM 2347 C CA . ASP B 1 94 ? 6.637 33.688 16.922 1 94.75 94 ASP B CA 1
ATOM 2348 C C . ASP B 1 94 ? 6.285 32.469 16.094 1 94.75 94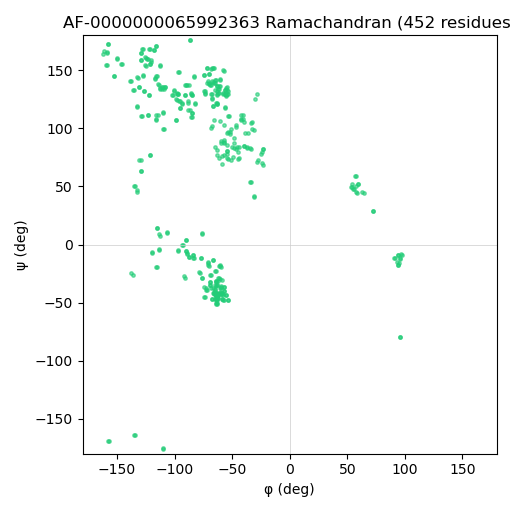 ASP B C 1
ATOM 2350 O O . ASP B 1 94 ? 5.105 32.156 15.891 1 94.75 94 ASP B O 1
ATOM 2354 N N . ASN B 1 95 ? 7.316 31.781 15.703 1 93.5 95 ASN B N 1
ATOM 2355 C CA . ASN B 1 95 ? 7.121 30.609 14.859 1 93.5 95 ASN B CA 1
ATOM 2356 C C . ASN B 1 95 ? 7.551 29.328 15.578 1 93.5 95 ASN B C 1
ATOM 2358 O O . ASN B 1 95 ? 7.656 28.281 14.953 1 93.5 95 ASN B O 1
ATOM 2362 N N . LYS B 1 96 ? 7.746 29.359 16.828 1 91.06 96 LYS B N 1
ATOM 2363 C CA . LYS B 1 96 ? 8.398 28.203 17.453 1 91.06 96 LYS B CA 1
ATOM 2364 C C . LYS B 1 96 ? 7.703 27.812 18.75 1 91.06 96 LYS B C 1
ATOM 2366 O O . LYS B 1 96 ? 7.746 26.656 19.156 1 91.06 96 LYS B O 1
ATOM 2371 N N . SER B 1 97 ? 7.066 28.734 19.375 1 91.31 97 SER B N 1
ATOM 2372 C CA . SER B 1 97 ? 6.613 28.5 20.75 1 91.31 97 SER B CA 1
ATOM 2373 C C . SER B 1 97 ? 5.512 27.453 20.797 1 91.31 97 SER B C 1
ATOM 2375 O O . SER B 1 97 ? 5.328 26.781 21.812 1 91.31 97 SER B O 1
ATOM 2377 N N . CYS B 1 98 ? 4.758 27.328 19.641 1 91.06 98 CYS B N 1
ATOM 2378 C CA . CYS B 1 98 ? 3.607 26.438 19.688 1 91.06 98 CYS B CA 1
ATOM 2379 C C . CYS B 1 98 ? 3.756 25.312 18.672 1 91.06 98 CYS B C 1
ATOM 2381 O O . CYS B 1 98 ? 2.891 24.438 18.578 1 91.06 98 CYS B O 1
ATOM 2383 N N . VAL B 1 99 ? 4.766 25.406 17.875 1 88.81 99 VAL B N 1
ATOM 2384 C CA . VAL B 1 99 ? 4.988 24.359 16.875 1 88.81 99 VAL B CA 1
ATOM 2385 C C . VAL B 1 99 ? 6.453 23.938 16.906 1 88.81 99 VAL B C 1
ATOM 2387 O O . VAL B 1 99 ? 7.332 24.719 17.25 1 88.81 99 VAL B O 1
ATOM 2390 N N . SER B 1 100 ? 6.566 22.656 16.672 1 81.69 100 SER B N 1
ATOM 2391 C CA . SER B 1 100 ? 7.93 22.172 16.469 1 81.69 100 SER B CA 1
ATOM 2392 C C . SER B 1 100 ? 8.336 22.281 14.992 1 81.69 100 SER B C 1
ATOM 2394 O O . SER B 1 100 ? 7.531 22 14.102 1 81.69 100 SER B O 1
ATOM 2396 N N . THR B 1 101 ? 9.336 23.125 14.742 1 72.81 101 THR B N 1
ATOM 2397 C CA . THR B 1 101 ? 9.82 23.172 13.367 1 72.81 101 THR B CA 1
ATOM 2398 C C . THR B 1 101 ? 10.25 21.797 12.891 1 72.81 101 THR B C 1
ATOM 2400 O O . THR B 1 101 ? 11.094 21.156 13.516 1 72.81 101 THR B O 1
ATOM 2403 N N . PRO B 1 102 ? 9.516 21.391 11.859 1 70.31 102 PRO B N 1
ATOM 2404 C CA . PRO B 1 102 ? 9.945 20.062 11.391 1 70.31 102 PRO B CA 1
ATOM 2405 C C . PRO B 1 102 ? 11.375 20.062 10.867 1 70.31 102 PRO B C 1
ATOM 2407 O O . PRO B 1 102 ? 11.773 20.969 10.133 1 70.31 102 PRO B O 1
ATOM 2410 N N . ALA B 1 103 ? 12.141 19.297 11.438 1 79.12 103 ALA B N 1
ATOM 2411 C CA . ALA B 1 103 ? 13.492 19.125 10.93 1 79.12 103 ALA B CA 1
ATOM 2412 C C . ALA B 1 103 ? 13.484 18.5 9.539 1 79.12 103 ALA B C 1
ATOM 2414 O O . ALA B 1 103 ? 12.562 17.75 9.195 1 79.12 103 ALA B O 1
ATOM 2415 N N . GLU B 1 104 ? 14.398 19 8.742 1 90.62 104 GLU B N 1
ATOM 2416 C CA . GLU B 1 104 ? 14.586 18.312 7.477 1 90.62 104 GLU B CA 1
ATOM 2417 C C . GLU B 1 104 ? 14.891 16.828 7.699 1 90.62 104 GLU B C 1
ATOM 2419 O O . GLU B 1 104 ? 15.688 16.469 8.57 1 90.62 104 GLU B O 1
ATOM 2424 N N . PRO B 1 105 ? 14.172 16.016 6.871 1 95.69 105 PRO B N 1
ATOM 2425 C CA . PRO B 1 105 ? 14.438 14.594 7.07 1 95.69 105 PRO B CA 1
ATOM 2426 C C . PRO B 1 105 ? 15.898 14.227 6.816 1 95.69 105 PRO B C 1
ATOM 2428 O O . PRO B 1 105 ? 16.531 14.781 5.914 1 95.69 105 PRO B O 1
ATOM 2431 N N . THR B 1 106 ? 16.406 13.344 7.609 1 96.94 106 THR B N 1
ATOM 2432 C CA . THR B 1 106 ? 17.766 12.883 7.441 1 96.94 106 THR B CA 1
ATOM 2433 C C . THR B 1 106 ? 17.797 11.398 7.086 1 96.94 106 THR B C 1
ATOM 2435 O O . THR B 1 106 ? 18.812 10.891 6.594 1 96.94 106 THR B O 1
ATOM 2438 N N . GLU B 1 107 ? 16.734 10.688 7.348 1 97.5 107 GLU B N 1
ATOM 2439 C CA . GLU B 1 107 ? 16.672 9.258 7.039 1 97.5 107 GLU B CA 1
ATOM 2440 C C . GLU B 1 107 ? 16.703 9.016 5.531 1 97.5 107 GLU B C 1
ATOM 2442 O O . GLU B 1 107 ? 16.281 9.875 4.754 1 97.5 107 GLU B O 1
ATOM 2447 N N . THR B 1 108 ? 17.219 7.859 5.141 1 98.5 108 THR B N 1
ATOM 2448 C CA . THR B 1 108 ? 17.344 7.574 3.715 1 98.5 108 THR B CA 1
ATOM 2449 C C . THR B 1 108 ? 16.438 6.43 3.307 1 98.5 108 THR B C 1
ATOM 2451 O O . THR B 1 108 ? 16.359 6.078 2.127 1 98.5 108 THR B O 1
ATOM 2454 N N . CYS B 1 109 ? 15.75 5.801 4.219 1 98.62 109 CYS B N 1
ATOM 2455 C CA . CYS B 1 109 ? 14.805 4.723 3.949 1 98.62 109 CYS B CA 1
ATOM 2456 C C . CYS B 1 109 ? 13.641 4.758 4.926 1 98.62 109 CYS B C 1
ATOM 2458 O O . CYS B 1 109 ? 13.75 5.34 6.008 1 98.62 109 CYS B O 1
ATOM 2460 N N . VAL B 1 110 ? 12.492 4.199 4.504 1 98.62 110 VAL B N 1
ATOM 2461 C CA . VAL B 1 110 ? 11.266 4.16 5.293 1 98.62 110 VAL B CA 1
ATOM 2462 C C . VAL B 1 110 ? 11.141 2.805 5.988 1 98.62 110 VAL B C 1
ATOM 2464 O O . VAL B 1 110 ? 11.305 1.758 5.355 1 98.62 110 VAL B O 1
ATOM 2467 N N . PRO B 1 111 ? 10.891 2.76 7.27 1 98.56 111 PRO B N 1
ATOM 2468 C CA . PRO B 1 111 ? 10.703 1.454 7.906 1 98.56 111 PRO B CA 1
ATOM 2469 C C . PRO B 1 111 ? 9.359 0.819 7.566 1 98.56 111 PRO B C 1
ATOM 2471 O O . PRO B 1 111 ? 8.32 1.471 7.68 1 98.56 111 PRO B O 1
ATOM 2474 N N . GLY B 1 112 ? 9.461 -0.47 7.191 1 98.19 112 GLY B N 1
ATOM 2475 C CA . GLY B 1 112 ? 8.242 -1.262 7.113 1 98.19 112 GLY B CA 1
ATOM 2476 C C . GLY B 1 112 ? 7.664 -1.329 5.711 1 98.19 112 GLY B C 1
ATOM 2477 O O . GLY B 1 112 ? 7.902 -2.295 4.98 1 98.19 112 GLY B O 1
ATOM 2478 N N . LEU B 1 113 ? 6.898 -0.216 5.234 1 98.12 113 LEU B N 1
ATOM 2479 C CA . LEU B 1 113 ? 6.125 -0.27 3.996 1 98.12 113 LEU B CA 1
ATOM 2480 C C . LEU B 1 113 ? 5.879 1.131 3.449 1 98.12 113 LEU B C 1
ATOM 2482 O O . LEU B 1 113 ? 6.125 2.123 4.137 1 98.12 113 LEU B O 1
ATOM 2486 N N . PRO B 1 114 ? 5.359 1.253 2.33 1 97.19 114 PRO B N 1
ATOM 2487 C CA . PRO B 1 114 ? 5.34 0.223 1.289 1 97.19 114 PRO B CA 1
ATOM 2488 C C . PRO B 1 114 ? 6.586 0.252 0.406 1 97.19 114 PRO B C 1
ATOM 2490 O O . PRO B 1 114 ? 7.445 1.122 0.572 1 97.19 114 PRO B O 1
ATOM 2493 N N . GLY B 1 115 ? 6.695 -0.67 -0.49 1 97.19 115 GLY B N 1
ATOM 2494 C CA . GLY B 1 115 ? 7.82 -0.703 -1.415 1 97.19 115 GLY B CA 1
ATOM 2495 C C . GLY B 1 115 ? 7.621 0.19 -2.625 1 97.19 115 GLY B C 1
ATOM 2496 O O . GLY B 1 115 ? 8.555 0.412 -3.398 1 97.19 115 GLY B O 1
ATOM 2497 N N . SER B 1 116 ? 6.422 0.712 -2.758 1 97.69 116 SER B N 1
ATOM 2498 C CA . SER B 1 116 ? 6.117 1.568 -3.9 1 97.69 116 SER B CA 1
ATOM 2499 C C . SER B 1 116 ? 5.059 2.607 -3.545 1 97.69 116 SER B C 1
ATOM 2501 O O . SER B 1 116 ? 4.383 2.486 -2.52 1 97.69 116 SER B O 1
ATOM 2503 N N . TYR B 1 117 ? 5.016 3.631 -4.312 1 98.19 117 TYR B N 1
ATOM 2504 C CA . TYR B 1 117 ? 4.07 4.738 -4.203 1 98.19 117 TYR B CA 1
ATOM 2505 C C . TYR B 1 117 ? 3.566 5.164 -5.574 1 98.19 117 TYR B C 1
ATOM 2507 O O . TYR B 1 117 ? 4.34 5.223 -6.535 1 98.19 117 TYR B O 1
ATOM 2515 N N . THR B 1 118 ? 2.26 5.504 -5.688 1 97.69 118 THR B N 1
ATOM 2516 C CA . THR B 1 118 ? 1.675 6.008 -6.93 1 97.69 118 THR B CA 1
ATOM 2517 C C . THR B 1 118 ? 1.494 7.52 -6.867 1 97.69 118 THR B C 1
ATOM 2519 O O . THR B 1 118 ? 0.872 8.039 -5.938 1 97.69 118 THR B O 1
ATOM 2522 N N . ILE B 1 119 ? 1.996 8.156 -7.887 1 97.31 119 ILE B N 1
ATOM 2523 C CA . ILE B 1 119 ? 1.909 9.609 -7.957 1 97.31 119 ILE B CA 1
ATOM 2524 C C . ILE B 1 119 ? 0.454 10.031 -8.148 1 97.31 119 ILE B C 1
ATOM 2526 O O . ILE B 1 119 ? -0.263 9.461 -8.969 1 97.31 119 ILE B O 1
ATOM 2530 N N . VAL B 1 120 ? 0.008 10.945 -7.328 1 95 120 VAL B N 1
ATOM 2531 C CA . VAL B 1 120 ? -1.318 11.539 -7.469 1 95 120 VAL B CA 1
ATOM 2532 C C . VAL B 1 120 ? -1.188 13.031 -7.758 1 95 120 VAL B C 1
ATOM 2534 O O . VAL B 1 120 ? -0.09 13.594 -7.695 1 95 120 VAL B O 1
ATOM 2537 N N . SER B 1 121 ? -2.312 13.625 -8.086 1 93.06 121 SER B N 1
ATOM 2538 C CA . SER B 1 121 ? -2.307 15.039 -8.445 1 93.06 121 SER B CA 1
ATOM 2539 C C . SER B 1 121 ? -1.748 15.898 -7.316 1 93.06 121 SER B C 1
ATOM 2541 O O . SER B 1 121 ? -2.102 15.703 -6.148 1 93.06 121 SER B O 1
ATOM 2543 N N . GLY B 1 122 ? -0.764 16.797 -7.672 1 91.62 122 GLY B N 1
ATOM 2544 C CA . GLY B 1 122 ? -0.193 17.719 -6.699 1 91.62 122 GLY B CA 1
ATOM 2545 C C . GLY B 1 122 ? 1.112 17.219 -6.105 1 91.62 122 GLY B C 1
ATOM 2546 O O . GLY B 1 122 ? 1.819 17.969 -5.434 1 91.62 122 GLY B O 1
ATOM 2547 N N . ASP B 1 123 ? 1.467 16 -6.387 1 95.38 123 ASP B N 1
ATOM 2548 C CA . ASP B 1 123 ? 2.688 15.414 -5.84 1 95.38 123 ASP B CA 1
ATOM 2549 C C . ASP B 1 123 ? 3.928 16.016 -6.492 1 95.38 123 ASP B C 1
ATOM 2551 O O . ASP B 1 123 ? 3.912 16.359 -7.676 1 95.38 123 ASP B O 1
ATOM 2555 N N . THR B 1 124 ? 4.879 16.25 -5.711 1 97.19 124 THR B N 1
ATOM 2556 C CA . THR B 1 124 ? 6.266 16.438 -6.125 1 97.19 124 THR B CA 1
ATOM 2557 C C . THR B 1 124 ? 7.184 15.461 -5.391 1 97.19 124 THR B C 1
ATOM 2559 O O . THR B 1 124 ? 6.852 14.992 -4.301 1 97.19 124 THR B O 1
ATOM 2562 N N . LEU B 1 125 ? 8.352 15.148 -6.07 1 98.19 125 LEU B N 1
ATOM 2563 C CA . LEU B 1 125 ? 9.266 14.258 -5.359 1 98.19 125 LEU B CA 1
ATOM 2564 C C . LEU B 1 125 ? 9.695 14.867 -4.031 1 98.19 125 LEU B C 1
ATOM 2566 O O . LEU B 1 125 ? 9.906 14.156 -3.049 1 98.19 125 LEU B O 1
ATOM 2570 N N . THR B 1 126 ? 9.766 16.188 -3.971 1 96.94 126 THR B N 1
ATOM 2571 C CA . THR B 1 126 ? 10.125 16.891 -2.742 1 96.94 126 THR B CA 1
ATOM 2572 C C . THR B 1 126 ? 9.078 16.656 -1.657 1 96.94 126 THR B C 1
ATOM 2574 O O . THR B 1 126 ? 9.414 16.234 -0.543 1 96.94 126 THR B O 1
ATOM 2577 N N . ASN B 1 127 ? 7.824 16.844 -1.926 1 95.38 127 ASN B N 1
ATOM 2578 C CA . ASN B 1 127 ? 6.785 16.672 -0.916 1 95.38 127 ASN B CA 1
ATOM 2579 C C . ASN B 1 127 ? 6.629 15.195 -0.533 1 95.38 127 ASN B C 1
ATOM 2581 O O . ASN B 1 127 ? 6.336 14.883 0.621 1 95.38 127 ASN B O 1
ATOM 2585 N N . ILE B 1 128 ? 6.809 14.32 -1.521 1 97.88 128 ILE B N 1
ATOM 2586 C CA . ILE B 1 128 ? 6.707 12.891 -1.245 1 97.88 128 ILE B CA 1
ATOM 2587 C C . ILE B 1 128 ? 7.805 12.477 -0.27 1 97.88 128 ILE B C 1
ATOM 2589 O O . ILE B 1 128 ? 7.539 11.766 0.708 1 97.88 128 ILE B O 1
ATOM 2593 N N . SER B 1 129 ? 9.047 12.93 -0.547 1 98.5 129 SER B N 1
ATOM 2594 C CA . SER B 1 129 ? 10.141 12.594 0.362 1 98.5 129 SER B CA 1
ATOM 2595 C C . SER B 1 129 ? 9.875 13.125 1.767 1 98.5 129 SER B C 1
ATOM 2597 O O . SER B 1 129 ? 10.156 12.445 2.756 1 98.5 129 SER B O 1
ATOM 2599 N N . GLN B 1 130 ? 9.305 14.281 1.908 1 96.5 130 GLN B N 1
ATOM 2600 C CA . GLN B 1 130 ? 8.945 14.859 3.201 1 96.5 130 GLN B CA 1
ATOM 2601 C C . GLN B 1 130 ? 7.852 14.047 3.885 1 96.5 130 GLN B C 1
ATOM 2603 O O . GLN B 1 130 ? 7.93 13.781 5.086 1 96.5 130 GLN B O 1
ATOM 2608 N N . ASP B 1 131 ? 6.875 13.625 3.107 1 97.12 131 ASP B N 1
ATOM 2609 C CA . ASP B 1 131 ? 5.77 12.836 3.639 1 97.12 131 ASP B CA 1
ATOM 2610 C C . ASP B 1 131 ? 6.262 11.492 4.188 1 97.12 131 ASP B C 1
ATOM 2612 O O . ASP B 1 131 ? 5.719 10.984 5.168 1 97.12 131 ASP B O 1
ATOM 2616 N N . PHE B 1 132 ? 7.246 10.969 3.541 1 98.62 132 PHE B N 1
ATOM 2617 C CA . PHE B 1 132 ? 7.781 9.68 3.979 1 98.62 132 PHE B CA 1
ATOM 2618 C C . PHE B 1 132 ? 8.883 9.875 5.008 1 98.62 132 PHE B C 1
ATOM 2620 O O . PHE B 1 132 ? 9.422 8.906 5.547 1 98.62 132 PHE B O 1
ATOM 2627 N N . ASN B 1 133 ? 9.297 11.109 5.227 1 97.94 133 ASN B N 1
ATOM 2628 C CA . ASN B 1 133 ? 10.336 11.477 6.18 1 97.94 133 ASN B CA 1
ATOM 2629 C C . ASN B 1 133 ? 11.688 10.891 5.789 1 97.94 133 ASN B C 1
ATOM 2631 O O . ASN B 1 133 ? 12.391 10.328 6.633 1 97.94 133 ASN B O 1
ATOM 2635 N N . ILE B 1 134 ? 12 11 4.504 1 98.56 134 ILE B N 1
ATOM 2636 C CA . ILE B 1 134 ? 13.312 10.609 3.99 1 98.56 134 ILE B CA 1
ATOM 2637 C C . ILE B 1 134 ? 13.898 11.742 3.15 1 98.56 134 ILE B C 1
ATOM 2639 O O . ILE B 1 134 ? 13.195 12.695 2.809 1 98.56 134 ILE B O 1
ATOM 2643 N N . THR B 1 135 ? 15.172 11.688 2.873 1 98.62 135 THR B N 1
ATOM 2644 C CA . THR B 1 135 ? 15.805 12.727 2.072 1 98.62 135 THR B CA 1
ATOM 2645 C C . THR B 1 135 ? 15.336 12.648 0.62 1 98.62 135 THR B C 1
ATOM 2647 O O . THR B 1 135 ? 15.086 11.562 0.102 1 98.62 135 THR B O 1
ATOM 2650 N N . LEU B 1 136 ? 15.25 13.805 -0.025 1 98.06 136 LEU B N 1
ATOM 2651 C CA . LEU B 1 136 ? 14.93 13.844 -1.448 1 98.06 136 LEU B CA 1
ATOM 2652 C C . LEU B 1 136 ? 15.938 13.031 -2.254 1 98.06 136 LEU B C 1
ATOM 2654 O O . LEU B 1 136 ? 15.562 12.289 -3.164 1 98.06 136 LEU B O 1
ATOM 2658 N N . ASP B 1 137 ? 17.172 13.125 -1.898 1 98.12 137 ASP B N 1
ATOM 2659 C CA . ASP B 1 137 ? 18.25 12.43 -2.617 1 98.12 137 ASP B CA 1
ATOM 2660 C C . ASP B 1 137 ? 18.031 10.922 -2.586 1 98.12 137 ASP B C 1
ATOM 2662 O O . ASP B 1 137 ? 18.25 10.234 -3.592 1 98.12 137 ASP B O 1
ATOM 2666 N N . SER B 1 138 ? 17.656 10.391 -1.485 1 98.56 138 SER B N 1
ATOM 2667 C CA . SER B 1 138 ? 17.438 8.953 -1.375 1 98.56 138 SER B CA 1
ATOM 2668 C C . SER B 1 138 ? 16.281 8.492 -2.252 1 98.56 138 SER B C 1
ATOM 2670 O O . SER B 1 138 ? 16.328 7.418 -2.852 1 98.56 138 SER B O 1
ATOM 2672 N N . LEU B 1 139 ? 15.227 9.281 -2.27 1 98.75 139 LEU B N 1
ATOM 2673 C CA . LEU B 1 139 ? 14.086 8.945 -3.113 1 98.75 139 LEU B CA 1
ATOM 2674 C C . LEU B 1 139 ? 14.469 8.961 -4.586 1 98.75 139 LEU B C 1
ATOM 2676 O O . LEU B 1 139 ? 14.109 8.055 -5.34 1 98.75 139 LEU B O 1
ATOM 2680 N N . ILE B 1 140 ? 15.234 9.984 -5 1 98.38 140 ILE B N 1
ATOM 2681 C CA . ILE B 1 140 ? 15.68 10.102 -6.383 1 98.38 140 ILE B CA 1
ATOM 2682 C C . ILE B 1 140 ? 16.578 8.922 -6.734 1 98.38 140 ILE B C 1
ATOM 2684 O O . ILE B 1 140 ? 16.438 8.328 -7.805 1 98.38 140 ILE B O 1
ATOM 2688 N N . ALA B 1 141 ? 17.469 8.555 -5.848 1 98.19 141 ALA B N 1
ATOM 2689 C CA . ALA B 1 141 ? 18.406 7.457 -6.078 1 98.19 141 ALA B CA 1
ATOM 2690 C C . ALA B 1 141 ? 17.672 6.133 -6.262 1 98.19 141 ALA B C 1
ATOM 2692 O O . ALA B 1 141 ? 18.141 5.246 -6.973 1 98.19 141 ALA B O 1
ATOM 2693 N N . ALA B 1 142 ? 16.547 5.969 -5.617 1 98 142 ALA B N 1
ATOM 2694 C CA . ALA B 1 142 ? 15.758 4.746 -5.723 1 98 142 ALA B CA 1
ATOM 2695 C C . ALA B 1 142 ? 14.977 4.711 -7.035 1 98 142 ALA B C 1
ATOM 2697 O O . ALA B 1 142 ? 14.344 3.705 -7.359 1 98 142 ALA B O 1
ATOM 2698 N N . ASN B 1 143 ? 14.93 5.816 -7.734 1 98.25 143 ASN B N 1
ATOM 2699 C CA . ASN B 1 143 ? 14.125 5.938 -8.945 1 98.25 143 ASN B CA 1
ATOM 2700 C C . ASN B 1 143 ? 14.945 6.48 -10.109 1 98.25 143 ASN B C 1
ATOM 2702 O O . ASN B 1 143 ? 14.57 7.477 -10.734 1 98.25 143 ASN B O 1
ATOM 2706 N N . THR B 1 144 ? 15.914 5.797 -10.523 1 96.25 144 THR B N 1
ATOM 2707 C CA . THR B 1 144 ? 16.875 6.238 -11.531 1 96.25 144 THR B CA 1
ATOM 2708 C C . THR B 1 144 ? 16.234 6.305 -12.906 1 96.25 144 THR B C 1
ATOM 2710 O O . THR B 1 144 ? 16.75 6.945 -13.82 1 96.25 144 THR B O 1
ATOM 2713 N N . GLN B 1 145 ? 15.117 5.637 -13.055 1 93.5 145 GLN B N 1
ATOM 2714 C CA . GLN B 1 145 ? 14.414 5.648 -14.328 1 93.5 145 GLN B CA 1
ATOM 2715 C C . GLN B 1 145 ? 13.773 7.012 -14.586 1 93.5 145 GLN B C 1
ATOM 2717 O O . GLN B 1 145 ? 13.328 7.293 -15.703 1 93.5 145 GLN B O 1
ATOM 2722 N N . ILE B 1 146 ? 13.664 7.809 -13.578 1 95.56 146 ILE B N 1
ATOM 2723 C CA . ILE B 1 146 ? 13.125 9.156 -13.734 1 95.56 146 ILE B CA 1
ATOM 2724 C C . ILE B 1 146 ? 14.234 10.109 -14.172 1 95.56 146 ILE B C 1
ATOM 2726 O O . ILE B 1 146 ? 15.102 10.477 -13.367 1 95.56 146 ILE B O 1
ATOM 2730 N N . GLU B 1 147 ? 14.148 10.516 -15.344 1 94.38 147 GLU B N 1
ATOM 2731 C CA . GLU B 1 147 ? 15.211 11.344 -15.922 1 94.38 147 GLU B CA 1
ATOM 2732 C C . GLU B 1 147 ? 15.172 12.758 -15.359 1 94.38 147 GLU B C 1
ATOM 2734 O O . GLU B 1 147 ? 16.219 13.328 -15.031 1 94.38 147 GLU B O 1
ATOM 2739 N N . ASN B 1 148 ? 13.984 13.32 -15.289 1 95.38 148 ASN B N 1
ATOM 2740 C CA . ASN B 1 148 ? 13.773 14.656 -14.742 1 95.38 148 ASN B CA 1
ATOM 2741 C C . ASN B 1 148 ? 12.906 14.617 -13.484 1 95.38 148 ASN B C 1
ATOM 2743 O O . ASN B 1 148 ? 11.695 14.438 -13.57 1 95.38 148 ASN B O 1
ATOM 2747 N N . PRO B 1 149 ? 13.492 14.828 -12.344 1 93 149 PRO B N 1
ATOM 2748 C CA . PRO B 1 149 ? 12.766 14.727 -11.07 1 93 149 PRO B CA 1
ATOM 2749 C C . PRO B 1 149 ? 11.594 15.703 -10.984 1 93 149 PRO B C 1
ATOM 2751 O O . PRO B 1 149 ? 10.703 15.523 -10.156 1 93 149 PRO B O 1
ATOM 2754 N N . ASP B 1 150 ? 11.602 16.688 -11.781 1 94 150 ASP B N 1
ATOM 2755 C CA . ASP B 1 150 ? 10.523 17.672 -11.742 1 94 150 ASP B CA 1
ATOM 2756 C C . ASP B 1 150 ? 9.414 17.312 -12.734 1 94 150 ASP B C 1
ATOM 2758 O O . ASP B 1 150 ? 8.43 18.047 -12.859 1 94 150 ASP B O 1
ATOM 2762 N N . ALA B 1 151 ? 9.586 16.25 -13.438 1 94.5 151 ALA B N 1
ATOM 2763 C CA . ALA B 1 151 ? 8.633 15.82 -14.453 1 94.5 151 ALA B CA 1
ATOM 2764 C C . ALA B 1 151 ? 8.094 14.422 -14.148 1 94.5 151 ALA B C 1
ATOM 2766 O O . ALA B 1 151 ? 8.5 13.445 -14.781 1 94.5 151 ALA B O 1
ATOM 2767 N N . ILE B 1 152 ? 7.191 14.328 -13.211 1 96 152 ILE B N 1
ATOM 2768 C CA . ILE B 1 152 ? 6.516 13.07 -12.883 1 96 152 ILE B CA 1
ATOM 2769 C C . ILE B 1 152 ? 5.043 13.164 -13.266 1 96 152 ILE B C 1
ATOM 2771 O O . ILE B 1 152 ? 4.48 14.258 -13.344 1 96 152 ILE B O 1
ATOM 2775 N N . ASP B 1 153 ? 4.387 12.023 -13.531 1 95.56 153 ASP B N 1
ATOM 2776 C CA . ASP B 1 153 ? 3.01 11.992 -14.016 1 95.56 153 ASP B CA 1
ATOM 2777 C C . ASP B 1 153 ? 2.094 11.289 -13.016 1 95.56 153 ASP B C 1
ATOM 2779 O O . ASP B 1 153 ? 2.492 10.305 -12.391 1 95.56 153 ASP B O 1
ATOM 2783 N N . VAL B 1 154 ? 0.906 11.82 -12.922 1 94.81 154 VAL B N 1
ATOM 2784 C CA . VAL B 1 154 ? -0.115 11.141 -12.133 1 94.81 154 VAL B CA 1
ATOM 2785 C C . VAL B 1 154 ? -0.268 9.703 -12.617 1 94.81 154 VAL B C 1
ATOM 2787 O O . VAL B 1 154 ? -0.298 9.445 -13.82 1 94.81 154 VAL B O 1
ATOM 2790 N N . GLY B 1 155 ? -0.287 8.734 -11.664 1 95.19 155 GLY B N 1
ATOM 2791 C CA . GLY B 1 155 ? -0.408 7.32 -11.992 1 95.19 155 GLY B CA 1
ATOM 2792 C C . GLY B 1 155 ? 0.931 6.613 -12.102 1 95.19 155 GLY B C 1
ATOM 2793 O O . GLY B 1 155 ? 0.992 5.383 -12.102 1 95.19 155 GLY B O 1
ATOM 2794 N N . GLN B 1 156 ? 1.971 7.383 -12.242 1 96.19 156 GLN B N 1
ATOM 2795 C CA . GLN B 1 156 ? 3.312 6.812 -12.281 1 96.19 156 GLN B CA 1
ATOM 2796 C C . GLN B 1 156 ? 3.656 6.129 -10.953 1 96.19 156 GLN B C 1
ATOM 2798 O O . GLN B 1 156 ? 3.342 6.648 -9.883 1 96.19 156 GLN B O 1
ATOM 2803 N N . ILE B 1 157 ? 4.254 4.945 -11.078 1 96.81 157 ILE B N 1
ATOM 2804 C CA . ILE B 1 157 ? 4.668 4.203 -9.891 1 96.81 157 ILE B CA 1
ATOM 2805 C C . ILE B 1 157 ? 6.145 4.465 -9.609 1 96.81 157 ILE B C 1
ATOM 2807 O O . ILE B 1 157 ? 6.984 4.355 -10.5 1 96.81 157 ILE B O 1
ATOM 2811 N N . ILE B 1 158 ? 6.41 4.824 -8.375 1 97.81 158 ILE B N 1
ATOM 2812 C CA . ILE B 1 158 ? 7.809 5.023 -8 1 97.81 158 ILE B CA 1
ATOM 2813 C C . ILE B 1 158 ? 8.18 4.074 -6.863 1 97.81 158 ILE B C 1
ATOM 2815 O O . ILE B 1 158 ? 7.301 3.574 -6.152 1 97.81 158 ILE B O 1
ATOM 2819 N N . THR B 1 159 ? 9.469 3.836 -6.773 1 98.25 159 THR B N 1
ATOM 2820 C CA . THR B 1 159 ? 10 2.973 -5.723 1 98.25 159 THR B CA 1
ATOM 2821 C C . THR B 1 159 ? 10.227 3.76 -4.438 1 98.25 159 THR B C 1
ATOM 2823 O O . THR B 1 159 ? 10.789 4.855 -4.461 1 98.25 159 THR B O 1
ATOM 2826 N N . VAL B 1 160 ? 9.727 3.293 -3.35 1 98.75 160 VAL B N 1
ATOM 2827 C CA . VAL B 1 160 ? 10.023 3.812 -2.02 1 98.75 160 VAL B CA 1
ATOM 2828 C C . VAL B 1 160 ? 11.148 2.998 -1.391 1 98.75 160 VAL B C 1
ATOM 2830 O O . VAL B 1 160 ? 11.039 1.778 -1.247 1 98.75 160 VAL B O 1
ATOM 2833 N N . PRO B 1 161 ? 12.273 3.625 -1.101 1 98.62 161 PRO B N 1
ATOM 2834 C CA . PRO B 1 161 ? 13.328 2.865 -0.423 1 98.62 161 PRO B CA 1
ATOM 2835 C C . PRO B 1 161 ? 12.938 2.445 0.992 1 98.62 161 PRO B C 1
ATOM 2837 O O . PRO B 1 161 ? 12.68 3.299 1.846 1 98.62 161 PRO B O 1
ATOM 2840 N N . VAL B 1 162 ? 12.891 1.156 1.266 1 98.75 162 VAL B N 1
ATOM 2841 C CA . VAL B 1 162 ? 12.469 0.627 2.557 1 98.75 162 VAL B CA 1
ATOM 2842 C C . VAL B 1 162 ? 13.672 0.063 3.309 1 98.75 162 VAL B C 1
ATOM 2844 O O . VAL B 1 162 ? 14.508 -0.635 2.725 1 98.75 162 VAL B O 1
ATOM 2847 N N . CYS B 1 163 ? 13.742 0.38 4.59 1 98.56 163 CYS B N 1
ATOM 2848 C CA . CYS B 1 163 ? 14.844 -0.093 5.418 1 98.56 163 CYS B CA 1
ATOM 2849 C C . CYS B 1 163 ? 14.844 -1.614 5.516 1 98.56 163 CYS B C 1
ATOM 2851 O O . CYS B 1 163 ? 13.805 -2.223 5.781 1 98.56 163 CYS B O 1
ATOM 2853 N N . PRO B 1 164 ? 16.016 -2.195 5.234 1 97.31 164 PRO B N 1
ATOM 2854 C CA . PRO B 1 164 ? 16.062 -3.641 5.461 1 97.31 164 PRO B CA 1
ATOM 2855 C C . PRO B 1 164 ? 15.719 -4.027 6.898 1 97.31 164 PRO B C 1
ATOM 2857 O O . PRO B 1 164 ? 15.977 -3.256 7.824 1 97.31 164 PRO B O 1
ATOM 2860 N N . SER B 1 165 ? 15.117 -5.234 7.078 1 97.06 165 SER B N 1
ATOM 2861 C CA . SER B 1 165 ? 14.781 -5.781 8.383 1 97.06 165 SER B CA 1
ATOM 2862 C C . SER B 1 165 ? 13.938 -4.797 9.195 1 97.06 165 SER B C 1
ATOM 2864 O O . SER B 1 165 ? 14.266 -4.496 10.344 1 97.06 165 SER B O 1
ATOM 2866 N N . SER B 1 166 ? 12.953 -4.297 8.656 1 98.44 166 SER B N 1
ATOM 2867 C CA . SER B 1 166 ? 12.016 -3.389 9.297 1 98.44 166 SER B CA 1
ATOM 2868 C C . SER B 1 166 ? 10.57 -3.85 9.094 1 98.44 166 SER B C 1
ATOM 2870 O O . SER B 1 166 ? 10.297 -4.641 8.188 1 98.44 166 SER B O 1
ATOM 2872 N N . GLN B 1 167 ? 9.68 -3.385 9.961 1 98.5 167 GLN B N 1
ATOM 2873 C CA . GLN B 1 167 ? 8.273 -3.766 9.891 1 98.5 167 GLN B CA 1
ATOM 2874 C C . GLN B 1 167 ? 7.395 -2.754 10.617 1 98.5 167 GLN B C 1
ATOM 2876 O O . GLN B 1 167 ? 7.887 -1.965 11.43 1 98.5 167 GLN B O 1
ATOM 2881 N N . CYS B 1 168 ? 6.184 -2.705 10.195 1 98.69 168 CYS B N 1
ATOM 2882 C CA . CYS B 1 168 ? 5.133 -2.145 11.039 1 98.69 168 CYS B CA 1
ATOM 2883 C C . CYS B 1 168 ? 4.48 -3.23 11.891 1 98.69 168 CYS B C 1
ATOM 2885 O O . CYS B 1 168 ? 4.16 -4.309 11.391 1 98.69 168 CYS B O 1
ATOM 2887 N N . GLU B 1 169 ? 4.254 -2.926 13.117 1 98.06 169 GLU B N 1
ATOM 2888 C CA . GLU B 1 169 ? 3.754 -3.92 14.062 1 98.06 169 GLU B CA 1
ATOM 2889 C C . GLU B 1 169 ? 2.316 -4.312 13.742 1 98.06 169 GLU B C 1
ATOM 2891 O O . GLU B 1 169 ? 1.898 -5.441 14.016 1 98.06 169 GLU B O 1
ATOM 2896 N N . ALA B 1 170 ? 1.614 -3.4 13.242 1 97.94 170 ALA B N 1
ATOM 2897 C CA . ALA B 1 170 ? 0.251 -3.662 12.789 1 97.94 170 ALA B CA 1
ATOM 2898 C C . ALA B 1 170 ? -0.149 -2.703 11.672 1 97.94 170 ALA B C 1
ATOM 2900 O O . ALA B 1 170 ? 0.272 -1.544 11.664 1 97.94 170 ALA B O 1
ATOM 2901 N N . VAL B 1 171 ? -0.917 -3.182 10.75 1 98.75 171 VAL B N 1
ATOM 2902 C CA . VAL B 1 171 ? -1.576 -2.361 9.734 1 98.75 171 VAL B CA 1
ATOM 2903 C C . VAL B 1 171 ? -3.045 -2.764 9.625 1 98.75 171 VAL B C 1
ATOM 2905 O O . VAL B 1 171 ? -3.357 -3.91 9.297 1 98.75 171 VAL B O 1
ATOM 2908 N N . GLY B 1 172 ? -3.926 -1.826 9.906 1 98.38 172 GLY B N 1
ATOM 2909 C CA . GLY B 1 172 ? -5.336 -2.176 9.922 1 98.38 172 GLY B CA 1
ATOM 2910 C C . GLY B 1 172 ? -6.25 -0.982 9.719 1 98.38 172 GLY B C 1
ATOM 2911 O O . GLY B 1 172 ? -5.797 0.09 9.312 1 98.38 172 GLY B O 1
ATOM 2912 N N . THR B 1 173 ? -7.562 -1.209 9.945 1 98.56 173 THR B N 1
ATOM 2913 C CA . THR B 1 173 ? -8.555 -0.183 9.656 1 98.56 173 THR B CA 1
ATOM 2914 C C . THR B 1 173 ? -8.664 0.803 10.82 1 98.56 173 THR B C 1
ATOM 2916 O O . THR B 1 173 ? -8.445 0.436 11.977 1 98.56 173 THR B O 1
ATOM 2919 N N . TYR B 1 174 ? -8.891 1.995 10.531 1 98.56 174 TYR B N 1
ATOM 2920 C CA . TYR B 1 174 ? -9.133 3.109 11.438 1 98.56 174 TYR B CA 1
ATOM 2921 C C . TYR B 1 174 ? -10.289 3.967 10.953 1 98.56 174 TYR B C 1
ATOM 2923 O O . TYR B 1 174 ? -10.367 4.309 9.773 1 98.56 174 TYR B O 1
ATOM 2931 N N . ASN B 1 175 ? -11.172 4.285 11.852 1 98.44 175 ASN B N 1
ATOM 2932 C CA . ASN B 1 175 ? -12.258 5.199 11.516 1 98.44 175 ASN B CA 1
ATOM 2933 C C . ASN B 1 175 ? -11.93 6.633 11.922 1 98.44 175 ASN B C 1
ATOM 2935 O O . ASN B 1 175 ? -11.672 6.906 13.094 1 98.44 175 ASN B O 1
ATOM 2939 N N . ILE B 1 176 ? -11.969 7.512 11 1 98.5 176 ILE B N 1
ATOM 2940 C CA . ILE B 1 176 ? -11.656 8.922 11.219 1 98.5 176 ILE B CA 1
ATOM 2941 C C . ILE B 1 176 ? -12.625 9.516 12.242 1 98.5 176 ILE B C 1
ATOM 2943 O O . ILE B 1 176 ? -13.828 9.258 12.18 1 98.5 176 ILE B O 1
ATOM 2947 N N . VAL B 1 177 ? -12.07 10.281 13.133 1 97.75 177 VAL B N 1
ATOM 2948 C CA . VAL B 1 177 ? -12.891 11.062 14.055 1 97.75 177 VAL B CA 1
ATOM 2949 C C . VAL B 1 177 ? -12.633 12.555 13.836 1 97.75 177 VAL B C 1
ATOM 2951 O O . VAL B 1 177 ? -11.703 12.93 13.117 1 97.75 177 VAL B O 1
ATOM 2954 N N . ALA B 1 178 ? -13.484 13.352 14.422 1 95.5 178 ALA B N 1
ATOM 2955 C CA . ALA B 1 178 ? -13.383 14.797 14.242 1 95.5 178 ALA B CA 1
ATOM 2956 C C . ALA B 1 178 ? -12 15.312 14.641 1 95.5 178 ALA B C 1
ATOM 2958 O O . ALA B 1 178 ? -11.484 14.953 15.703 1 95.5 178 ALA B O 1
ATOM 2959 N N . GLY B 1 179 ? -11.375 16.078 13.766 1 94.75 179 GLY B N 1
ATOM 2960 C CA . GLY B 1 179 ? -10.102 16.703 14.078 1 94.75 179 GLY B CA 1
ATOM 2961 C C . GLY B 1 179 ? -8.914 15.883 13.609 1 94.75 179 GLY B C 1
ATOM 2962 O O . GLY B 1 179 ? -7.773 16.359 13.664 1 94.75 179 GLY B O 1
ATOM 2963 N N . ASP B 1 180 ? -9.141 14.648 13.164 1 96.94 180 ASP B N 1
ATOM 2964 C CA . ASP B 1 180 ? -8.047 13.797 12.703 1 96.94 180 ASP B CA 1
ATOM 2965 C C . ASP B 1 180 ? -7.332 14.422 11.508 1 96.94 180 ASP B C 1
ATOM 2967 O O . ASP B 1 180 ? -7.977 14.953 10.602 1 96.94 180 ASP B O 1
ATOM 2971 N N . LEU B 1 181 ? -6.047 14.422 11.562 1 96.75 181 LEU B N 1
ATOM 2972 C CA . LEU B 1 181 ? -5.152 14.773 10.461 1 96.75 181 LEU B CA 1
ATOM 2973 C C . LEU B 1 181 ? -4.117 13.68 10.234 1 96.75 181 LEU B C 1
ATOM 2975 O O . LEU B 1 181 ? -3.635 13.062 11.188 1 96.75 181 LEU B O 1
ATOM 2979 N N . PHE B 1 182 ? -3.736 13.461 8.984 1 97.31 182 PHE B N 1
ATOM 2980 C CA . PHE B 1 182 ? -2.74 12.43 8.727 1 97.31 182 PHE B CA 1
ATOM 2981 C C . PHE B 1 182 ? -1.438 12.734 9.453 1 97.31 182 PHE B C 1
ATOM 2983 O O . PHE B 1 182 ? -0.76 11.828 9.93 1 97.31 182 PHE B O 1
ATOM 2990 N N . VAL B 1 183 ? -1.116 14.047 9.531 1 95.5 183 VAL B N 1
ATOM 2991 C CA . VAL B 1 183 ? 0.126 14.422 10.195 1 95.5 183 VAL B CA 1
ATOM 2992 C C . VAL B 1 183 ? 0.067 14.008 11.664 1 95.5 183 VAL B C 1
ATOM 2994 O O . VAL B 1 183 ? 1.045 13.484 12.211 1 95.5 183 VAL B O 1
ATOM 2997 N N . ASP B 1 184 ? -1.027 14.211 12.375 1 96.5 184 ASP B N 1
ATOM 2998 C CA . ASP B 1 184 ? -1.167 13.859 13.781 1 96.5 184 ASP B CA 1
ATOM 2999 C C . ASP B 1 184 ? -1.271 12.352 13.969 1 96.5 184 ASP B C 1
ATOM 3001 O O . ASP B 1 184 ? -0.687 11.789 14.898 1 96.5 184 ASP B O 1
ATOM 3005 N N . LEU B 1 185 ? -1.998 11.688 13.055 1 98.38 185 LEU B N 1
ATOM 3006 C CA . LEU B 1 185 ? -2.113 10.242 13.117 1 98.38 185 LEU B CA 1
ATOM 3007 C C . LEU B 1 185 ? -0.754 9.578 12.93 1 98.38 185 LEU B C 1
ATOM 3009 O O . LEU B 1 185 ? -0.427 8.609 13.633 1 98.38 185 LEU B O 1
ATOM 3013 N N . ALA B 1 186 ? -0.013 10.102 12 1 98.31 186 ALA B N 1
ATOM 3014 C CA . ALA B 1 186 ? 1.322 9.562 11.758 1 98.31 186 ALA B CA 1
ATOM 3015 C C . ALA B 1 186 ? 2.182 9.648 13.016 1 98.31 186 ALA B C 1
ATOM 3017 O O . ALA B 1 186 ? 2.855 8.68 13.383 1 98.31 186 ALA B O 1
ATOM 3018 N N . ALA B 1 187 ? 2.145 10.812 13.633 1 96 187 ALA B N 1
ATOM 3019 C CA . ALA B 1 187 ? 2.924 11.008 14.852 1 96 187 ALA B CA 1
ATOM 3020 C C . ALA B 1 187 ? 2.438 10.086 15.969 1 96 187 ALA B C 1
ATOM 3022 O O . ALA B 1 187 ? 3.244 9.445 16.641 1 96 187 ALA B O 1
ATOM 3023 N N . THR B 1 188 ? 1.175 9.992 16.125 1 97.88 188 THR B N 1
ATOM 3024 C CA . THR B 1 188 ? 0.564 9.227 17.203 1 97.88 188 THR B CA 1
ATOM 3025 C C . THR B 1 188 ? 0.864 7.738 17.047 1 97.88 188 THR B C 1
ATOM 3027 O O . THR B 1 188 ? 1.17 7.055 18.031 1 97.88 188 THR B O 1
ATOM 3030 N N . TYR B 1 189 ? 0.844 7.266 15.828 1 98.62 189 TYR B N 1
ATOM 3031 C CA . TYR B 1 189 ? 0.913 5.828 15.602 1 98.62 189 TYR B CA 1
ATOM 3032 C C . TYR B 1 189 ? 2.283 5.422 15.07 1 98.62 189 TYR B C 1
ATOM 3034 O O . TYR B 1 189 ? 2.471 4.293 14.609 1 98.62 189 TYR B O 1
ATOM 3042 N N . HIS B 1 190 ? 3.209 6.305 15.094 1 98.25 190 HIS B N 1
ATOM 3043 C CA . HIS B 1 190 ? 4.613 6.047 14.797 1 98.25 190 HIS B CA 1
ATOM 3044 C C . HIS B 1 190 ? 4.781 5.5 13.383 1 98.25 190 HIS B C 1
ATOM 3046 O O . HIS B 1 190 ? 5.398 4.453 13.188 1 98.25 190 HIS B O 1
ATOM 3052 N N . THR B 1 191 ? 4.242 6.195 12.523 1 98.56 191 THR B N 1
ATOM 3053 C CA . THR B 1 191 ? 4.379 5.992 11.086 1 98.56 191 THR B CA 1
ATOM 3054 C C . THR B 1 191 ? 4.625 7.32 10.375 1 98.56 191 THR B C 1
ATOM 3056 O O . THR B 1 191 ? 5.117 8.273 10.984 1 98.56 191 THR B O 1
ATOM 3059 N N . THR B 1 192 ? 4.469 7.418 9.07 1 98.38 192 THR B N 1
ATOM 3060 C CA . THR B 1 192 ? 4.645 8.68 8.352 1 98.38 192 THR B CA 1
ATOM 3061 C C . THR B 1 192 ? 3.383 9.039 7.57 1 98.38 192 THR B C 1
ATOM 3063 O O . THR B 1 192 ? 2.533 8.18 7.328 1 98.38 192 THR B O 1
ATOM 3066 N N . ILE B 1 193 ? 3.25 10.281 7.246 1 97.88 193 ILE B N 1
ATOM 3067 C CA . ILE B 1 193 ? 2.156 10.734 6.395 1 97.88 193 ILE B CA 1
ATOM 3068 C C . ILE B 1 193 ? 2.158 9.945 5.086 1 97.88 193 ILE B C 1
ATOM 3070 O O . ILE B 1 193 ? 1.104 9.516 4.613 1 97.88 193 ILE B O 1
ATOM 3074 N N . GLY B 1 194 ? 3.379 9.766 4.512 1 98.62 194 GLY B N 1
ATOM 3075 C CA . GLY B 1 194 ? 3.527 9.055 3.25 1 98.62 194 GLY B CA 1
ATOM 3076 C C . GLY B 1 194 ? 3.029 7.625 3.312 1 98.62 194 GLY B C 1
ATOM 3077 O O . GLY B 1 194 ? 2.391 7.141 2.373 1 98.62 194 GLY B O 1
ATOM 3078 N N . GLN B 1 195 ? 3.326 6.945 4.363 1 98.75 195 GLN B N 1
ATOM 3079 C CA . GLN B 1 195 ? 2.861 5.57 4.531 1 98.75 195 GLN B CA 1
ATOM 3080 C C . GLN B 1 195 ? 1.339 5.508 4.594 1 98.75 195 GLN B C 1
ATOM 3082 O O . GLN B 1 195 ? 0.724 4.629 3.988 1 98.75 195 GLN B O 1
ATOM 3087 N N . ILE B 1 196 ? 0.727 6.414 5.297 1 98.81 196 ILE B N 1
ATOM 3088 C CA . ILE B 1 196 ? -0.729 6.469 5.367 1 98.81 196 ILE B CA 1
ATOM 3089 C C . ILE B 1 196 ? -1.304 6.762 3.984 1 98.81 196 ILE B C 1
ATOM 3091 O O . ILE B 1 196 ? -2.213 6.066 3.523 1 98.81 196 ILE B O 1
ATOM 3095 N N . LYS B 1 197 ? -0.757 7.75 3.309 1 98.38 197 LYS B N 1
ATOM 3096 C CA . LYS B 1 197 ? -1.233 8.125 1.98 1 98.38 197 LYS B CA 1
ATOM 3097 C C . LYS B 1 197 ? -1.116 6.953 1.007 1 98.38 197 LYS B C 1
ATOM 3099 O O . LYS B 1 197 ? -2.025 6.707 0.21 1 98.38 197 LYS B O 1
ATOM 3104 N N . ALA B 1 198 ? -0.03 6.258 1.083 1 98.31 198 ALA B N 1
ATOM 3105 C CA . ALA B 1 198 ? 0.245 5.18 0.136 1 98.31 198 ALA B CA 1
ATOM 3106 C C . ALA B 1 198 ? -0.775 4.055 0.275 1 98.31 198 ALA B C 1
ATOM 3108 O O . ALA B 1 198 ? -1.101 3.379 -0.704 1 98.31 198 ALA B O 1
ATOM 3109 N N . LEU B 1 199 ? -1.299 3.824 1.436 1 98.44 199 LEU B N 1
ATOM 3110 C CA . LEU B 1 199 ? -2.264 2.758 1.682 1 98.44 199 LEU B CA 1
ATOM 3111 C C . LEU B 1 199 ? -3.684 3.234 1.404 1 98.44 199 LEU B C 1
ATOM 3113 O O . LEU B 1 199 ? -4.625 2.436 1.401 1 98.44 199 LEU B O 1
ATOM 3117 N N . ASN B 1 200 ? -3.852 4.543 1.22 1 98.19 200 ASN B N 1
ATOM 3118 C CA . ASN B 1 200 ? -5.156 5.176 1.056 1 98.19 200 ASN B CA 1
ATOM 3119 C C . ASN B 1 200 ? -5.152 6.18 -0.096 1 98.19 200 ASN B C 1
ATOM 3121 O O . ASN B 1 200 ? -5.586 7.32 0.068 1 98.19 200 ASN B O 1
ATOM 3125 N N . ASN B 1 201 ? -4.691 5.789 -1.207 1 95.06 201 ASN B N 1
ATOM 3126 C CA . ASN B 1 201 ? -4.527 6.703 -2.336 1 95.06 201 ASN B CA 1
ATOM 3127 C C . ASN B 1 201 ? -5.875 7.188 -2.861 1 95.06 201 ASN B C 1
ATOM 3129 O O . ASN B 1 201 ? -5.934 8.156 -3.623 1 95.06 201 ASN B O 1
ATOM 3133 N N . ASN B 1 202 ? -6.895 6.551 -2.443 1 91.5 202 ASN B N 1
ATOM 3134 C CA . ASN B 1 202 ? -8.25 6.906 -2.85 1 91.5 202 ASN B CA 1
ATOM 3135 C C . ASN B 1 202 ? -8.875 7.918 -1.895 1 91.5 202 ASN B C 1
ATOM 3137 O O . ASN B 1 202 ? -10.055 8.258 -2.027 1 91.5 202 ASN B O 1
ATOM 3141 N N . VAL B 1 203 ? -8.109 8.367 -0.919 1 95.06 203 VAL B N 1
ATOM 3142 C CA . VAL B 1 203 ? -8.602 9.266 0.116 1 95.06 203 VAL B CA 1
ATOM 3143 C C . VAL B 1 203 ? -7.934 10.633 -0.028 1 95.06 203 VAL B C 1
ATOM 3145 O O . VAL B 1 203 ? -6.723 10.727 -0.229 1 95.06 203 VAL B O 1
ATOM 3148 N N . ASN B 1 204 ? -8.703 11.688 0.04 1 92.44 204 ASN B N 1
ATOM 3149 C CA . ASN B 1 204 ? -8.172 13.047 0.093 1 92.44 204 ASN B CA 1
ATOM 3150 C C . ASN B 1 204 ? -7.82 13.453 1.52 1 92.44 204 ASN B C 1
ATOM 3152 O O . ASN B 1 204 ? -8.703 13.648 2.354 1 92.44 204 ASN B O 1
ATOM 3156 N N . PRO B 1 205 ? -6.574 13.633 1.755 1 92.94 205 PRO B N 1
ATOM 3157 C CA . PRO B 1 205 ? -6.164 13.898 3.137 1 92.94 205 PRO B CA 1
ATOM 3158 C C . PRO B 1 205 ? -6.719 15.211 3.678 1 92.94 205 PRO B C 1
ATOM 3160 O O . PRO B 1 205 ? -6.773 15.406 4.895 1 92.94 205 PRO B O 1
ATOM 3163 N N . SER B 1 206 ? -7.078 16.156 2.881 1 89.44 206 SER B N 1
ATOM 3164 C CA . SER B 1 206 ? -7.551 17.469 3.309 1 89.44 206 SER B CA 1
ATOM 3165 C C . SER B 1 206 ? -9.062 17.484 3.488 1 89.44 206 SER B C 1
ATOM 3167 O O . SER B 1 206 ? -9.641 18.484 3.889 1 89.44 206 SER B O 1
ATOM 3169 N N . LYS B 1 207 ? -9.758 16.422 3.15 1 91.5 207 LYS B N 1
ATOM 3170 C CA . LYS B 1 207 ? -11.211 16.359 3.229 1 91.5 207 LYS B CA 1
ATOM 3171 C C . LYS B 1 207 ? -11.664 15.07 3.902 1 91.5 207 LYS B C 1
ATOM 3173 O O . LYS B 1 207 ? -12.547 14.375 3.391 1 91.5 207 LYS B O 1
ATOM 3178 N N . LEU B 1 208 ? -11.039 14.797 4.961 1 94.81 208 LEU B N 1
ATOM 3179 C CA . LEU B 1 208 ? -11.414 13.602 5.707 1 94.81 208 LEU B CA 1
ATOM 3180 C C . LEU B 1 208 ? -12.805 13.75 6.312 1 94.81 208 LEU B C 1
ATOM 3182 O O . LEU B 1 208 ? -13.164 14.828 6.797 1 94.81 208 LEU B O 1
ATOM 3186 N N . LYS B 1 209 ? -13.555 12.719 6.285 1 95.88 209 LYS B N 1
ATOM 3187 C CA . LYS B 1 209 ? -14.898 12.711 6.855 1 95.88 209 LYS B CA 1
ATOM 3188 C C . LYS B 1 209 ? -14.969 11.828 8.094 1 95.88 209 LYS B C 1
ATOM 3190 O O . LYS B 1 209 ? -14.406 10.734 8.117 1 95.88 209 LYS B O 1
ATOM 3195 N N . VAL B 1 210 ? -15.641 12.375 9.133 1 96.94 210 VAL B N 1
ATOM 3196 C CA . VAL B 1 210 ? -15.852 11.578 10.336 1 96.94 210 VAL B CA 1
ATOM 3197 C C . VAL B 1 210 ? -16.531 10.258 9.961 1 96.94 210 VAL B C 1
ATOM 3199 O O . VAL B 1 210 ? -17.484 10.242 9.18 1 96.94 210 VAL B O 1
ATOM 3202 N N . GLY B 1 211 ? -15.961 9.141 10.445 1 98.06 211 GLY B N 1
ATOM 3203 C CA . GLY B 1 211 ? -16.5 7.82 10.164 1 98.06 211 GLY B CA 1
ATOM 3204 C C . GLY B 1 211 ? -15.867 7.152 8.961 1 98.06 211 GLY B C 1
ATOM 3205 O O . GLY B 1 211 ? -16.016 5.945 8.766 1 98.06 211 GLY B O 1
ATOM 3206 N N . GLN B 1 212 ? -15.188 7.926 8.203 1 97.88 212 GLN B N 1
ATOM 3207 C CA . GLN B 1 212 ? -14.5 7.379 7.039 1 97.88 212 GLN B CA 1
ATOM 3208 C C . GLN B 1 212 ? -13.445 6.355 7.449 1 97.88 212 GLN B C 1
ATOM 3210 O O . GLN B 1 212 ? -12.633 6.613 8.344 1 97.88 212 GLN B O 1
ATOM 3215 N N . GLN B 1 213 ? -13.484 5.219 6.805 1 98 213 GLN B N 1
ATOM 3216 C CA . GLN B 1 213 ? -12.508 4.184 7.105 1 98 213 GLN B CA 1
ATOM 3217 C C . GLN B 1 213 ? -11.227 4.379 6.293 1 98 213 GLN B C 1
ATOM 3219 O O . GLN B 1 213 ? -11.289 4.562 5.074 1 98 213 GLN B O 1
ATOM 3224 N N . ILE B 1 214 ? -10.07 4.352 6.977 1 98.69 214 ILE B N 1
ATOM 3225 C CA . ILE B 1 214 ? -8.773 4.355 6.312 1 98.69 214 ILE B CA 1
ATOM 3226 C C . ILE B 1 214 ? -7.926 3.193 6.832 1 98.69 214 ILE B C 1
ATOM 3228 O O . ILE B 1 214 ? -8.336 2.48 7.75 1 98.69 214 ILE B O 1
ATOM 3232 N N . ILE B 1 215 ? -6.848 2.959 6.125 1 98.88 215 ILE B N 1
ATOM 3233 C CA . ILE B 1 215 ? -5.871 1.961 6.547 1 98.88 215 ILE B CA 1
ATOM 3234 C C . ILE B 1 215 ? -4.711 2.645 7.266 1 98.88 215 ILE B C 1
ATOM 3236 O O . ILE B 1 215 ? -4.113 3.584 6.738 1 98.88 215 ILE B O 1
ATOM 3240 N N . LEU B 1 216 ? -4.422 2.229 8.484 1 98.81 216 LEU B N 1
ATOM 3241 C CA . LEU B 1 216 ? -3.459 2.916 9.336 1 98.81 216 LEU B CA 1
ATOM 3242 C C . LEU B 1 216 ? -2.348 1.968 9.773 1 98.81 216 LEU B C 1
ATOM 3244 O O . LEU B 1 216 ? -2.6 1.009 10.508 1 98.81 216 LEU B O 1
ATOM 3248 N N . PRO B 1 217 ? -1.113 2.154 9.297 1 98.81 217 PRO B N 1
ATOM 3249 C CA . PRO B 1 217 ? 0.028 1.411 9.836 1 98.81 217 PRO B CA 1
ATOM 3250 C C . PRO B 1 217 ? 0.467 1.918 11.211 1 98.81 217 PRO B C 1
ATOM 3252 O O . PRO B 1 217 ? 0.41 3.121 11.477 1 98.81 217 PRO B O 1
ATOM 3255 N N . GLN B 1 218 ? 0.923 1.02 12.055 1 98.69 218 GLN B N 1
ATOM 3256 C CA . GLN B 1 218 ? 1.301 1.385 13.414 1 98.69 218 GLN B CA 1
ATOM 3257 C C . GLN B 1 218 ? 2.68 0.837 13.766 1 98.69 218 GLN B C 1
ATOM 3259 O O . GLN B 1 218 ? 3.014 -0.295 13.414 1 98.69 218 GLN B O 1
ATOM 3264 N N . ASP B 1 219 ? 3.469 1.718 14.398 1 98.62 219 ASP B N 1
ATOM 3265 C CA . ASP B 1 219 ? 4.746 1.355 15.008 1 98.62 219 ASP B CA 1
ATOM 3266 C C . ASP B 1 219 ? 5.684 0.728 13.984 1 98.62 219 ASP B C 1
ATOM 3268 O O . ASP B 1 219 ? 6.188 -0.38 14.188 1 98.62 219 ASP B O 1
ATOM 3272 N N . CYS B 1 220 ? 5.992 1.44 12.953 1 98.69 220 CYS B N 1
ATOM 3273 C CA . CYS B 1 220 ? 6.945 1.038 11.922 1 98.69 220 CYS B CA 1
ATOM 3274 C C . CYS B 1 220 ? 8.375 1.332 12.367 1 98.69 220 CYS B C 1
ATOM 3276 O O . CYS B 1 220 ? 8.719 2.482 12.641 1 98.69 220 CYS B O 1
ATOM 3278 N N . LYS B 1 221 ? 9.141 0.317 12.406 1 98.12 221 LYS B N 1
ATOM 3279 C CA . LYS B 1 221 ? 10.484 0.462 12.953 1 98.12 221 LYS B CA 1
ATOM 3280 C C . LYS B 1 221 ? 11.406 -0.655 12.461 1 98.12 221 LYS B C 1
ATOM 3282 O O . LYS B 1 221 ? 10.938 -1.648 11.906 1 98.12 221 LYS B O 1
ATOM 3287 N N . ASN B 1 222 ? 12.648 -0.424 12.656 1 96.5 222 ASN B N 1
ATOM 3288 C CA . ASN B 1 222 ? 13.617 -1.49 12.414 1 96.5 222 ASN B CA 1
ATOM 3289 C C . ASN B 1 222 ? 13.484 -2.607 13.445 1 96.5 222 ASN B C 1
ATOM 3291 O O . ASN B 1 222 ? 13.188 -2.35 14.609 1 96.5 222 ASN B O 1
ATOM 3295 N N . VAL B 1 223 ? 13.562 -3.816 12.906 1 91.75 223 VAL B N 1
ATOM 3296 C CA . VAL B 1 223 ? 13.453 -4.926 13.844 1 91.75 223 VAL B CA 1
ATOM 3297 C C . VAL B 1 223 ? 14.805 -5.629 13.977 1 91.75 223 VAL B C 1
ATOM 3299 O O . VAL B 1 223 ? 15.547 -5.75 13 1 91.75 223 VAL B O 1
ATOM 3302 N N . THR B 1 224 ? 15.461 -5.59 15.117 1 75.75 224 THR B N 1
ATOM 3303 C CA . THR B 1 224 ? 16.734 -6.234 15.414 1 75.75 224 THR B CA 1
ATOM 3304 C C . THR B 1 224 ? 16.578 -7.754 15.438 1 75.75 224 THR B C 1
ATOM 3306 O O . THR B 1 224 ? 15.562 -8.273 15.891 1 75.75 224 THR B O 1
ATOM 3309 N N . THR B 1 225 ? 16.906 -8.477 14.5 1 60.59 225 THR B N 1
ATOM 3310 C CA . THR B 1 225 ? 16.969 -9.93 14.633 1 60.59 225 THR B CA 1
ATOM 3311 C C . THR B 1 225 ? 17.828 -10.32 15.836 1 60.59 225 THR B C 1
ATOM 3313 O O . THR B 1 225 ? 18.938 -9.828 16 1 60.59 225 THR B O 1
ATOM 3316 N N . ALA B 1 226 ? 17.25 -10.859 16.922 1 44.06 226 ALA B N 1
ATOM 3317 C CA . ALA B 1 226 ? 18.062 -11.461 17.969 1 44.06 226 ALA B CA 1
ATOM 3318 C C . ALA B 1 226 ? 18.938 -12.578 17.406 1 44.06 226 ALA B C 1
ATOM 3320 O O . ALA B 1 226 ? 18.438 -13.516 16.781 1 44.06 226 ALA B O 1
ATOM 3321 N N . VAL B 1 227 ? 20.062 -12.312 16.938 1 37.34 227 VAL B N 1
ATOM 3322 C CA . VAL B 1 227 ? 20.938 -13.477 16.844 1 37.34 227 VAL B CA 1
ATOM 3323 C C . VAL B 1 227 ? 20.984 -14.195 18.188 1 37.34 227 VAL B C 1
ATOM 3325 O O . VAL B 1 227 ? 21.375 -13.617 19.203 1 37.34 227 VAL B O 1
ATOM 3328 N N . ALA B 1 228 ? 20.188 -15.156 18.328 1 28.58 228 ALA B N 1
ATOM 3329 C CA . ALA B 1 228 ? 20.641 -16.125 19.328 1 28.58 228 ALA B CA 1
ATOM 3330 C C . ALA B 1 228 ? 21.891 -16.875 18.844 1 28.58 228 ALA B C 1
ATOM 3332 O O . ALA B 1 228 ? 22.031 -17.156 17.656 1 28.58 228 ALA B O 1
#

Solvent-accessible surface area (backbone atoms only — not comparable to full-atom values): 26031 Å² total; per-residue (Å²): 136,84,81,77,75,77,77,77,76,77,76,78,75,74,74,74,74,71,74,71,68,72,74,68,77,64,74,72,75,65,69,67,69,70,79,27,59,48,79,46,74,44,83,43,66,38,48,89,90,68,42,49,66,57,49,16,61,73,44,39,27,16,42,37,48,31,30,53,74,60,64,52,91,45,81,86,68,76,57,74,67,39,74,41,54,38,47,26,53,27,76,55,51,40,63,52,91,74,42,79,73,79,71,80,50,77,40,61,42,30,42,15,50,44,37,29,41,65,38,47,89,88,67,43,58,63,58,49,19,55,30,43,44,19,26,50,64,40,43,49,67,53,32,70,86,54,85,50,76,87,67,80,51,70,30,41,75,43,45,38,47,51,35,78,55,9,24,16,54,30,31,16,52,42,64,38,48,88,87,69,41,58,68,56,51,13,63,74,32,39,46,34,41,32,42,36,43,58,27,25,68,81,55,59,81,90,67,71,48,70,64,40,75,44,32,44,56,26,52,36,32,73,51,80,74,78,80,124,136,82,81,75,78,76,78,77,77,78,75,76,75,74,74,73,75,70,73,71,68,72,76,67,76,64,74,73,74,65,68,66,70,70,78,28,58,46,79,46,73,43,82,42,68,38,48,91,88,68,43,50,66,58,50,16,61,74,44,38,28,17,41,38,50,32,29,53,73,59,64,50,91,45,81,87,69,77,56,75,68,40,74,40,53,37,47,26,53,27,76,55,51,39,64,51,90,76,42,80,74,80,70,77,48,78,38,61,43,29,41,14,51,43,36,30,41,65,38,48,90,88,69,43,57,62,58,48,18,55,31,43,43,20,27,51,65,38,43,50,67,51,33,69,86,54,85,48,76,89,68,79,53,69,30,41,76,43,44,37,46,53,34,78,55,9,23,16,54,31,30,16,50,42,64,37,48,86,87,70,40,57,66,57,48,14,63,74,33,38,47,34,40,32,43,36,43,58,27,26,69,82,56,57,81,91,69,72,48,71,65,40,76,43,32,44,55,26,52,36,33,75,53,79,75,78,79,124

Sequence (456 aa):
MQSMILFAAALMGAAVNGFVLPRTDDPDCETKATDCGSTSNIKYTVVKGDTLTSIAKKFKSGICNIVSVNKLANPNLIELGATLIIPENCSNPDNKSCVSTPAEPTETCVPGLPGSYTIVSGDTLTNISQDFNITLDSLIAANTQIENPDAIDVGQIITVPVCPSSQCEAVGTYNIVAGDLFVDLAATYHTTIGQIKALNNNVNPSKLKVGQQIILPQDCKNVTTAVAMQSMILFAAALMGAAVNGFVLPRTDDPDCETKATDCGSTSNIKYTVVKGDTLTSIAKKFKSGICNIVSVNKLANPNLIELGATLIIPENCSNPDNKSCVSTPAEPTETCVPGLPGSYTIVSGDTLTNISQDFNITLDSLIAANTQIENPDAIDVGQIITVPVCPSSQCEAVGTYNIVAGDLFVDLAATYHTTIGQIKALNNNVNPSKLKVGQQIILPQDCKNVTTAVA

Nearest PDB structures (foldseek):
  4b8v-assembly1_A  TM=9.979E-01  e=6.258E-40  Fulvia fulva
  6q40-assembly2_C  TM=8.894E-01  e=9.454E-07  Zymoseptoria tritici IPO323
  5yzk-assembly1_A  TM=8.693E-01  e=2.267E-03  Volvox carteri f. nagariensis
  5jce-assembly1_A  TM=2.538E-01  e=7.782E-07  Oryza sativa Japonica Group
  5c8q-assembly1_B  TM=7.327E-01  e=8.850E-03  Pyricularia oryzae

InterPro domains:
  IPR018392 LysM domain [PF01476] (44-87)
  IPR018392 LysM domain [PF01476] (117-161)
  IPR018392 LysM domain [PF01476] (174-217)
  IPR018392 LysM domain [PS51782] (42-86)
  IPR018392 LysM domain [PS51782] (115-160)
  IPR018392 LysM domain [PS51782] (172-216)
  IPR018392 LysM domain [SM00257] (43-87)
  IPR018392 LysM domain [SM00257] (116-161)
  IPR018392 LysM domain [SM00257] (173-217)
  IPR018392 LysM domain [cd00118] (44-86)
  IPR018392 LysM domain [cd00118] (116-160)
  IPR018392 LysM domain [cd00118] (173-216)
  IPR036779 LysM domain superfamily [G3DSA:3.10.350.10] (36-102)
  IPR036779 LysM domain superfamily [G3DSA:3.10.350.10] (103-171)
  IPR036779 LysM domain superfamily [G3DSA:3.10.350.10] (172-218)
  IPR036779 LysM domain superfamily [SSF54106] (43-87)
  IPR036779 LysM domain superfamily [SSF54106] (116-161)
  IPR036779 LysM domain superfamily [SSF54106] (173-217)

Secondary structure (DSSP, 8-state):
--------------------------------------SEEEEEE--TT--HHHHHHHTT--HHHHHHHHT-S-TT---TT-EEEEEES-SS---SSSS-PPPPP--SSBSS--SEEE--TT--HHHHHHHTTS-HHHHHHTTTT-S-TT---TT-EEEPPB-TTEEEEEEEEEE--TT--HHHHHHHHT--HHHHHHH-TTS-TTS--TT-EEEEEEEEEE------/--------------------------------------SEEEEEE--TT--HHHHHHHTT--HHHHHHHHT-S-TT---TT-EEEEEES-SS---SSSS-PPPPP--SSBSS--SEEE--TT--HHHHHHHHTS-HHHHHHT-TT-S-TT---TT-EEEPPB-TTEEEEEEEEEE--TT--HHHHHHHTT--HHHHHHH-TTS-TTS--TT-EEEEEEEEEE------